Protein AF-0000000084493762 (afdb_homodimer)

Radius of gyration: 44.64 Å; Cα contacts (8 Å, |Δi|>4): 1057; chains: 2; bounding box: 46×132×92 Å

Secondary structure (DSSP, 8-state):
--EE-HHHHHT-TTEEEEE-S-HHHHHH---TT-EE--SS-HHHHHHHHHHHHHH-HHHHHHHHHHHHGGGHHHHHHHHHHHHHTT-EEEEE-SSS-HHHHHHHHHHHHTT----EETTHHHHHHHHHHHHHHHHS-SEEEEEEE-TTS-HHHHHHHHHHTT--B--HHHHHT--SSTTTTSS------HHHHHHHHHHHHHTTTT-SEEEEE---SEETTEE--HHHHHHHHHSEEEEEE--HHHHHHHHIIIIITTTTT-HHHHHHHHHHHHHHHTT---HHHHHHHHHHHHTT-HHHHHHHHIIIIIHHHHHHHHTT--SPEEEEE-SSHHHHHHHHHHHHHHHHHHH-/--EE-HHHHHT-TTEEEEE-S-HHHHHH---TT-EE--SS-HHHHHHHHHHHHHH-HHHHHHHHHHHHGGGHHHHHHHHHHHHHTT-EEEEE-SSS-HHHHHHHHHHHHTT----EETTHHHHHHHHHHHHHHHHS-SEEEEEEE-TTS-HHHHHHHHHHTT--B--HHHHHT--SSTTTTSS------HHHHHHHHHHHHHTTTT-SEEEEE---SEETTEE--HHHHHHHHHSEEEEEE--HHHHHHHHIIIIITTTTT-HHHHHHHHHHHHHHHTT---HHHHHHHHHHHHTT-HHHHHHHHIIIIIHHHHHHHHTT--S-EEEEE-SSHHHHHHHHHHHHHHHHHHH-

Structure (mmCIF, N/CA/C/O backbone):
data_AF-0000000084493762-model_v1
#
loop_
_entity.id
_entity.type
_entity.pdbx_description
1 polymer 'tRNA 2-selenouridine synthase'
#
loop_
_atom_site.group_PDB
_atom_site.id
_atom_site.type_symbol
_atom_site.label_atom_id
_atom_site.label_alt_id
_atom_site.label_comp_id
_atom_site.label_asym_id
_atom_site.label_entity_id
_atom_site.label_seq_id
_atom_site.pdbx_PDB_ins_code
_atom_site.Cartn_x
_atom_site.Cartn_y
_atom_site.Cartn_z
_atom_site.occupancy
_atom_site.B_iso_or_equiv
_atom_site.auth_seq_id
_atom_site.auth_comp_id
_atom_site.auth_asym_id
_atom_site.auth_atom_id
_atom_site.pdbx_PDB_model_num
ATOM 1 N N . MET A 1 1 ? 3.859 0.671 -9.141 1 78.31 1 MET A N 1
ATOM 2 C CA . MET A 1 1 ? 3.83 -0.788 -9.086 1 78.31 1 MET A CA 1
ATOM 3 C C . MET A 1 1 ? 4.051 -1.392 -10.469 1 78.31 1 MET A C 1
ATOM 5 O O . MET A 1 1 ? 3.51 -0.898 -11.453 1 78.31 1 MET A O 1
ATOM 9 N N . ARG A 1 2 ? 4.914 -2.373 -10.633 1 88.44 2 ARG A N 1
ATOM 10 C CA . ARG A 1 2 ? 5.266 -3.045 -11.883 1 88.44 2 ARG A CA 1
ATOM 11 C C . ARG A 1 2 ? 4.32 -4.207 -12.164 1 88.44 2 ARG A C 1
ATOM 13 O O . ARG A 1 2 ? 4.059 -5.031 -11.281 1 88.44 2 ARG A O 1
ATOM 20 N N . GLU A 1 3 ? 3.707 -4.172 -13.32 1 96.75 3 GLU A N 1
ATOM 21 C CA . GLU A 1 3 ? 2.797 -5.23 -13.75 1 96.75 3 GLU A CA 1
ATOM 22 C C . GLU A 1 3 ? 3.225 -5.82 -15.094 1 96.75 3 GLU A C 1
ATOM 24 O O . GLU A 1 3 ? 3.715 -5.098 -15.961 1 96.75 3 GLU A O 1
ATOM 29 N N . ILE A 1 4 ? 3.006 -7.109 -15.281 1 97.5 4 ILE A N 1
ATOM 30 C CA . ILE A 1 4 ? 3.379 -7.742 -16.547 1 97.5 4 ILE A CA 1
ATOM 31 C C . ILE A 1 4 ? 2.275 -8.703 -16.984 1 97.5 4 ILE A C 1
ATOM 33 O O . ILE A 1 4 ? 1.554 -9.25 -16.156 1 97.5 4 ILE A O 1
ATOM 37 N N . THR A 1 5 ? 2.141 -8.914 -18.234 1 97.75 5 THR A N 1
ATOM 38 C CA . THR A 1 5 ? 1.197 -9.867 -18.812 1 97.75 5 THR A CA 1
ATOM 39 C C . THR A 1 5 ? 1.77 -11.281 -18.781 1 97.75 5 THR A C 1
ATOM 41 O O . THR A 1 5 ? 2.949 -11.469 -18.469 1 97.75 5 THR A O 1
ATOM 44 N N . VAL A 1 6 ? 0.893 -12.242 -19.031 1 97.75 6 VAL A N 1
ATOM 45 C CA . VAL A 1 6 ? 1.345 -13.633 -19.062 1 97.75 6 VAL A CA 1
ATOM 46 C C . VAL A 1 6 ? 2.393 -13.805 -20.156 1 97.75 6 VAL A C 1
ATOM 48 O O . VAL A 1 6 ? 3.396 -14.5 -19.953 1 97.75 6 VAL A O 1
ATOM 51 N N . ASP A 1 7 ? 2.258 -13.141 -21.328 1 96.75 7 ASP A N 1
ATOM 52 C CA . ASP A 1 7 ? 3.205 -13.195 -22.438 1 96.75 7 ASP A CA 1
ATOM 53 C C . ASP A 1 7 ? 4.586 -12.711 -22.016 1 96.75 7 ASP A C 1
ATOM 55 O O . ASP A 1 7 ? 5.602 -13.336 -22.344 1 96.75 7 ASP A O 1
ATOM 59 N N . GLN A 1 8 ? 4.582 -11.664 -21.297 1 97 8 GLN A N 1
ATOM 60 C CA . GLN A 1 8 ? 5.836 -11.109 -20.781 1 97 8 GLN A CA 1
ATOM 61 C C . GLN A 1 8 ? 6.461 -12.023 -19.734 1 97 8 GLN A C 1
ATOM 63 O O . GLN A 1 8 ? 7.68 -12.211 -19.719 1 97 8 GLN A O 1
ATOM 68 N N . PHE A 1 9 ? 5.637 -12.586 -18.953 1 97.12 9 PHE A N 1
ATOM 69 C CA . PHE A 1 9 ? 6.074 -13.469 -17.875 1 97.12 9 PHE A CA 1
ATOM 70 C C . PHE A 1 9 ? 6.793 -14.688 -18.438 1 97.12 9 PHE A C 1
ATOM 72 O O . PHE A 1 9 ? 7.871 -15.055 -17.953 1 97.12 9 PHE A O 1
ATOM 79 N N . ILE A 1 10 ? 6.215 -15.289 -19.469 1 94.44 10 ILE A N 1
ATOM 80 C CA . ILE A 1 10 ? 6.734 -16.531 -20.047 1 94.44 10 ILE A CA 1
ATOM 81 C C . ILE A 1 10 ? 8.078 -16.266 -20.719 1 94.44 10 ILE A C 1
ATOM 83 O O . ILE A 1 10 ? 8.898 -17.172 -20.859 1 94.44 10 ILE A O 1
ATOM 87 N N . GLN A 1 11 ? 8.375 -15.023 -21.062 1 93.5 11 GLN A N 1
ATOM 88 C CA . GLN A 1 11 ? 9.594 -14.656 -21.781 1 93.5 11 GLN A CA 1
ATOM 89 C C . GLN A 1 11 ? 10.727 -14.336 -20.797 1 93.5 11 GLN A C 1
ATOM 91 O O . GLN A 1 11 ? 11.875 -14.188 -21.203 1 93.5 11 GLN A O 1
ATOM 96 N N . LEU A 1 12 ? 10.383 -14.344 -19.547 1 93.25 12 LEU A N 1
ATOM 97 C CA . LEU A 1 12 ? 11.398 -14.047 -18.547 1 93.25 12 LEU A CA 1
ATOM 98 C C . LEU A 1 12 ? 12.297 -15.266 -18.312 1 93.25 12 LEU A C 1
ATOM 100 O O . LEU A 1 12 ? 11.805 -16.375 -18.141 1 93.25 12 LEU A O 1
ATOM 104 N N . ASN A 1 13 ? 13.594 -15.203 -18.375 1 86.25 13 ASN A N 1
ATOM 105 C CA . ASN A 1 13 ? 14.539 -16.312 -18.312 1 86.25 13 ASN A CA 1
ATOM 106 C C . ASN A 1 13 ? 14.695 -16.812 -16.875 1 86.25 13 ASN A C 1
ATOM 108 O O . ASN A 1 13 ? 14.891 -18.016 -16.656 1 86.25 13 ASN A O 1
ATOM 112 N N . ASN A 1 14 ? 14.695 -15.992 -15.836 1 91.31 14 ASN A N 1
ATOM 113 C CA . ASN A 1 14 ? 14.945 -16.406 -14.461 1 91.31 14 ASN A CA 1
ATOM 114 C C . ASN A 1 14 ? 13.781 -16.031 -13.547 1 91.31 14 ASN A C 1
ATOM 116 O O . ASN A 1 14 ? 13.992 -15.609 -12.406 1 91.31 14 ASN A O 1
ATOM 120 N N . ALA A 1 15 ? 12.633 -16.312 -14.086 1 94.88 15 ALA A N 1
ATOM 121 C CA . ALA A 1 15 ? 11.453 -15.945 -13.305 1 94.88 15 ALA A CA 1
ATOM 122 C C . ALA A 1 15 ? 11.07 -17.047 -12.328 1 94.88 15 ALA A C 1
ATOM 124 O O . ALA A 1 15 ? 11.148 -18.234 -12.664 1 94.88 15 ALA A O 1
ATOM 125 N N . VAL A 1 16 ? 10.75 -16.703 -11.141 1 96.31 16 VAL A N 1
ATOM 126 C CA . VAL A 1 16 ? 10.133 -17.578 -10.141 1 96.31 16 VAL A CA 1
ATOM 127 C C . VAL A 1 16 ? 8.789 -17 -9.711 1 96.31 16 VAL A C 1
ATOM 129 O O . VAL A 1 16 ? 8.727 -15.891 -9.164 1 96.31 16 VAL A O 1
ATOM 132 N N . SER A 1 17 ? 7.734 -17.672 -10.047 1 97.69 17 SER A N 1
ATOM 133 C CA . SER A 1 17 ? 6.418 -17.172 -9.664 1 97.69 17 SER A CA 1
ATOM 134 C C . SER A 1 17 ? 6.176 -17.359 -8.164 1 97.69 17 SER A C 1
ATOM 136 O O . SER A 1 17 ? 6.48 -18.406 -7.602 1 97.69 17 SER A O 1
ATOM 138 N N . VAL A 1 18 ? 5.727 -16.344 -7.539 1 98.5 18 VAL A N 1
ATOM 139 C CA . VAL A 1 18 ? 5.414 -16.328 -6.113 1 98.5 18 VAL A CA 1
ATOM 140 C C . VAL A 1 18 ? 3.9 -16.266 -5.918 1 98.5 18 VAL A C 1
ATOM 142 O O . VAL A 1 18 ? 3.273 -15.242 -6.191 1 98.5 18 VAL A O 1
ATOM 145 N N . ASP A 1 19 ? 3.346 -17.359 -5.465 1 98.75 19 ASP A N 1
ATOM 146 C CA . ASP A 1 19 ? 1.916 -17.469 -5.188 1 98.75 19 ASP A CA 1
ATOM 147 C C . ASP A 1 19 ? 1.596 -17 -3.77 1 98.75 19 ASP A C 1
ATOM 149 O O . ASP A 1 19 ? 2.002 -17.641 -2.793 1 98.75 19 ASP A O 1
ATOM 153 N N . VAL A 1 20 ? 0.786 -15.961 -3.672 1 98.75 20 VAL A N 1
ATOM 154 C CA . VAL A 1 20 ? 0.561 -15.375 -2.354 1 98.75 20 VAL A CA 1
ATOM 155 C C . VAL A 1 20 ? -0.765 -15.875 -1.786 1 98.75 20 VAL A C 1
ATOM 157 O O . VAL A 1 20 ? -1.243 -15.367 -0.769 1 98.75 20 VAL A O 1
ATOM 160 N N . ARG A 1 21 ? -1.476 -16.812 -2.463 1 98 21 ARG A N 1
ATOM 161 C CA . ARG A 1 21 ? -2.688 -17.453 -1.949 1 98 21 ARG A CA 1
ATOM 162 C C . ARG A 1 21 ? -2.373 -18.344 -0.755 1 98 21 ARG A C 1
ATOM 164 O O . ARG A 1 21 ? -1.207 -18.516 -0.396 1 98 21 ARG A O 1
ATOM 171 N N . SER A 1 22 ? -3.379 -18.875 -0.084 1 98.25 22 SER A N 1
ATOM 172 C CA . SER A 1 22 ? -3.193 -19.734 1.071 1 98.25 22 SER A CA 1
ATOM 173 C C . SER A 1 22 ? -2.561 -21.062 0.667 1 98.25 22 SER A C 1
ATOM 175 O O . SER A 1 22 ? -2.619 -21.453 -0.501 1 98.25 22 SER A O 1
ATOM 177 N N . PRO A 1 23 ? -1.937 -21.781 1.671 1 98.31 23 PRO A N 1
ATOM 178 C CA . PRO A 1 23 ? -1.327 -23.078 1.367 1 98.31 23 PRO A CA 1
ATOM 179 C C . PRO A 1 23 ? -2.318 -24.062 0.756 1 98.31 23 PRO A C 1
ATOM 181 O O . PRO A 1 23 ? -1.961 -24.828 -0.15 1 98.31 23 PRO A O 1
ATOM 184 N N . GLY A 1 24 ? -3.486 -24.062 1.199 1 97.56 24 GLY A N 1
ATOM 185 C CA . GLY A 1 24 ? -4.508 -24.938 0.64 1 97.56 24 GLY A CA 1
ATOM 186 C C . GLY A 1 24 ? -4.816 -24.641 -0.815 1 97.56 24 GLY A C 1
ATOM 187 O O . GLY A 1 24 ? -4.941 -25.562 -1.629 1 97.56 24 GLY A O 1
ATOM 188 N N . GLU A 1 25 ? -4.953 -23.375 -1.113 1 97.19 25 GLU A N 1
ATOM 189 C CA . GLU A 1 25 ? -5.184 -22.953 -2.496 1 97.19 25 GLU A CA 1
ATOM 190 C C . GLU A 1 25 ? -4.004 -23.344 -3.387 1 97.19 25 GLU A C 1
ATOM 192 O O . GLU A 1 25 ? -4.191 -23.781 -4.523 1 97.19 25 GLU A O 1
ATOM 197 N N . PHE A 1 26 ? -2.824 -23.172 -2.873 1 97.81 26 PHE A N 1
ATOM 198 C CA . PHE A 1 26 ? -1.596 -23.484 -3.586 1 97.81 26 PHE A CA 1
ATOM 199 C C . PHE A 1 26 ? -1.52 -24.984 -3.881 1 97.81 26 PHE A C 1
ATOM 201 O O . PHE A 1 26 ? -1.095 -25.391 -4.965 1 97.81 26 PHE A O 1
ATOM 208 N N . LYS A 1 27 ? -1.883 -25.75 -2.934 1 95.19 27 LYS A N 1
ATOM 209 C CA . LYS A 1 27 ? -1.866 -27.203 -3.061 1 95.19 27 LYS A CA 1
ATOM 210 C C . LYS A 1 27 ? -2.855 -27.672 -4.121 1 95.19 27 LYS A C 1
ATOM 212 O O . LYS A 1 27 ? -2.594 -28.641 -4.836 1 95.19 27 LYS A O 1
ATOM 217 N N . GLU A 1 28 ? -3.936 -27.047 -4.211 1 94.88 28 GLU A N 1
ATOM 218 C CA . GLU A 1 28 ? -4.938 -27.422 -5.207 1 94.88 28 GLU A CA 1
ATOM 219 C C . GLU A 1 28 ? -4.398 -27.25 -6.625 1 94.88 28 GLU A C 1
ATOM 221 O O . GLU A 1 28 ? -4.586 -28.109 -7.473 1 94.88 28 GLU A O 1
ATOM 226 N N . PHE A 1 29 ? -3.838 -26.156 -6.891 1 96 29 PHE A N 1
ATOM 227 C CA . PHE A 1 29 ? -3.164 -25.906 -8.156 1 96 29 PHE A CA 1
ATOM 228 C C . PHE A 1 29 ? -2.248 -24.688 -8.055 1 96 29 PHE A C 1
ATOM 230 O O . PHE A 1 29 ? -2.455 -23.828 -7.207 1 96 29 PHE A O 1
ATOM 237 N N . HIS A 1 30 ? -1.289 -24.625 -8.875 1 97.62 30 HIS A N 1
ATOM 238 C CA . HIS A 1 30 ? -0.357 -23.5 -8.969 1 97.62 30 HIS A CA 1
ATOM 239 C C . HIS A 1 30 ? 0.451 -23.562 -10.266 1 97.62 30 HIS A C 1
ATOM 241 O O . HIS A 1 30 ? 0.379 -24.562 -10.992 1 97.62 30 HIS A O 1
ATOM 247 N N . ILE A 1 31 ? 1.078 -22.484 -10.586 1 97.56 31 ILE A N 1
ATOM 248 C CA . ILE A 1 31 ? 2.006 -22.484 -11.711 1 97.56 31 ILE A CA 1
ATOM 249 C C . ILE A 1 31 ? 3.188 -23.406 -11.406 1 97.56 31 ILE A C 1
ATOM 251 O O . ILE A 1 31 ? 3.773 -23.328 -10.32 1 97.56 31 ILE A O 1
ATOM 255 N N . PRO A 1 32 ? 3.529 -24.344 -12.312 1 95.25 32 PRO A N 1
ATOM 256 C CA . PRO A 1 32 ? 4.641 -25.25 -12.039 1 95.25 32 PRO A CA 1
ATOM 257 C C . PRO A 1 32 ? 5.922 -24.516 -11.641 1 95.25 32 PRO A C 1
ATOM 259 O O . PRO A 1 32 ? 6.32 -23.562 -12.305 1 95.25 32 PRO A O 1
ATOM 262 N N . GLY A 1 33 ? 6.512 -24.969 -10.523 1 94.19 33 GLY A N 1
ATOM 263 C CA . GLY A 1 33 ? 7.75 -24.359 -10.055 1 94.19 33 GLY A CA 1
ATOM 264 C C . GLY A 1 33 ? 7.523 -23.156 -9.156 1 94.19 33 GLY A C 1
ATOM 265 O O . GLY A 1 33 ? 8.477 -22.609 -8.609 1 94.19 33 GLY A O 1
ATOM 266 N N . ALA A 1 34 ? 6.301 -22.75 -8.969 1 97.38 34 ALA A N 1
ATOM 267 C CA . ALA A 1 34 ? 5.984 -21.594 -8.141 1 97.38 34 ALA A CA 1
ATOM 268 C C . ALA A 1 34 ? 6.324 -21.859 -6.676 1 97.38 34 ALA A C 1
ATOM 270 O O . ALA A 1 34 ? 6.316 -23 -6.23 1 97.38 34 ALA A O 1
ATOM 271 N N . VAL A 1 35 ? 6.645 -20.781 -5.965 1 97.75 35 VAL A N 1
ATOM 272 C CA . VAL A 1 35 ? 6.859 -20.828 -4.52 1 97.75 35 VAL A CA 1
ATOM 273 C C . VAL A 1 35 ? 5.672 -20.188 -3.805 1 97.75 35 VAL A C 1
ATOM 275 O O . VAL A 1 35 ? 5.145 -19.156 -4.25 1 97.75 35 VAL A O 1
ATOM 278 N N . ASN A 1 36 ? 5.285 -20.812 -2.746 1 98.5 36 ASN A N 1
ATOM 279 C CA . ASN A 1 36 ? 4.156 -20.281 -1.986 1 98.5 36 ASN A CA 1
ATOM 280 C C . ASN A 1 36 ? 4.625 -19.406 -0.827 1 98.5 36 ASN A C 1
ATOM 282 O O . ASN A 1 36 ? 5.348 -19.875 0.057 1 98.5 36 ASN A O 1
ATOM 286 N N . ILE A 1 37 ? 4.301 -18.125 -0.863 1 98.44 37 ILE A N 1
ATOM 287 C CA . ILE A 1 37 ? 4.457 -17.188 0.242 1 98.44 37 ILE A CA 1
ATOM 288 C C . ILE A 1 37 ? 3.102 -16.578 0.596 1 98.44 37 ILE A C 1
ATOM 290 O O . ILE A 1 37 ? 2.74 -15.508 0.089 1 98.44 37 ILE A O 1
ATOM 294 N N . PRO A 1 38 ? 2.4 -17.25 1.444 1 98.56 38 PRO A N 1
ATOM 295 C CA . PRO A 1 38 ? 0.977 -16.969 1.64 1 98.56 38 PRO A CA 1
ATOM 296 C C . PRO A 1 38 ? 0.738 -15.68 2.428 1 98.56 38 PRO A C 1
ATOM 298 O O . PRO A 1 38 ? 1.471 -15.391 3.377 1 98.56 38 PRO A O 1
ATOM 301 N N . LEU A 1 39 ? -0.248 -14.906 1.958 1 97.62 39 LEU A N 1
ATOM 302 C CA . LEU A 1 39 ? -0.733 -13.75 2.705 1 97.62 39 LEU A CA 1
ATOM 303 C C . LEU A 1 39 ? -1.537 -14.195 3.924 1 97.62 39 LEU A C 1
ATOM 305 O O . LEU A 1 39 ? -1.457 -13.57 4.984 1 97.62 39 LEU A O 1
ATOM 309 N N . PHE A 1 40 ? -2.336 -15.234 3.738 1 97.94 40 PHE A N 1
ATOM 310 C CA . PHE A 1 40 ? -3.184 -15.812 4.777 1 97.94 40 PHE A CA 1
ATOM 311 C C . PHE A 1 40 ? -2.873 -17.297 4.969 1 97.94 40 PHE A C 1
ATOM 313 O O . PHE A 1 40 ? -2.59 -18 4.004 1 97.94 40 PHE A O 1
ATOM 320 N N . THR A 1 41 ? -2.953 -17.75 6.25 1 98 41 THR A N 1
ATOM 321 C CA . THR A 1 41 ? -3.043 -19.188 6.484 1 98 41 THR A CA 1
ATOM 322 C C . THR A 1 41 ? -4.383 -19.734 5.996 1 98 41 THR A C 1
ATOM 324 O O . THR A 1 41 ? -5.285 -18.969 5.664 1 98 41 THR A O 1
ATOM 327 N N . ASP A 1 42 ? -4.48 -21.016 5.93 1 98.31 42 ASP A N 1
ATOM 328 C CA . ASP A 1 42 ? -5.754 -21.609 5.531 1 98.31 42 ASP A CA 1
ATOM 329 C C . ASP A 1 42 ? -6.875 -21.203 6.48 1 98.31 42 ASP A C 1
ATOM 331 O O . ASP A 1 42 ? -7.984 -20.891 6.039 1 98.31 42 ASP A O 1
ATOM 335 N N . GLU A 1 43 ? -6.613 -21.188 7.758 1 98.19 43 GLU A N 1
ATOM 336 C CA . GLU A 1 43 ? -7.59 -20.781 8.766 1 98.19 43 GLU A CA 1
ATOM 337 C C . GLU A 1 43 ? -7.988 -19.328 8.594 1 98.19 43 GLU A C 1
ATOM 339 O O . GLU A 1 43 ? -9.172 -18.984 8.656 1 98.19 43 GLU A O 1
ATOM 344 N N . GLU A 1 44 ? -6.992 -18.484 8.398 1 98.12 44 GLU A N 1
ATOM 345 C CA . GLU A 1 44 ? -7.246 -17.047 8.211 1 98.12 44 GLU A CA 1
ATOM 346 C C . GLU A 1 44 ? -8.07 -16.797 6.949 1 98.12 44 GLU A C 1
ATOM 348 O O . GLU A 1 44 ? -8.938 -15.93 6.934 1 98.12 44 GLU A O 1
ATOM 353 N N . ARG A 1 45 ? -7.73 -17.531 5.949 1 97.31 45 ARG A N 1
ATOM 354 C CA . ARG A 1 45 ? -8.461 -17.406 4.691 1 97.31 45 ARG A CA 1
ATOM 355 C C . ARG A 1 45 ? -9.945 -17.703 4.887 1 97.31 45 ARG A C 1
ATOM 357 O O . ARG A 1 45 ? -10.797 -17.016 4.32 1 97.31 45 ARG A O 1
ATOM 364 N N . VAL A 1 46 ? -10.234 -18.703 5.621 1 97.12 46 VAL A N 1
ATOM 365 C CA . VAL A 1 46 ? -11.617 -19.078 5.922 1 97.12 46 VAL A CA 1
ATOM 366 C C . VAL A 1 46 ? -12.297 -17.938 6.691 1 97.12 46 VAL A C 1
ATOM 368 O O . VAL A 1 46 ? -13.43 -17.578 6.391 1 97.12 46 VAL A O 1
ATOM 371 N N . ILE A 1 47 ? -11.648 -17.422 7.656 1 97.81 47 ILE A N 1
ATOM 372 C CA . ILE A 1 47 ? -12.18 -16.328 8.469 1 97.81 47 ILE A CA 1
ATOM 373 C C . ILE A 1 47 ? -12.508 -15.133 7.586 1 97.81 47 ILE A C 1
ATOM 375 O O . ILE A 1 47 ? -13.617 -14.594 7.641 1 97.81 47 ILE A O 1
ATOM 379 N N . ILE A 1 48 ? -11.562 -14.711 6.777 1 97.25 48 ILE A N 1
ATOM 380 C CA . ILE A 1 48 ? -11.734 -13.547 5.918 1 97.25 48 ILE A CA 1
ATOM 381 C C . ILE A 1 48 ? -12.852 -13.805 4.914 1 97.25 48 ILE A C 1
ATOM 383 O O . ILE A 1 48 ? -13.68 -12.93 4.656 1 97.25 48 ILE A O 1
ATOM 387 N N . GLY A 1 49 ? -12.805 -15.016 4.363 1 95.94 49 GLY A N 1
ATOM 388 C CA . GLY A 1 49 ? -13.867 -15.375 3.432 1 95.94 49 GLY A CA 1
ATOM 389 C C . GLY A 1 49 ? -15.25 -15.336 4.059 1 95.94 49 GLY A C 1
ATOM 390 O O . GLY A 1 49 ? -16.203 -14.883 3.428 1 95.94 49 GLY A O 1
ATOM 391 N N . THR A 1 50 ? -15.32 -15.797 5.262 1 97.56 50 THR A N 1
ATOM 392 C CA . THR A 1 50 ? -16.578 -15.812 5.988 1 97.56 50 THR A CA 1
ATOM 393 C C . THR A 1 50 ? -17.062 -14.391 6.273 1 97.56 50 THR A C 1
ATOM 395 O O . THR A 1 50 ? -18.234 -14.07 6.066 1 97.56 50 THR A O 1
ATOM 398 N N . ILE A 1 51 ? -16.203 -13.547 6.684 1 97.69 51 ILE A N 1
ATOM 399 C CA . ILE A 1 51 ? -16.547 -12.164 6.988 1 97.69 51 ILE A CA 1
ATOM 400 C C . ILE A 1 51 ? -16.969 -11.445 5.707 1 97.69 51 ILE A C 1
ATOM 402 O O . ILE A 1 51 ? -17.922 -10.664 5.715 1 97.69 51 ILE A O 1
ATOM 406 N N . TYR A 1 52 ? -16.266 -11.727 4.652 1 96.44 52 TYR A N 1
ATOM 407 C CA . TYR A 1 52 ? -16.609 -11.125 3.365 1 96.44 52 TYR A CA 1
ATOM 408 C C . TYR A 1 52 ? -18.047 -11.438 2.969 1 96.44 52 TYR A C 1
ATOM 410 O O . TYR A 1 52 ? -18.781 -10.547 2.553 1 96.44 52 TYR A O 1
ATOM 418 N N . LYS A 1 53 ? -18.422 -12.711 3.131 1 96.25 53 LYS A N 1
ATOM 419 C CA . LYS A 1 53 ? -19.75 -13.172 2.742 1 96.25 53 LYS A CA 1
ATOM 420 C C . LYS A 1 53 ? -20.812 -12.656 3.703 1 96.25 53 LYS A C 1
ATOM 422 O O . LYS A 1 53 ? -21.891 -12.234 3.277 1 96.25 53 LYS A O 1
ATOM 427 N N . GLN A 1 54 ? -20.531 -12.562 4.93 1 97.12 54 GLN A N 1
ATOM 428 C CA . GLN A 1 54 ? -21.531 -12.273 5.953 1 97.12 54 GLN A CA 1
ATOM 429 C C . GLN A 1 54 ? -21.625 -10.781 6.227 1 97.12 54 GLN A C 1
ATOM 431 O 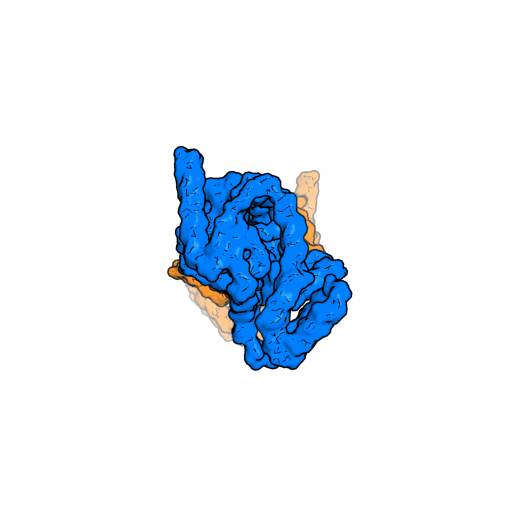O . GLN A 1 54 ? -22.703 -10.258 6.52 1 97.12 54 GLN A O 1
ATOM 436 N N . GLU A 1 55 ? -20.469 -10.102 6.18 1 96.81 55 GLU A N 1
ATOM 437 C CA . GLU A 1 55 ? -20.453 -8.719 6.656 1 96.81 55 GLU A CA 1
ATOM 438 C C . GLU A 1 55 ? -20.062 -7.754 5.539 1 96.81 55 GLU A C 1
ATOM 440 O O . GLU A 1 55 ? -20.172 -6.535 5.699 1 96.81 55 GLU A O 1
ATOM 445 N N . GLY A 1 56 ? -19.562 -8.297 4.5 1 95.81 56 GLY A N 1
ATOM 446 C CA . GLY A 1 56 ? -19.266 -7.449 3.354 1 95.81 56 GLY A CA 1
ATOM 447 C C . GLY A 1 56 ? -17.781 -7.254 3.117 1 95.81 56 GLY A C 1
ATOM 448 O O . GLY A 1 56 ? -16.953 -7.609 3.963 1 95.81 56 GLY A O 1
ATOM 449 N N . ALA A 1 57 ? -17.406 -6.617 2.035 1 95.38 57 ALA A N 1
ATOM 450 C CA . ALA A 1 57 ? -16.047 -6.504 1.538 1 95.38 57 ALA A CA 1
ATOM 451 C C . ALA A 1 57 ? -15.203 -5.613 2.447 1 95.38 57 ALA A C 1
ATOM 453 O O . ALA A 1 57 ? -14.07 -5.961 2.795 1 95.38 57 ALA A O 1
ATOM 454 N N . ASP A 1 58 ? -15.75 -4.445 2.82 1 94.19 58 ASP A N 1
ATOM 455 C CA . ASP A 1 58 ? -14.969 -3.471 3.574 1 94.19 58 ASP A CA 1
ATOM 456 C C . ASP A 1 58 ? -14.602 -4.012 4.953 1 94.19 58 ASP A C 1
ATOM 458 O O . ASP A 1 58 ? -13.469 -3.842 5.414 1 94.19 58 ASP A O 1
ATOM 462 N N . VAL A 1 59 ? -15.539 -4.641 5.605 1 96.06 59 VAL A N 1
ATOM 463 C CA . VAL A 1 59 ? -15.273 -5.234 6.91 1 96.06 59 VAL A CA 1
ATOM 464 C C . VAL A 1 59 ? -14.219 -6.328 6.777 1 96.06 59 VAL A C 1
ATOM 466 O O . VAL A 1 59 ? -13.328 -6.445 7.625 1 96.06 59 VAL A O 1
ATOM 469 N N . ALA A 1 60 ? -14.289 -7.129 5.738 1 97.5 60 ALA A N 1
ATOM 470 C CA . ALA A 1 60 ? -13.32 -8.188 5.484 1 97.5 60 ALA A CA 1
ATOM 471 C C . ALA A 1 60 ? -11.93 -7.609 5.238 1 97.5 60 ALA A C 1
ATOM 473 O O . ALA A 1 60 ? -10.93 -8.141 5.734 1 97.5 60 ALA A O 1
ATOM 474 N N . LYS A 1 61 ? -11.875 -6.539 4.465 1 97.25 61 LYS A N 1
ATOM 475 C CA . LYS A 1 61 ? -10.602 -5.887 4.164 1 97.25 61 LYS A CA 1
ATOM 476 C C . LYS A 1 61 ? -9.945 -5.363 5.434 1 97.25 61 LYS A C 1
ATOM 478 O O . LYS A 1 61 ? -8.727 -5.461 5.594 1 97.25 61 LYS A O 1
ATOM 483 N N . TRP A 1 62 ? -10.766 -4.746 6.297 1 97.12 62 TRP A N 1
ATOM 484 C CA . TRP A 1 62 ? -10.234 -4.242 7.562 1 97.12 62 TRP A CA 1
ATOM 485 C C . TRP A 1 62 ? -9.609 -5.371 8.383 1 97.12 62 TRP A C 1
ATOM 487 O O . TRP A 1 62 ? -8.477 -5.254 8.844 1 97.12 62 TRP A O 1
ATOM 497 N N . LYS A 1 63 ? -10.375 -6.438 8.531 1 97.5 63 LYS A N 1
ATOM 498 C CA . LYS A 1 63 ? -9.875 -7.594 9.266 1 97.5 63 LYS A CA 1
ATOM 499 C C . LYS A 1 63 ? -8.625 -8.164 8.609 1 97.5 63 LYS A C 1
ATOM 501 O O . LYS A 1 63 ? -7.688 -8.578 9.297 1 97.5 63 LYS A O 1
ATOM 506 N N . ALA A 1 64 ? -8.57 -8.219 7.309 1 97.62 64 ALA A N 1
ATOM 507 C CA . ALA A 1 64 ? -7.41 -8.695 6.559 1 97.62 64 ALA A CA 1
ATOM 508 C C . ALA A 1 64 ? -6.168 -7.867 6.879 1 97.62 64 ALA A C 1
ATOM 510 O O . ALA A 1 64 ? -5.098 -8.422 7.133 1 97.62 64 ALA A O 1
ATOM 511 N N . MET A 1 65 ? -6.352 -6.543 6.855 1 96.81 65 MET A N 1
ATOM 512 C CA . MET A 1 65 ? -5.219 -5.66 7.137 1 96.81 65 MET A CA 1
ATOM 513 C C . MET A 1 65 ? -4.707 -5.871 8.555 1 96.81 65 MET A C 1
ATOM 515 O O . MET A 1 65 ? -3.498 -5.848 8.797 1 96.81 65 MET A O 1
ATOM 519 N N . GLU A 1 66 ? -5.594 -6.062 9.453 1 96.88 66 GLU A N 1
ATOM 520 C CA . GLU A 1 66 ? -5.211 -6.328 10.836 1 96.88 66 GLU A CA 1
ATOM 521 C C . GLU A 1 66 ? -4.371 -7.598 10.945 1 96.88 66 GLU A C 1
ATOM 523 O O . GLU A 1 66 ? -3.387 -7.637 11.688 1 96.88 66 GLU A O 1
ATOM 528 N N . LEU A 1 67 ? -4.754 -8.602 10.227 1 96.88 67 LEU A N 1
ATOM 529 C CA . LEU A 1 67 ? -4.105 -9.906 10.297 1 96.88 67 LEU A CA 1
ATOM 530 C C . LEU A 1 67 ? -2.773 -9.898 9.555 1 96.88 67 LEU A C 1
ATOM 532 O O . LEU A 1 67 ? -1.814 -10.547 9.977 1 96.88 67 LEU A O 1
ATOM 536 N N . VAL A 1 68 ? -2.66 -9.172 8.453 1 97.62 68 VAL A N 1
ATOM 537 C CA . VAL A 1 68 ? -1.541 -9.258 7.52 1 97.62 68 VAL A CA 1
ATOM 538 C C . VAL A 1 68 ? -0.425 -8.312 7.969 1 97.62 68 VAL A C 1
ATOM 540 O O . VAL A 1 68 ? 0.758 -8.617 7.797 1 97.62 68 VAL A O 1
ATOM 543 N N . SER A 1 69 ? -0.758 -7.141 8.594 1 97.31 69 SER A N 1
ATOM 544 C CA . SER A 1 69 ? 0.181 -6.051 8.844 1 97.31 69 SER A CA 1
ATOM 545 C C . SER A 1 69 ? 1.396 -6.539 9.625 1 97.31 69 SER A C 1
ATOM 547 O O . SER A 1 69 ? 2.537 -6.309 9.219 1 97.31 69 SER A O 1
ATOM 549 N N . PRO A 1 70 ? 1.184 -7.305 10.68 1 96 70 PRO A N 1
ATOM 550 C CA . PRO A 1 70 ? 2.348 -7.734 11.453 1 96 70 PRO A CA 1
ATOM 551 C C . PRO A 1 70 ? 3.234 -8.719 10.695 1 96 70 PRO A C 1
ATOM 553 O O . PRO A 1 70 ? 4.402 -8.906 11.047 1 96 70 PRO A O 1
ATOM 556 N N . LYS A 1 71 ? 2.738 -9.344 9.656 1 97 71 LYS A N 1
ATOM 557 C CA . LYS A 1 71 ? 3.461 -10.391 8.938 1 97 71 LYS A CA 1
ATOM 558 C C . LYS A 1 71 ? 4.176 -9.82 7.719 1 97 71 LYS A C 1
ATOM 560 O O . LYS A 1 71 ? 4.961 -10.516 7.07 1 97 71 LYS A O 1
ATOM 565 N N . ILE A 1 72 ? 3.914 -8.555 7.402 1 97.62 72 ILE A N 1
ATOM 566 C CA . ILE A 1 72 ? 4.391 -7.949 6.16 1 97.62 72 ILE A CA 1
ATOM 567 C C . ILE A 1 72 ? 5.906 -8.094 6.066 1 97.62 72 ILE A C 1
ATOM 569 O O . ILE A 1 72 ? 6.43 -8.555 5.051 1 97.62 72 ILE A O 1
ATOM 573 N N . PRO A 1 73 ? 6.652 -7.812 7.16 1 96.31 73 PRO A N 1
ATOM 574 C CA . PRO A 1 73 ? 8.102 -7.918 7.023 1 96.31 73 PRO A CA 1
ATOM 575 C C . PRO A 1 73 ? 8.562 -9.328 6.668 1 96.31 73 PRO A C 1
ATOM 577 O O . PRO A 1 73 ? 9.453 -9.5 5.828 1 96.31 73 PRO A O 1
ATOM 580 N N . SER A 1 74 ? 7.953 -10.32 7.227 1 97.62 74 SER A N 1
ATOM 581 C CA . SER A 1 74 ? 8.32 -11.711 6.949 1 97.62 74 SER A CA 1
ATOM 582 C C . SER A 1 74 ? 7.961 -12.102 5.52 1 97.62 74 SER A C 1
ATOM 584 O O . SER A 1 74 ? 8.742 -12.773 4.844 1 97.62 74 SER A O 1
ATOM 586 N N . ILE A 1 75 ? 6.836 -11.719 5.062 1 97.88 75 ILE A N 1
ATOM 587 C CA . ILE A 1 75 ? 6.383 -12 3.703 1 97.88 75 ILE A CA 1
ATOM 588 C C . ILE A 1 75 ? 7.352 -11.383 2.699 1 97.88 75 ILE A C 1
ATOM 590 O O . ILE A 1 75 ? 7.801 -12.047 1.765 1 97.88 75 ILE A O 1
ATOM 594 N N . LEU A 1 76 ? 7.684 -10.125 2.971 1 97.75 76 LEU A N 1
ATOM 595 C CA . LEU A 1 76 ? 8.562 -9.406 2.059 1 97.75 76 LEU A CA 1
ATOM 596 C C . LEU A 1 76 ? 9.969 -10.008 2.064 1 97.75 76 LEU A C 1
ATOM 598 O O . LEU A 1 76 ? 10.625 -10.055 1.024 1 97.75 76 LEU A O 1
ATOM 602 N N . SER A 1 77 ? 10.398 -10.453 3.227 1 97.75 77 SER A N 1
ATOM 603 C CA . SER A 1 77 ? 11.711 -11.086 3.326 1 97.75 77 SER A CA 1
ATOM 604 C C . SER A 1 77 ? 11.773 -12.352 2.477 1 97.75 77 SER A C 1
ATOM 606 O O . SER A 1 77 ? 12.797 -12.625 1.84 1 97.75 77 SER A O 1
ATOM 608 N N . GLY A 1 78 ? 10.75 -13.156 2.477 1 97.44 78 GLY A N 1
ATOM 609 C CA . GLY A 1 78 ? 10.688 -14.352 1.642 1 97.44 78 GLY A CA 1
ATOM 610 C C . GLY A 1 78 ? 10.836 -14.047 0.162 1 97.44 78 GLY A C 1
ATOM 611 O O . GLY A 1 78 ? 11.531 -14.766 -0.559 1 97.44 78 GLY A O 1
ATOM 612 N N . ILE A 1 79 ? 10.219 -13 -0.259 1 97.31 79 ILE A N 1
ATOM 613 C CA . ILE A 1 79 ? 10.273 -12.602 -1.662 1 97.31 79 ILE A CA 1
ATOM 614 C C . ILE A 1 79 ? 11.656 -12.055 -1.993 1 97.31 79 ILE A C 1
ATOM 616 O O . ILE A 1 79 ? 12.234 -12.383 -3.035 1 97.31 79 ILE A O 1
ATOM 620 N N . LYS A 1 80 ? 12.141 -11.234 -1.091 1 96.19 80 LYS A N 1
ATOM 621 C CA . LYS A 1 80 ? 13.469 -10.648 -1.272 1 96.19 80 LYS A CA 1
ATOM 622 C C . LYS A 1 80 ? 14.539 -11.734 -1.392 1 96.19 80 LYS A C 1
ATOM 624 O O . LYS A 1 80 ? 15.492 -11.586 -2.158 1 96.19 80 LYS A O 1
ATOM 629 N N . ASP A 1 81 ? 14.414 -12.781 -0.621 1 96.5 81 ASP A N 1
ATOM 630 C CA . ASP A 1 81 ? 15.367 -13.883 -0.656 1 96.5 81 ASP A CA 1
ATOM 631 C C . ASP A 1 81 ? 15.43 -14.516 -2.045 1 96.5 81 ASP A C 1
ATOM 633 O O . ASP A 1 81 ? 16.516 -14.891 -2.514 1 96.5 81 ASP A O 1
ATOM 637 N N . ILE A 1 82 ? 14.32 -14.633 -2.691 1 95 82 ILE A N 1
ATOM 638 C CA . ILE A 1 82 ? 14.273 -15.164 -4.051 1 95 82 ILE A CA 1
ATOM 639 C C . ILE A 1 82 ? 15.008 -14.219 -5 1 95 82 ILE A C 1
ATOM 641 O O . ILE A 1 82 ? 15.781 -14.656 -5.852 1 95 82 ILE A O 1
ATOM 645 N N . HIS A 1 83 ? 14.797 -12.969 -4.809 1 90.75 83 HIS A N 1
ATOM 646 C CA . HIS A 1 83 ? 15.43 -11.93 -5.613 1 90.75 83 HIS A CA 1
ATOM 647 C C . HIS A 1 83 ? 16.938 -11.914 -5.418 1 90.75 83 HIS A C 1
ATOM 649 O O . HIS A 1 83 ? 17.688 -11.781 -6.387 1 90.75 83 HIS A O 1
ATOM 655 N N . LYS A 1 84 ? 17.375 -12.094 -4.258 1 90 84 LYS A N 1
ATOM 656 C CA . LYS A 1 84 ? 18.797 -12.07 -3.916 1 90 84 LYS A CA 1
ATOM 657 C C . LYS A 1 84 ? 19.516 -13.281 -4.5 1 90 84 LYS A C 1
ATOM 659 O O . LYS A 1 84 ? 20.719 -13.219 -4.77 1 90 84 LYS A O 1
ATOM 664 N N . LYS A 1 85 ? 18.812 -14.344 -4.695 1 92.19 85 LYS A N 1
ATOM 665 C CA . LYS A 1 85 ? 19.406 -15.57 -5.227 1 92.19 85 LYS A CA 1
ATOM 666 C C . LYS A 1 85 ? 19.547 -15.5 -6.746 1 92.19 85 LYS A C 1
ATOM 668 O O . LYS A 1 85 ? 19.969 -16.469 -7.379 1 92.19 85 LYS A O 1
ATOM 673 N N . GLY A 1 86 ? 19.156 -14.383 -7.332 1 90.38 86 GLY A N 1
ATOM 674 C CA . GLY A 1 86 ? 19.391 -14.172 -8.75 1 90.38 86 GLY A CA 1
ATOM 675 C C . GLY A 1 86 ? 18.156 -14.422 -9.602 1 90.38 86 GLY A C 1
ATOM 676 O O . GLY A 1 86 ? 18.188 -14.258 -10.82 1 90.38 86 GLY A O 1
ATOM 677 N N . SER A 1 87 ? 17.094 -14.805 -8.969 1 93 87 SER A N 1
ATOM 678 C CA . SER A 1 87 ? 15.852 -15.023 -9.695 1 93 87 SER A CA 1
ATOM 679 C C . SER A 1 87 ? 15 -13.758 -9.719 1 93 87 SER A C 1
ATOM 681 O O . SER A 1 87 ? 15.227 -12.828 -8.938 1 93 87 SER A O 1
ATOM 683 N N . GLU A 1 88 ? 14.102 -13.734 -10.633 1 94.75 88 GLU A N 1
ATOM 684 C CA . GLU A 1 88 ? 13.133 -12.648 -10.719 1 94.75 88 GLU A CA 1
ATOM 685 C C . GLU A 1 88 ? 11.758 -13.102 -10.219 1 94.75 88 GLU A C 1
ATOM 687 O O . GLU A 1 88 ? 11 -13.727 -10.961 1 94.75 88 GLU A O 1
ATOM 692 N N . PRO A 1 89 ? 11.477 -12.719 -8.984 1 97.38 89 PRO A N 1
ATOM 693 C CA . PRO A 1 89 ? 10.148 -13.094 -8.492 1 97.38 89 PRO A CA 1
ATOM 694 C C . PRO A 1 89 ? 9.023 -12.367 -9.219 1 97.38 89 PRO A C 1
ATOM 696 O O . PRO A 1 89 ? 9.156 -11.188 -9.547 1 97.38 89 PRO A O 1
ATOM 699 N N . VAL A 1 90 ? 7.98 -13.039 -9.531 1 98.44 90 VAL A N 1
ATOM 700 C CA . VAL A 1 90 ? 6.75 -12.492 -10.094 1 98.44 90 VAL A CA 1
ATOM 701 C C . VAL A 1 90 ? 5.562 -12.883 -9.211 1 98.44 90 VAL A C 1
ATOM 703 O O . VAL A 1 90 ? 5.246 -14.062 -9.07 1 98.44 90 VAL A O 1
ATOM 706 N N . ILE A 1 91 ? 4.898 -11.914 -8.672 1 98.62 91 ILE A N 1
ATOM 707 C CA . ILE A 1 91 ? 3.859 -12.141 -7.672 1 98.62 91 ILE A CA 1
ATOM 708 C C . ILE A 1 91 ? 2.518 -12.367 -8.359 1 98.62 91 ILE A C 1
ATOM 710 O O . ILE A 1 91 ? 2.182 -11.68 -9.32 1 98.62 91 ILE A O 1
ATOM 714 N N . TYR A 1 92 ? 1.76 -13.406 -7.883 1 98.62 92 TYR A N 1
ATOM 715 C CA . TYR A 1 92 ? 0.417 -13.586 -8.422 1 98.62 92 TYR A CA 1
ATOM 716 C C . TYR A 1 92 ? -0.513 -14.188 -7.375 1 98.62 92 TYR A C 1
ATOM 718 O O . TYR A 1 92 ? -0.059 -14.656 -6.328 1 98.62 92 TYR A O 1
ATOM 726 N N . CYS A 1 93 ? -1.807 -14.062 -7.586 1 97.5 93 CYS A N 1
ATOM 727 C CA . CYS A 1 93 ? -2.855 -14.789 -6.875 1 97.5 93 CYS A CA 1
ATOM 728 C C . CYS A 1 93 ? -3.84 -15.422 -7.852 1 97.5 93 CYS A C 1
ATOM 730 O O . CYS A 1 93 ? -3.451 -15.859 -8.938 1 97.5 93 CYS A O 1
ATOM 732 N N . TRP A 1 94 ? -5.027 -15.562 -7.5 1 95.31 94 TRP A N 1
ATOM 733 C CA . TRP A 1 94 ? -5.977 -16.281 -8.344 1 95.31 94 TRP A CA 1
ATOM 734 C C . TRP A 1 94 ? -6.367 -15.445 -9.555 1 95.31 94 TRP A C 1
ATOM 736 O O . TRP A 1 94 ? -6.082 -15.82 -10.695 1 95.31 94 TRP A O 1
ATOM 746 N N . ARG A 1 95 ? -6.84 -14.242 -9.32 1 95 95 ARG A N 1
ATOM 747 C CA . ARG A 1 95 ? -7.371 -13.422 -10.406 1 95 95 ARG A CA 1
ATOM 748 C C . ARG A 1 95 ? -6.602 -12.117 -10.539 1 95 95 ARG A C 1
ATOM 750 O O . ARG A 1 95 ? -7.078 -11.164 -11.156 1 95 95 ARG A O 1
ATOM 757 N N . GLY A 1 96 ? -5.43 -12.086 -9.914 1 90.88 96 GLY A N 1
ATOM 758 C CA . GLY A 1 96 ? -4.707 -10.828 -9.945 1 90.88 96 GLY A CA 1
ATOM 759 C C . GLY A 1 96 ? -5.426 -9.711 -9.211 1 90.88 96 GLY A C 1
ATOM 760 O O . GLY A 1 96 ? -5.422 -8.562 -9.664 1 90.88 96 GLY A O 1
ATOM 761 N N . GLY A 1 97 ? -6 -10.055 -8.211 1 93.31 97 GLY A N 1
ATOM 762 C CA . GLY A 1 97 ? -6.805 -9.102 -7.473 1 93.31 97 GLY A CA 1
ATOM 763 C C . GLY A 1 97 ? -6.039 -8.406 -6.367 1 93.31 97 GLY A C 1
ATOM 764 O O . GLY A 1 97 ? -4.887 -8.008 -6.555 1 93.31 97 GLY A O 1
ATOM 765 N N . MET A 1 98 ? -6.723 -8.266 -5.184 1 93.5 98 MET A N 1
ATOM 766 C CA . MET A 1 98 ? -6.242 -7.391 -4.121 1 93.5 98 MET A CA 1
ATOM 767 C C . MET A 1 98 ? -5.062 -8.016 -3.389 1 93.5 98 MET A C 1
ATOM 769 O O . MET A 1 98 ? -4.156 -7.312 -2.941 1 93.5 98 MET A O 1
ATOM 773 N N . ARG A 1 99 ? -5.074 -9.32 -3.236 1 96.19 99 ARG A N 1
ATOM 774 C CA . ARG A 1 99 ? -4.035 -9.977 -2.447 1 96.19 99 ARG A CA 1
ATOM 775 C C . ARG A 1 99 ? -2.662 -9.781 -3.084 1 96.19 99 ARG A C 1
ATOM 777 O O . ARG A 1 99 ? -1.723 -9.336 -2.42 1 96.19 99 ARG A O 1
ATOM 784 N N . SER A 1 100 ? -2.52 -10.172 -4.402 1 97.88 100 SER A N 1
ATOM 785 C CA . SER A 1 100 ? -1.238 -9.977 -5.07 1 97.88 100 SER A CA 1
ATOM 786 C C . SER A 1 100 ? -0.9 -8.5 -5.199 1 97.88 100 SER A C 1
ATOM 788 O O . SER A 1 100 ? 0.269 -8.109 -5.121 1 97.88 100 SER A O 1
ATOM 790 N N . LYS A 1 101 ? -1.924 -7.617 -5.438 1 97 101 LYS A N 1
ATOM 791 C CA . LYS A 1 101 ? -1.703 -6.176 -5.516 1 97 101 LYS A CA 1
ATOM 792 C C . LYS A 1 101 ? -1.139 -5.633 -4.203 1 97 101 LYS A C 1
ATOM 794 O O . LYS A 1 101 ? -0.214 -4.816 -4.211 1 97 101 LYS A O 1
ATOM 799 N N . ALA A 1 102 ? -1.718 -5.996 -3.104 1 96.94 102 ALA A N 1
ATOM 800 C CA . ALA A 1 102 ? -1.257 -5.559 -1.788 1 96.94 102 ALA A CA 1
ATOM 801 C C . ALA A 1 102 ? 0.21 -5.918 -1.573 1 96.94 102 ALA A C 1
ATOM 803 O O . ALA A 1 102 ? 1.02 -5.062 -1.207 1 96.94 102 ALA A O 1
ATOM 804 N N . VAL A 1 103 ? 0.574 -7.18 -1.833 1 97.62 103 VAL A N 1
ATOM 805 C CA . VAL A 1 103 ? 1.938 -7.645 -1.604 1 97.62 103 VAL A CA 1
ATOM 806 C C . VAL A 1 103 ? 2.904 -6.883 -2.506 1 97.62 103 VAL A C 1
ATOM 808 O O . VAL A 1 103 ? 3.961 -6.434 -2.057 1 97.62 103 VAL A O 1
ATOM 811 N N . ALA A 1 104 ? 2.539 -6.758 -3.791 1 97.44 104 ALA A N 1
ATOM 812 C CA . ALA A 1 104 ? 3.377 -6.012 -4.727 1 97.44 104 ALA A CA 1
ATOM 813 C C . ALA A 1 104 ? 3.566 -4.57 -4.266 1 97.44 104 ALA A C 1
ATOM 815 O O . ALA A 1 104 ? 4.648 -3.998 -4.418 1 97.44 104 ALA A O 1
ATOM 816 N N . THR A 1 105 ? 2.508 -4.016 -3.693 1 96.38 105 THR A N 1
ATOM 817 C CA . THR A 1 105 ? 2.562 -2.641 -3.203 1 96.38 105 THR A CA 1
ATOM 818 C C . THR A 1 105 ? 3.447 -2.543 -1.965 1 96.38 105 THR A C 1
ATOM 820 O O . THR A 1 105 ? 4.297 -1.653 -1.87 1 96.38 105 THR A O 1
ATOM 823 N N . PHE A 1 106 ? 3.297 -3.416 -1 1 96.88 106 PHE A N 1
ATOM 824 C CA . PHE A 1 106 ? 4.094 -3.418 0.221 1 96.88 106 PHE A CA 1
ATOM 825 C C . PHE A 1 106 ? 5.582 -3.502 -0.102 1 96.88 106 PHE A C 1
ATOM 827 O O . PHE A 1 106 ? 6.387 -2.758 0.46 1 96.88 106 PHE A O 1
ATOM 834 N N . ILE A 1 107 ? 5.906 -4.418 -0.983 1 96.62 107 ILE A N 1
ATOM 835 C CA . ILE A 1 107 ? 7.324 -4.625 -1.258 1 96.62 107 ILE A CA 1
ATOM 836 C C . ILE A 1 107 ? 7.879 -3.428 -2.027 1 96.62 107 ILE A C 1
ATOM 838 O O . ILE A 1 107 ? 9.055 -3.076 -1.879 1 96.62 107 ILE A O 1
ATOM 842 N N . ALA A 1 108 ? 7.07 -2.791 -2.869 1 95.81 108 ALA A N 1
ATOM 843 C CA . ALA A 1 108 ? 7.477 -1.552 -3.523 1 95.81 108 ALA A CA 1
ATOM 844 C C . ALA A 1 108 ? 7.77 -0.461 -2.498 1 95.81 108 ALA A C 1
ATOM 846 O O . ALA A 1 108 ? 8.758 0.271 -2.625 1 95.81 108 ALA A O 1
ATOM 847 N N . PHE A 1 109 ? 6.883 -0.308 -1.446 1 95.38 109 PHE A N 1
ATOM 848 C CA . PHE A 1 109 ? 7.102 0.657 -0.375 1 95.38 109 PHE A CA 1
ATOM 849 C C . PHE A 1 109 ? 8.367 0.331 0.4 1 95.38 109 PHE A C 1
ATOM 851 O O . PHE A 1 109 ? 8.969 1.21 1.025 1 95.38 109 PHE A O 1
ATOM 858 N N . ALA A 1 110 ? 8.789 -0.906 0.337 1 95.81 110 ALA A N 1
ATOM 859 C CA . ALA A 1 110 ? 10.016 -1.334 1.006 1 95.81 110 ALA A CA 1
ATOM 860 C C . ALA A 1 110 ? 11.227 -1.12 0.11 1 95.81 110 ALA A C 1
ATOM 862 O O . ALA A 1 110 ? 12.344 -1.512 0.462 1 95.81 110 ALA A O 1
ATOM 863 N N . GLY A 1 111 ? 11.023 -0.597 -1.087 1 94.5 111 GLY A N 1
ATOM 864 C CA . GLY A 1 111 ? 12.141 -0.168 -1.917 1 94.5 111 GLY A CA 1
ATOM 865 C C . GLY A 1 111 ? 12.516 -1.182 -2.98 1 94.5 111 GLY A C 1
ATOM 866 O O . GLY A 1 111 ? 13.539 -1.036 -3.646 1 94.5 111 GLY A O 1
ATOM 867 N N . ILE A 1 112 ? 11.766 -2.25 -3.135 1 94.62 112 ILE A N 1
ATOM 868 C CA . ILE A 1 112 ? 12.047 -3.275 -4.133 1 94.62 112 ILE A CA 1
ATOM 869 C C . ILE A 1 112 ? 10.883 -3.375 -5.113 1 94.62 112 ILE A C 1
ATOM 871 O O . ILE A 1 112 ? 9.734 -3.547 -4.699 1 94.62 112 ILE A O 1
ATOM 875 N N . SER A 1 113 ? 11.117 -3.26 -6.324 1 93.69 113 SER A N 1
ATOM 876 C CA . SER A 1 113 ? 10.086 -3.361 -7.348 1 93.69 113 SER A CA 1
ATOM 877 C C . SER A 1 113 ? 10.008 -4.773 -7.914 1 93.69 113 SER A C 1
ATOM 879 O O . SER A 1 113 ? 10.922 -5.223 -8.609 1 93.69 113 SER A O 1
ATOM 881 N N . ILE A 1 114 ? 9.016 -5.492 -7.609 1 95.88 114 ILE A N 1
ATOM 882 C CA . ILE A 1 114 ? 8.758 -6.844 -8.094 1 95.88 114 ILE A CA 1
ATOM 883 C C . ILE A 1 114 ? 7.5 -6.848 -8.961 1 95.88 114 ILE A C 1
ATOM 885 O O . ILE A 1 114 ? 6.469 -6.297 -8.57 1 95.88 114 ILE A O 1
ATOM 889 N N . PRO A 1 115 ? 7.547 -7.434 -10.109 1 96.94 115 PRO A N 1
ATOM 890 C CA . PRO A 1 115 ? 6.371 -7.414 -10.984 1 96.94 115 PRO A CA 1
ATOM 891 C C . PRO A 1 115 ? 5.238 -8.297 -10.469 1 96.94 115 PRO A C 1
ATOM 893 O O . PRO A 1 115 ? 5.496 -9.344 -9.867 1 96.94 115 PRO A O 1
ATOM 896 N N . ARG A 1 116 ? 4.059 -7.867 -10.727 1 97.94 116 ARG A N 1
ATOM 897 C CA . ARG A 1 116 ? 2.826 -8.609 -10.477 1 97.94 116 ARG A CA 1
ATOM 898 C C . ARG A 1 116 ? 2.219 -9.117 -11.773 1 97.94 116 ARG A C 1
ATOM 900 O O . ARG A 1 116 ? 2.197 -8.406 -12.781 1 97.94 116 ARG A O 1
ATOM 907 N N . LEU A 1 117 ? 1.757 -10.352 -11.773 1 98.44 117 LEU A N 1
ATOM 908 C CA . LEU A 1 117 ? 1.146 -10.961 -12.953 1 98.44 117 LEU A CA 1
ATOM 909 C C . LEU A 1 117 ? -0.29 -10.484 -13.133 1 98.44 117 LEU A C 1
ATOM 911 O O . LEU A 1 117 ? -1.162 -10.805 -12.32 1 98.44 117 LEU A O 1
ATOM 915 N N . ILE A 1 118 ? -0.508 -9.797 -14.234 1 97.88 118 ILE A N 1
ATOM 916 C CA . ILE A 1 118 ? -1.843 -9.289 -14.516 1 97.88 118 ILE A CA 1
ATOM 917 C C . ILE A 1 118 ? -2.812 -10.445 -14.711 1 97.88 118 ILE A C 1
ATOM 919 O O . ILE A 1 118 ? -2.531 -11.383 -15.477 1 97.88 118 ILE A O 1
ATOM 923 N N . GLY A 1 119 ? -3.869 -10.508 -14.008 1 97.94 119 GLY A N 1
ATOM 924 C CA . GLY A 1 119 ? -4.895 -11.523 -14.156 1 97.94 119 GLY A CA 1
ATOM 925 C C . GLY A 1 119 ? -4.609 -12.781 -13.359 1 97.94 119 GLY A C 1
ATOM 926 O O . GLY A 1 119 ? -5.449 -13.68 -13.281 1 97.94 119 GLY A O 1
ATOM 927 N N . GLY A 1 120 ? -3.416 -12.93 -12.766 1 98.31 120 GLY A N 1
ATOM 928 C CA . GLY A 1 120 ? -3.078 -14.023 -11.867 1 98.31 120 GLY A CA 1
ATOM 929 C C . GLY A 1 120 ? -3.055 -15.375 -12.555 1 98.31 120 GLY A C 1
ATOM 930 O O . GLY A 1 120 ? -2.654 -15.477 -13.719 1 98.31 120 GLY A O 1
ATOM 931 N N . TYR A 1 121 ? -3.387 -16.391 -11.766 1 98.44 121 TYR A N 1
ATOM 932 C CA . TYR A 1 121 ? -3.414 -17.75 -12.289 1 98.44 121 TYR A CA 1
ATOM 933 C C . TYR A 1 121 ? -4.477 -17.906 -13.375 1 98.44 121 TYR A C 1
ATOM 935 O O . TYR A 1 121 ? -4.281 -18.641 -14.352 1 98.44 121 TYR A O 1
ATOM 943 N N . ARG A 1 122 ? -5.57 -17.25 -13.18 1 98.19 122 ARG A N 1
ATOM 944 C CA . ARG A 1 122 ? -6.656 -17.344 -14.156 1 98.19 122 ARG A CA 1
ATOM 945 C C . ARG A 1 122 ? -6.18 -16.953 -15.547 1 98.19 122 ARG A C 1
ATOM 947 O O . ARG A 1 122 ? -6.48 -17.625 -16.531 1 98.19 122 ARG A O 1
ATOM 954 N N . ALA A 1 123 ? -5.5 -15.859 -15.609 1 98.44 123 ALA A N 1
ATOM 955 C CA . ALA A 1 123 ? -4.961 -15.422 -16.891 1 98.44 123 ALA A CA 1
ATOM 956 C C . ALA A 1 123 ? -3.928 -16.406 -17.422 1 98.44 123 ALA A C 1
ATOM 958 O O . ALA A 1 123 ? -3.881 -16.688 -18.625 1 98.44 123 ALA A O 1
ATOM 959 N N . TYR A 1 124 ? -3.119 -16.891 -16.547 1 98.38 124 TYR A N 1
ATOM 960 C CA . TYR A 1 124 ? -2.139 -17.906 -16.922 1 98.38 124 TYR A CA 1
ATOM 961 C C . TYR A 1 124 ? -2.822 -19.141 -17.516 1 98.38 124 TYR A C 1
ATOM 963 O O . TYR A 1 124 ? -2.414 -19.641 -18.562 1 98.38 124 TYR A O 1
ATOM 971 N N . ARG A 1 125 ? -3.863 -19.625 -16.844 1 98.06 125 ARG A N 1
ATOM 972 C CA . ARG A 1 125 ? -4.598 -20.797 -17.281 1 98.06 125 ARG A CA 1
ATOM 973 C C . ARG A 1 125 ? -5.211 -20.578 -18.672 1 98.06 125 ARG A C 1
ATOM 975 O O . ARG A 1 125 ? -5.137 -21.438 -19.531 1 98.06 125 ARG A O 1
ATOM 982 N N . GLN A 1 126 ? -5.82 -19.391 -18.828 1 97.94 126 GLN A N 1
ATOM 983 C CA . GLN A 1 126 ? -6.395 -19.078 -20.125 1 97.94 126 GLN A CA 1
ATOM 984 C C . GLN A 1 126 ? -5.328 -19.094 -21.219 1 97.94 126 GLN A C 1
ATOM 986 O O . GLN A 1 126 ? -5.562 -19.625 -22.312 1 97.94 126 GLN A O 1
ATOM 991 N N . TYR A 1 127 ? -4.262 -18.547 -20.906 1 98 127 TYR A N 1
ATOM 992 C CA . TYR A 1 127 ? -3.148 -18.5 -21.844 1 98 127 TYR A CA 1
ATOM 993 C C . TYR A 1 127 ? -2.713 -19.891 -22.25 1 98 127 TYR A C 1
ATOM 995 O O . TYR A 1 127 ? -2.582 -20.188 -23.453 1 98 127 TYR A O 1
ATOM 1003 N N . ILE A 1 128 ? -2.533 -20.781 -21.328 1 97.62 128 ILE A N 1
ATOM 1004 C CA . ILE A 1 128 ? -1.969 -22.094 -21.641 1 97.62 128 ILE A CA 1
ATOM 1005 C C . ILE A 1 128 ? -3 -22.922 -22.391 1 97.62 128 ILE A C 1
ATOM 1007 O O . ILE A 1 128 ? -2.648 -23.719 -23.281 1 97.62 128 ILE A O 1
ATOM 1011 N N . LEU A 1 129 ? -4.266 -22.812 -22.031 1 97.44 129 LEU A N 1
ATOM 1012 C CA . LEU A 1 129 ? -5.312 -23.547 -22.719 1 97.44 129 LEU A CA 1
ATOM 1013 C C . LEU A 1 129 ? -5.391 -23.141 -24.188 1 97.44 129 LEU A C 1
ATOM 1015 O O . LEU A 1 129 ? -5.656 -23.984 -25.062 1 97.44 129 LEU A O 1
ATOM 1019 N N . GLU A 1 130 ? -5.113 -21.906 -24.422 1 97.12 130 GLU A N 1
ATOM 1020 C CA . GLU A 1 130 ? -5.133 -21.391 -25.797 1 97.12 130 GLU A CA 1
ATOM 1021 C C . GLU A 1 130 ? -3.898 -21.859 -26.578 1 97.12 130 GLU A C 1
ATOM 1023 O O . GLU A 1 130 ? -3.975 -22.109 -27.781 1 97.12 130 GLU A O 1
ATOM 1028 N N . LYS A 1 131 ? -2.842 -21.984 -25.938 1 96.94 131 LYS A N 1
ATOM 1029 C CA . LYS A 1 131 ? -1.568 -22.219 -26.609 1 96.94 131 LYS A CA 1
ATOM 1030 C C . LYS A 1 131 ? -1.341 -23.719 -26.844 1 96.94 131 LYS A C 1
ATOM 1032 O O . LYS A 1 131 ? -0.706 -24.109 -27.812 1 96.94 131 LYS A O 1
ATOM 1037 N N . ILE A 1 132 ? -1.847 -24.594 -25.969 1 96.88 132 ILE A N 1
ATOM 1038 C CA . ILE A 1 132 ? -1.531 -26.016 -25.922 1 96.88 132 ILE A CA 1
ATOM 1039 C C . ILE A 1 132 ? -1.845 -26.656 -27.281 1 96.88 132 ILE A C 1
ATOM 1041 O O . ILE A 1 132 ? -0.998 -27.328 -27.859 1 96.88 132 ILE A O 1
ATOM 1045 N N . PRO A 1 133 ? -3.012 -26.375 -27.922 1 96 133 PRO A N 1
ATOM 1046 C CA . PRO A 1 133 ? -3.301 -27.016 -29.203 1 96 133 PRO A CA 1
ATOM 1047 C C . PRO A 1 133 ? -2.277 -26.672 -30.281 1 96 133 PRO A C 1
ATOM 1049 O O . PRO A 1 133 ? -1.865 -27.547 -31.047 1 96 133 PRO A O 1
ATOM 1052 N N . ALA A 1 134 ? -1.834 -25.5 -30.281 1 94.94 134 ALA A N 1
ATOM 1053 C CA . ALA A 1 134 ? -0.9 -25.031 -31.297 1 94.94 134 ALA A CA 1
ATOM 1054 C C . ALA A 1 134 ? 0.519 -25.516 -31 1 94.94 134 ALA A C 1
ATOM 1056 O O . ALA A 1 134 ? 1.362 -25.562 -31.906 1 94.94 134 ALA A O 1
ATOM 1057 N N . MET A 1 135 ? 0.795 -25.859 -29.75 1 96.19 135 MET A N 1
ATOM 1058 C CA . MET A 1 135 ? 2.141 -26.25 -29.328 1 96.19 135 MET A CA 1
ATOM 1059 C C . MET A 1 135 ? 2.379 -27.734 -29.594 1 96.19 135 MET A C 1
ATOM 1061 O O . MET A 1 135 ? 3.523 -28.188 -29.594 1 96.19 135 MET A O 1
ATOM 1065 N N . LEU A 1 136 ? 1.356 -28.484 -29.781 1 96.06 136 LEU A N 1
ATOM 1066 C CA . LEU A 1 136 ? 1.487 -29.922 -30.016 1 96.06 136 LEU A CA 1
ATOM 1067 C C . LEU A 1 136 ? 2.193 -30.188 -31.344 1 96.06 136 LEU A C 1
ATOM 1069 O O . LEU A 1 136 ? 1.82 -29.625 -32.375 1 96.06 136 LEU A O 1
ATOM 1073 N N . PRO A 1 137 ? 3.199 -31.047 -31.328 1 95.19 137 PRO A N 1
ATOM 1074 C CA . PRO A 1 137 ? 3.824 -31.438 -32.594 1 95.19 137 PRO A CA 1
ATOM 1075 C C . PRO A 1 137 ? 2.848 -32.125 -33.562 1 95.19 137 PRO A C 1
ATOM 1077 O O . PRO A 1 137 ? 1.783 -32.562 -33.125 1 95.19 137 PRO A O 1
ATOM 1080 N N . ASP A 1 138 ? 3.219 -32.156 -34.75 1 92.38 138 ASP A N 1
ATOM 1081 C CA . ASP A 1 138 ? 2.312 -32.562 -35.812 1 92.38 138 ASP A CA 1
ATOM 1082 C C . ASP A 1 138 ? 2.002 -34.062 -35.75 1 92.38 138 ASP A C 1
ATOM 1084 O O . ASP A 1 138 ? 0.872 -34.469 -36 1 92.38 138 ASP A O 1
ATOM 1088 N N . LYS A 1 139 ? 2.992 -34.875 -35.375 1 93.88 139 LYS A N 1
ATOM 1089 C CA . LYS A 1 139 ? 2.824 -36.312 -35.438 1 93.88 139 LYS A CA 1
ATOM 1090 C C . LYS A 1 139 ? 2.877 -36.938 -34.062 1 93.88 139 LYS A C 1
ATOM 1092 O O . LYS A 1 139 ? 3.824 -36.719 -33.312 1 93.88 139 LYS A O 1
ATOM 1097 N N . ALA A 1 140 ? 1.891 -37.781 -33.812 1 95.31 140 ALA A N 1
ATOM 1098 C CA . ALA A 1 140 ? 1.871 -38.5 -32.562 1 95.31 140 ALA A CA 1
ATOM 1099 C C . ALA A 1 140 ? 2.338 -39.938 -32.75 1 95.31 140 ALA A C 1
ATOM 1101 O O . ALA A 1 140 ? 2.023 -40.562 -33.781 1 95.31 140 ALA A O 1
ATOM 1102 N N . ILE A 1 141 ? 3.145 -40.375 -31.891 1 95.75 141 ILE A N 1
ATOM 1103 C CA . ILE A 1 141 ? 3.48 -41.781 -31.766 1 95.75 141 ILE A CA 1
ATOM 1104 C C . ILE A 1 141 ? 2.893 -42.344 -30.469 1 95.75 141 ILE A C 1
ATOM 1106 O O . ILE A 1 141 ? 3.258 -41.906 -29.375 1 95.75 141 ILE A O 1
ATOM 1110 N N . THR A 1 142 ? 2.006 -43.281 -30.594 1 95.38 142 THR A N 1
ATOM 1111 C CA . THR A 1 142 ?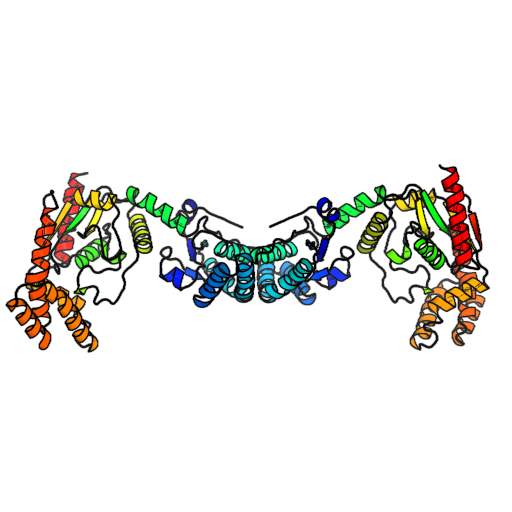 1.241 -43.75 -29.453 1 95.38 142 THR A CA 1
ATOM 1112 C C . THR A 1 142 ? 1.66 -45.188 -29.078 1 95.38 142 THR A C 1
ATOM 1114 O O . THR A 1 142 ? 1.663 -46.062 -29.938 1 95.38 142 THR A O 1
ATOM 1117 N N . LEU A 1 143 ? 2.004 -45.344 -27.844 1 95.06 143 LEU A N 1
ATOM 1118 C CA . LEU A 1 143 ? 2.365 -46.656 -27.344 1 95.06 143 LEU A CA 1
ATOM 1119 C C . LEU A 1 143 ? 1.146 -47.375 -26.781 1 95.06 143 LEU A C 1
ATOM 1121 O O . LEU A 1 143 ? 0.514 -46.875 -25.828 1 95.06 143 LEU A O 1
ATOM 1125 N N . HIS A 1 144 ? 0.875 -48.469 -27.391 1 92.62 144 HIS A N 1
ATOM 1126 C CA . HIS A 1 144 ? -0.204 -49.344 -26.953 1 92.62 144 HIS A CA 1
ATOM 1127 C C . HIS A 1 144 ? 0.344 -50.594 -26.266 1 92.62 144 HIS A C 1
ATOM 1129 O O . HIS A 1 144 ? 1.517 -50.938 -26.438 1 92.62 144 HIS A O 1
ATOM 1135 N N . GLY A 1 145 ? -0.518 -51.188 -25.516 1 91.25 145 GLY A N 1
ATOM 1136 C CA . GLY A 1 145 ? -0.151 -52.438 -24.875 1 91.25 145 GLY A CA 1
ATOM 1137 C C . GLY A 1 145 ? -1.047 -52.781 -23.703 1 91.25 145 GLY A C 1
ATOM 1138 O O . GLY A 1 145 ? -1.592 -51.906 -23.031 1 91.25 145 GLY A O 1
ATOM 1139 N N . MET A 1 146 ? -1.075 -54.062 -23.516 1 89.5 146 MET A N 1
ATOM 1140 C CA . MET A 1 146 ? -1.885 -54.531 -22.406 1 89.5 146 MET A CA 1
ATOM 1141 C C . MET A 1 146 ? -1.25 -54.156 -21.062 1 89.5 146 MET A C 1
ATOM 1143 O O . MET A 1 146 ? -0.082 -53.781 -21.016 1 89.5 146 MET A O 1
ATOM 1147 N N . THR A 1 147 ? -2.072 -54.281 -20.078 1 88.06 147 THR A N 1
ATOM 1148 C CA . THR A 1 147 ? -1.584 -54 -18.734 1 88.06 147 THR A CA 1
ATOM 1149 C C . THR A 1 147 ? -0.374 -54.844 -18.391 1 88.06 147 THR A C 1
ATOM 1151 O O . THR A 1 147 ? -0.369 -56.062 -18.672 1 88.06 147 THR A O 1
ATOM 1154 N N . GLY A 1 148 ? 0.729 -54.125 -17.938 1 89.88 148 GLY A N 1
ATOM 1155 C CA . GLY A 1 148 ? 1.892 -54.844 -17.453 1 89.88 148 GLY A CA 1
ATOM 1156 C C . GLY A 1 148 ? 2.959 -55.031 -18.516 1 89.88 148 GLY A C 1
ATOM 1157 O O . GLY A 1 148 ? 4.031 -55.562 -18.234 1 89.88 148 GLY A O 1
ATOM 1158 N N . VAL A 1 149 ? 2.713 -54.594 -19.703 1 92.56 149 VAL A N 1
ATOM 1159 C CA . VAL A 1 149 ? 3.654 -54.812 -20.797 1 92.56 149 VAL A CA 1
ATOM 1160 C C . VAL A 1 149 ? 4.895 -53.969 -20.609 1 92.56 149 VAL A C 1
ATOM 1162 O O . VAL A 1 149 ? 5.922 -54.188 -21.25 1 92.56 149 VAL A O 1
ATOM 1165 N N . GLY A 1 150 ? 4.809 -52.906 -19.734 1 91.25 150 GLY A N 1
ATOM 1166 C CA . GLY A 1 150 ? 5.957 -52.062 -19.438 1 91.25 150 GLY A CA 1
ATOM 1167 C C . GLY A 1 150 ? 5.938 -50.719 -20.188 1 91.25 150 GLY A C 1
ATOM 1168 O O . GLY A 1 150 ? 6.992 -50.188 -20.531 1 91.25 150 GLY A O 1
ATOM 1169 N N . LYS A 1 151 ? 4.762 -50.25 -20.547 1 91.31 151 LYS A N 1
ATOM 1170 C CA . LYS A 1 151 ? 4.625 -49 -21.281 1 91.31 151 LYS A CA 1
ATOM 1171 C C . LYS A 1 151 ? 5.352 -47.875 -20.578 1 91.31 151 LYS A C 1
ATOM 1173 O O . LYS A 1 151 ? 6.094 -47.094 -21.203 1 91.31 151 LYS A O 1
ATOM 1178 N N . THR A 1 152 ? 5.133 -47.781 -19.266 1 89 152 THR A N 1
ATOM 1179 C CA . THR A 1 152 ? 5.719 -46.688 -18.484 1 89 152 THR A CA 1
ATOM 1180 C C . THR A 1 152 ? 7.242 -46.75 -18.531 1 89 152 THR A C 1
ATOM 1182 O O . THR A 1 152 ? 7.898 -45.719 -18.703 1 89 152 THR A O 1
ATOM 1185 N N . ASP A 1 153 ? 7.75 -47.844 -18.391 1 92 153 ASP A N 1
ATOM 1186 C CA . ASP A 1 153 ? 9.195 -48.031 -18.422 1 92 153 ASP A CA 1
ATOM 1187 C C . ASP A 1 153 ? 9.766 -47.688 -19.812 1 92 153 ASP A C 1
ATOM 1189 O O . ASP A 1 153 ? 10.844 -47.094 -19.906 1 92 153 ASP A O 1
ATOM 1193 N N . VAL A 1 154 ? 9.07 -48.125 -20.797 1 95.56 154 VAL A N 1
ATOM 1194 C CA . VAL A 1 154 ? 9.5 -47.844 -22.156 1 95.56 154 VAL A CA 1
ATOM 1195 C C . VAL A 1 154 ? 9.477 -46.312 -22.375 1 95.56 154 VAL A C 1
ATOM 1197 O O . VAL A 1 154 ? 10.414 -45.75 -22.938 1 95.56 154 VAL A O 1
ATOM 1200 N N . LEU A 1 155 ? 8.398 -45.688 -21.938 1 95 155 LEU A N 1
ATOM 1201 C CA . LEU A 1 155 ? 8.297 -44.25 -22.062 1 95 155 LEU A CA 1
ATOM 1202 C C . LEU A 1 155 ? 9.469 -43.562 -21.359 1 95 155 LEU A C 1
ATOM 1204 O O . LEU A 1 155 ? 10.078 -42.625 -21.922 1 95 155 LEU A O 1
ATOM 1208 N N . LYS A 1 156 ? 9.781 -44 -20.172 1 93.94 156 LYS A N 1
ATOM 1209 C CA . LYS A 1 156 ? 10.898 -43.438 -19.422 1 93.94 156 LYS A CA 1
ATOM 1210 C C . LYS A 1 156 ? 12.219 -43.656 -20.156 1 93.94 156 LYS A C 1
ATOM 1212 O O . LYS A 1 156 ? 13.07 -42.75 -20.188 1 93.94 156 LYS A O 1
ATOM 1217 N N . GLY A 1 157 ? 12.352 -44.781 -20.656 1 95.69 157 GLY A N 1
ATOM 1218 C CA . GLY A 1 157 ? 13.547 -45.094 -21.438 1 95.69 157 GLY A CA 1
ATOM 1219 C C . GLY A 1 157 ? 13.695 -44.156 -22.641 1 95.69 157 GLY A C 1
ATOM 1220 O O . GLY A 1 157 ? 14.797 -43.688 -22.922 1 95.69 157 GLY A O 1
ATOM 1221 N N . LEU A 1 158 ? 12.633 -43.969 -23.359 1 96.38 158 LEU A N 1
ATOM 1222 C CA . LEU A 1 158 ? 12.641 -43.094 -24.531 1 96.38 158 LEU A CA 1
ATOM 1223 C C . LEU A 1 158 ? 12.969 -41.656 -24.125 1 96.38 158 LEU A C 1
ATOM 1225 O O . LEU A 1 158 ? 13.711 -40.969 -24.828 1 96.38 158 LEU A O 1
ATOM 1229 N N . TYR A 1 159 ? 12.414 -41.281 -23.031 1 94.69 159 TYR A N 1
ATOM 1230 C CA . TYR A 1 159 ? 12.703 -39.938 -22.516 1 94.69 159 TYR A CA 1
ATOM 1231 C C . TYR A 1 159 ? 14.188 -39.781 -22.203 1 94.69 159 TYR A C 1
ATOM 1233 O O . TYR A 1 159 ? 14.789 -38.75 -22.531 1 94.69 159 TYR A O 1
ATOM 1241 N N . LYS A 1 160 ? 14.742 -40.781 -21.578 1 95.12 160 LYS A N 1
ATOM 1242 C CA . LYS A 1 160 ? 16.156 -40.75 -21.219 1 95.12 160 LYS A CA 1
ATOM 1243 C C . LYS A 1 160 ? 17.031 -40.688 -22.469 1 95.12 160 LYS A C 1
ATOM 1245 O O . LYS A 1 160 ? 18.156 -40.156 -22.422 1 95.12 160 LYS A O 1
ATOM 1250 N N . LYS A 1 161 ? 16.5 -41.188 -23.484 1 94.88 161 LYS A N 1
ATOM 1251 C CA . LYS A 1 161 ? 17.234 -41.125 -24.75 1 94.88 161 LYS A CA 1
ATOM 1252 C C . LYS A 1 161 ? 17.047 -39.781 -25.438 1 94.88 161 LYS A C 1
ATOM 1254 O O . LYS A 1 161 ? 17.531 -39.562 -26.547 1 94.88 161 LYS A O 1
ATOM 1259 N N . GLY A 1 162 ? 16.266 -38.875 -24.859 1 92.56 162 GLY A N 1
ATOM 1260 C CA . GLY A 1 162 ? 16.125 -37.5 -25.359 1 92.56 162 GLY A CA 1
ATOM 1261 C C . GLY A 1 162 ? 14.945 -37.312 -26.297 1 92.56 162 GLY A C 1
ATOM 1262 O O . GLY A 1 162 ? 14.836 -36.312 -26.969 1 92.56 162 GLY A O 1
ATOM 1263 N N . LEU A 1 163 ? 14.109 -38.312 -26.438 1 94.56 163 LEU A N 1
ATOM 1264 C CA . LEU A 1 163 ? 12.953 -38.188 -27.312 1 94.56 163 LEU A CA 1
ATOM 1265 C C . LEU A 1 163 ? 11.844 -37.375 -26.656 1 94.56 163 LEU A C 1
ATOM 1267 O O . LEU A 1 163 ? 11.797 -37.281 -25.438 1 94.56 163 LEU A O 1
ATOM 1271 N N . PRO A 1 164 ? 11 -36.75 -27.438 1 96.31 164 PRO A N 1
ATOM 1272 C CA . PRO A 1 164 ? 9.906 -35.938 -26.922 1 96.31 164 PRO A CA 1
ATOM 1273 C C . PRO A 1 164 ? 8.742 -36.781 -26.391 1 96.31 164 PRO A C 1
ATOM 1275 O O . PRO A 1 164 ? 7.777 -37.031 -27.109 1 96.31 164 PRO A O 1
ATOM 1278 N N . VAL A 1 165 ? 8.789 -37.094 -25.141 1 96.44 165 VAL A N 1
ATOM 1279 C CA . VAL A 1 165 ? 7.805 -37.969 -24.5 1 96.44 165 VAL A CA 1
ATOM 1280 C C . VAL A 1 165 ? 6.898 -37.156 -23.594 1 96.44 165 VAL A C 1
ATOM 1282 O O . VAL A 1 165 ? 7.367 -36.25 -22.875 1 96.44 165 VAL A O 1
ATOM 1285 N N . ILE A 1 166 ? 5.625 -37.406 -23.672 1 96 166 ILE A N 1
ATOM 1286 C CA . ILE A 1 166 ? 4.668 -36.875 -22.703 1 96 166 ILE A CA 1
ATOM 1287 C C . ILE A 1 166 ? 4.059 -38.031 -21.891 1 96 166 ILE A C 1
ATOM 1289 O O . ILE A 1 166 ? 3.354 -38.875 -22.453 1 96 166 ILE A O 1
ATOM 1293 N N . ASP A 1 167 ? 4.387 -38.062 -20.609 1 93.25 167 ASP A N 1
ATOM 1294 C CA . ASP A 1 167 ? 3.828 -39.062 -19.688 1 93.25 167 ASP A CA 1
ATOM 1295 C C . ASP A 1 167 ? 2.459 -38.625 -19.172 1 93.25 167 ASP A C 1
ATOM 1297 O O . ASP A 1 167 ? 2.354 -38.031 -18.094 1 93.25 167 ASP A O 1
ATOM 1301 N N . LEU A 1 168 ? 1.421 -38.938 -19.922 1 93.94 168 LEU A N 1
ATOM 1302 C CA . LEU A 1 168 ? 0.08 -38.438 -19.625 1 93.94 168 LEU A CA 1
ATOM 1303 C C . LEU A 1 168 ? -0.389 -38.938 -18.25 1 93.94 168 LEU A C 1
ATOM 1305 O O . LEU A 1 168 ? -0.974 -38.156 -17.484 1 93.94 168 LEU A O 1
ATOM 1309 N N . GLU A 1 169 ? -0.115 -40.125 -17.922 1 89.81 169 GLU A N 1
ATOM 1310 C CA . GLU A 1 169 ? -0.503 -40.656 -16.609 1 89.81 169 GLU A CA 1
ATOM 1311 C C . GLU A 1 169 ? 0.266 -39.969 -15.484 1 89.81 169 GLU A C 1
ATOM 1313 O O . GLU A 1 169 ? -0.299 -39.688 -14.43 1 89.81 169 GLU A O 1
ATOM 1318 N N . GLY A 1 170 ? 1.558 -39.781 -15.734 1 89.12 170 GLY A N 1
ATOM 1319 C CA . GLY A 1 170 ? 2.359 -39.062 -14.773 1 89.12 170 GLY A CA 1
ATOM 1320 C C . GLY A 1 170 ? 1.86 -37.656 -14.531 1 89.12 170 GLY A C 1
ATOM 1321 O O . GLY A 1 170 ? 1.801 -37.188 -13.391 1 89.12 170 GLY A O 1
ATOM 1322 N N . LEU A 1 171 ? 1.456 -37 -15.594 1 92.69 171 LEU A N 1
ATOM 1323 C CA . LEU A 1 171 ? 0.934 -35.625 -15.492 1 92.69 171 LEU A CA 1
ATOM 1324 C C . LEU A 1 171 ? -0.395 -35.625 -14.742 1 92.69 171 LEU A C 1
ATOM 1326 O O . LEU A 1 171 ? -0.679 -34.688 -13.992 1 92.69 171 LEU A O 1
ATOM 1330 N N . ALA A 1 172 ? -1.166 -36.656 -14.977 1 91.25 172 ALA A N 1
ATOM 1331 C CA . ALA A 1 172 ? -2.475 -36.781 -14.336 1 91.25 172 ALA A CA 1
ATOM 1332 C C . ALA A 1 172 ? -2.344 -37.25 -12.891 1 91.25 172 ALA A C 1
ATOM 1334 O O . ALA A 1 172 ? -3.297 -37.156 -12.117 1 91.25 172 ALA A O 1
ATOM 1335 N N . GLY A 1 173 ? -1.096 -37.719 -12.602 1 85.12 173 GLY A N 1
ATOM 1336 C CA . GLY A 1 173 ? -0.929 -38.312 -11.281 1 85.12 173 GLY A CA 1
ATOM 1337 C C . GLY A 1 173 ? -1.777 -39.531 -11.078 1 85.12 173 GLY A C 1
ATOM 1338 O O . GLY A 1 173 ? -2.338 -39.75 -10 1 85.12 173 GLY A O 1
ATOM 1339 N N . HIS A 1 174 ? -2.104 -40.062 -12.094 1 76.25 174 HIS A N 1
ATOM 1340 C CA . HIS A 1 174 ? -2.99 -41.25 -12.078 1 76.25 174 HIS A CA 1
ATOM 1341 C C . HIS A 1 174 ? -2.34 -42.438 -12.758 1 76.25 174 HIS A C 1
ATOM 1343 O O . HIS A 1 174 ? -1.707 -42.281 -13.805 1 76.25 174 HIS A O 1
ATOM 1349 N N . ARG A 1 175 ? -2.271 -43.375 -11.914 1 62.25 175 ARG A N 1
ATOM 1350 C CA . ARG A 1 175 ? -1.847 -44.594 -12.578 1 62.25 175 ARG A CA 1
ATOM 1351 C C . ARG A 1 175 ? -3.049 -45.438 -12.961 1 62.25 175 ARG A C 1
ATOM 1353 O O . ARG A 1 175 ? -3.959 -45.656 -12.156 1 62.25 175 ARG A O 1
ATOM 1360 N N . GLY A 1 176 ? -3.436 -45.5 -14.258 1 54.34 176 GLY A N 1
ATOM 1361 C CA . GLY A 1 176 ? -4.598 -46.156 -14.836 1 54.34 176 GLY A CA 1
ATOM 1362 C C . GLY A 1 176 ? -4.883 -47.5 -14.203 1 54.34 176 GLY A C 1
ATOM 1363 O O . GLY A 1 176 ? -6.023 -47.969 -14.219 1 54.34 176 GLY A O 1
ATOM 1364 N N . SER A 1 177 ? -3.842 -48.188 -13.695 1 54.94 177 SER A N 1
ATOM 1365 C CA . SER A 1 177 ? -4.129 -49.562 -13.258 1 54.94 177 SER A CA 1
ATOM 1366 C C . SER A 1 177 ? -4.512 -49.594 -11.781 1 54.94 177 SER A C 1
ATOM 1368 O O . SER A 1 177 ? -4.215 -48.656 -11.039 1 54.94 177 SER A O 1
ATOM 1370 N N . ILE A 1 178 ? -5.559 -50.344 -11.477 1 51.88 178 ILE A N 1
ATOM 1371 C CA . ILE A 1 178 ? -5.984 -50.562 -10.102 1 51.88 178 ILE A CA 1
ATOM 1372 C C . ILE A 1 178 ? -4.762 -50.719 -9.195 1 51.88 178 ILE A C 1
ATOM 1374 O O . ILE A 1 178 ? -4.812 -50.344 -8.016 1 51.88 178 ILE A O 1
ATOM 1378 N N . PHE A 1 179 ? -3.752 -51.156 -9.773 1 56.19 179 PHE A N 1
ATOM 1379 C CA . PHE A 1 179 ? -2.539 -51.312 -8.977 1 56.19 179 PHE A CA 1
ATOM 1380 C C . PHE A 1 179 ? -1.857 -49.969 -8.758 1 56.19 179 PHE A C 1
ATOM 1382 O O . PHE A 1 179 ? -1.078 -49.812 -7.816 1 56.19 179 PHE A O 1
ATOM 1389 N N . GLY A 1 180 ? -2.016 -49.188 -9.617 1 53.31 180 GLY A N 1
ATOM 1390 C CA . GLY A 1 180 ? -1.321 -47.906 -9.602 1 53.31 180 GLY A CA 1
ATOM 1391 C C . GLY A 1 180 ? -1.744 -47.031 -8.453 1 53.31 180 GLY A C 1
ATOM 1392 O O . GLY A 1 180 ? -0.963 -46.188 -7.984 1 53.31 180 GLY A O 1
ATOM 1393 N N . THR A 1 181 ? -3.123 -47.062 -8.234 1 53.62 181 THR A N 1
ATOM 1394 C CA . THR A 1 181 ? -3.594 -46.094 -7.23 1 53.62 181 THR A CA 1
ATOM 1395 C C . THR A 1 181 ? -3.822 -46.781 -5.891 1 53.62 181 THR A C 1
ATOM 1397 O O . THR A 1 181 ? -4.961 -47.094 -5.523 1 53.62 181 THR A O 1
ATOM 1400 N N . PHE A 1 182 ? -3.098 -47.781 -5.582 1 50 182 PHE A N 1
ATOM 1401 C CA . PHE A 1 182 ? -3.529 -48.188 -4.25 1 50 182 PHE A CA 1
ATOM 1402 C C . PHE A 1 182 ? -4.027 -47 -3.455 1 50 182 PHE A C 1
ATOM 1404 O O . PHE A 1 182 ? -4.051 -47.031 -2.223 1 50 182 PHE A O 1
ATOM 1411 N N . GLY A 1 183 ? -4.574 -46.062 -4.297 1 49.66 183 GLY A N 1
ATOM 1412 C CA . GLY A 1 183 ? -5.367 -44.969 -3.76 1 49.66 183 GLY A CA 1
ATOM 1413 C C . GLY A 1 183 ? -4.531 -43.906 -3.064 1 49.66 183 GLY A C 1
ATOM 1414 O O . GLY A 1 183 ? -5.039 -43.156 -2.23 1 49.66 183 GLY A O 1
ATOM 1415 N N . LEU A 1 184 ? -3.293 -43.969 -3.174 1 52.44 184 LEU A N 1
ATOM 1416 C CA . LEU A 1 184 ? -2.494 -43.188 -2.254 1 52.44 184 LEU A CA 1
ATOM 1417 C C . LEU A 1 184 ? -2.436 -41.719 -2.711 1 52.44 184 LEU A C 1
ATOM 1419 O O . LEU A 1 184 ? -2.15 -40.812 -1.914 1 52.44 184 LEU A O 1
ATOM 1423 N N . PHE A 1 185 ? -2.754 -41.562 -4.02 1 60.78 185 PHE A N 1
ATOM 1424 C CA . PHE A 1 185 ? -2.664 -40.156 -4.332 1 60.78 185 PHE A CA 1
ATOM 1425 C C . PHE A 1 185 ? -3.869 -39.688 -5.148 1 60.78 185 PHE A C 1
ATOM 1427 O O . PHE A 1 185 ? -4.27 -40.375 -6.102 1 60.78 185 PHE A O 1
ATOM 1434 N N . PRO A 1 186 ? -4.793 -38.875 -4.699 1 68.38 186 PRO A N 1
ATOM 1435 C CA . PRO A 1 186 ? -6.031 -38.438 -5.355 1 68.38 186 PRO A CA 1
ATOM 1436 C C . PRO A 1 186 ? -5.801 -37.969 -6.789 1 68.38 186 PRO A C 1
ATOM 1438 O O . PRO A 1 186 ? -6.75 -37.875 -7.574 1 68.38 186 PRO A O 1
ATOM 1441 N N . GLY A 1 187 ? -4.699 -38 -7.348 1 81.88 187 GLY A N 1
ATOM 1442 C CA . GLY A 1 187 ? -4.406 -37.531 -8.688 1 81.88 187 GLY A CA 1
ATOM 1443 C C . GLY A 1 187 ? -4.453 -36.031 -8.812 1 81.88 187 GLY A C 1
ATOM 1444 O O . GLY A 1 187 ? -4.969 -35.344 -7.93 1 81.88 187 GLY A O 1
ATOM 1445 N N . ASN A 1 188 ? -3.971 -35.531 -9.93 1 90.31 188 ASN A N 1
ATOM 1446 C CA . ASN A 1 188 ? -3.992 -34.094 -10.219 1 90.31 188 ASN A CA 1
ATOM 1447 C C . ASN A 1 188 ? -5.336 -33.656 -10.797 1 90.31 188 ASN A C 1
ATOM 1449 O O . ASN A 1 188 ? -6.02 -34.438 -11.453 1 90.31 188 ASN A O 1
ATOM 1453 N N . ASN A 1 189 ? -5.785 -32.469 -10.469 1 93.81 189 ASN A N 1
ATOM 1454 C CA . ASN A 1 189 ? -6.977 -31.922 -11.102 1 93.81 189 ASN A CA 1
ATOM 1455 C C . ASN A 1 189 ? -6.668 -31.375 -12.492 1 93.81 189 ASN A C 1
ATOM 1457 O O . ASN A 1 189 ? -5.512 -31.375 -12.922 1 93.81 189 ASN A O 1
ATOM 1461 N N . GLN A 1 190 ? -7.688 -30.969 -13.211 1 96.44 190 GLN A N 1
ATOM 1462 C CA . GLN A 1 190 ? -7.57 -30.516 -14.602 1 96.44 190 GLN A CA 1
ATOM 1463 C C . GLN A 1 190 ? -6.602 -29.344 -14.719 1 96.44 190 GLN A C 1
ATOM 1465 O O . GLN A 1 190 ? -5.797 -29.297 -15.648 1 96.44 190 GLN A O 1
ATOM 1470 N N . LYS A 1 191 ? -6.652 -28.406 -13.758 1 96.81 191 LYS A N 1
ATOM 1471 C CA . LYS A 1 191 ? -5.805 -27.219 -13.812 1 96.81 191 LYS A CA 1
ATOM 1472 C C . LYS A 1 191 ? -4.328 -27.594 -13.711 1 96.81 191 LYS A C 1
ATOM 1474 O O . LYS A 1 191 ? -3.504 -27.094 -14.484 1 96.81 191 LYS A O 1
ATOM 1479 N N . THR A 1 192 ? -4.043 -28.422 -12.789 1 95.88 192 THR A N 1
ATOM 1480 C CA . THR A 1 192 ? -2.674 -28.891 -12.594 1 95.88 192 THR A CA 1
ATOM 1481 C C . THR A 1 192 ? -2.189 -29.656 -13.82 1 95.88 192 THR A C 1
ATOM 1483 O O . THR A 1 192 ? -1.074 -29.438 -14.297 1 95.88 192 THR A O 1
ATOM 1486 N N . PHE A 1 193 ? -3.012 -30.531 -14.352 1 96.38 193 PHE A N 1
ATOM 1487 C CA . PHE A 1 193 ? -2.662 -31.312 -15.531 1 96.38 193 PHE A CA 1
ATOM 1488 C C . PHE A 1 193 ? -2.332 -30.391 -16.703 1 96.38 193 PHE A C 1
ATOM 1490 O O . PHE A 1 193 ? -1.298 -30.562 -17.359 1 96.38 193 PHE A O 1
ATOM 1497 N N . ASP A 1 194 ? -3.25 -29.438 -16.953 1 97.31 194 ASP A N 1
ATOM 1498 C CA . ASP A 1 194 ? -3.061 -28.516 -18.078 1 97.31 194 ASP A CA 1
ATOM 1499 C C . ASP A 1 194 ? -1.737 -27.766 -17.953 1 97.31 194 ASP A C 1
ATOM 1501 O O . ASP A 1 194 ? -1.024 -27.594 -18.953 1 97.31 194 ASP A O 1
ATOM 1505 N N . SER A 1 195 ? -1.46 -27.344 -16.781 1 97.06 195 SER A N 1
ATOM 1506 C CA . SER A 1 195 ? -0.236 -26.594 -16.531 1 97.06 195 SER A CA 1
ATOM 1507 C C . SER A 1 195 ? 1.001 -27.453 -16.75 1 97.06 195 SER A C 1
ATOM 1509 O O . SER A 1 195 ? 1.985 -27.016 -17.344 1 97.06 195 SER A O 1
ATOM 1511 N N . LEU A 1 196 ? 0.954 -28.641 -16.281 1 96.19 196 LEU A N 1
ATOM 1512 C CA . LEU A 1 196 ? 2.074 -29.562 -16.438 1 96.19 196 LEU A CA 1
ATOM 1513 C C . LEU A 1 196 ? 2.242 -29.953 -17.906 1 96.19 196 LEU A C 1
ATOM 1515 O O . LEU A 1 196 ? 3.367 -30.109 -18.375 1 96.19 196 LEU A O 1
ATOM 1519 N N . LEU A 1 197 ? 1.125 -30.156 -18.594 1 96.88 197 LEU A N 1
ATOM 1520 C CA . LEU A 1 197 ? 1.172 -30.469 -20.016 1 96.88 197 LEU A CA 1
ATOM 1521 C C . LEU A 1 197 ? 1.834 -29.328 -20.797 1 96.88 197 LEU A C 1
ATOM 1523 O O . LEU A 1 197 ? 2.709 -29.562 -21.625 1 96.88 197 LEU A O 1
ATOM 1527 N N . TYR A 1 198 ? 1.405 -28.125 -20.484 1 96.88 198 TYR A N 1
ATOM 1528 C CA . TYR A 1 198 ? 2.008 -26.953 -21.125 1 96.88 198 TYR A CA 1
ATOM 1529 C C . TYR A 1 198 ? 3.514 -26.922 -20.891 1 96.88 198 TYR A C 1
ATOM 1531 O O . TYR A 1 198 ? 4.289 -26.703 -21.828 1 96.88 198 TYR A O 1
ATOM 1539 N N . LYS A 1 199 ? 3.908 -27.141 -19.672 1 94.81 199 LYS A N 1
ATOM 1540 C CA . LYS A 1 199 ? 5.332 -27.156 -19.344 1 94.81 199 LYS A CA 1
ATOM 1541 C C . LYS A 1 199 ? 6.074 -28.203 -20.156 1 94.81 199 LYS A C 1
ATOM 1543 O O . LYS A 1 199 ? 7.145 -27.938 -20.719 1 94.81 199 LYS A O 1
ATOM 1548 N N . SER A 1 200 ? 5.508 -29.391 -20.25 1 94.62 200 SER A N 1
ATOM 1549 C CA . SER A 1 200 ? 6.109 -30.484 -21.031 1 94.62 200 SER A CA 1
ATOM 1550 C C . SER A 1 200 ? 6.273 -30.094 -22.484 1 94.62 200 SER A C 1
ATOM 1552 O O . SER A 1 200 ? 7.301 -30.375 -23.109 1 94.62 200 SER A O 1
ATOM 1554 N N . LEU A 1 201 ? 5.32 -29.422 -23.031 1 95.94 201 LEU A N 1
ATOM 1555 C CA . LEU A 1 201 ? 5.32 -29.047 -24.438 1 95.94 201 LEU A CA 1
ATOM 1556 C C . LEU A 1 201 ? 6.367 -27.969 -24.703 1 95.94 201 LEU A C 1
ATOM 1558 O O . LEU A 1 201 ? 6.941 -27.922 -25.797 1 95.94 201 LEU A O 1
ATOM 1562 N N . THR A 1 202 ? 6.566 -27.109 -23.734 1 93 202 THR A N 1
ATOM 1563 C CA . THR A 1 202 ? 7.574 -26.062 -23.891 1 93 202 THR A CA 1
ATOM 1564 C C . THR A 1 202 ? 8.961 -26.672 -24.078 1 93 202 THR A C 1
ATOM 1566 O O . THR A 1 202 ? 9.836 -26.078 -24.703 1 93 202 THR A O 1
ATOM 1569 N N . GLU A 1 203 ? 9.156 -27.875 -23.594 1 89.19 203 GLU A N 1
ATOM 1570 C CA . GLU A 1 203 ? 10.445 -28.562 -23.672 1 89.19 203 GLU A CA 1
ATOM 1571 C C . GLU A 1 203 ? 10.617 -29.25 -25.016 1 89.19 203 GLU A C 1
ATOM 1573 O O . GLU A 1 203 ? 11.711 -29.734 -25.328 1 89.19 203 GLU A O 1
ATOM 1578 N N . MET A 1 204 ? 9.555 -29.281 -25.844 1 91.69 204 MET A N 1
ATOM 1579 C CA . MET A 1 204 ? 9.656 -30.016 -27.094 1 91.69 204 MET A CA 1
ATOM 1580 C C . MET A 1 204 ? 9.109 -29.188 -28.266 1 91.69 204 MET A C 1
ATOM 1582 O O . MET A 1 204 ? 8.586 -29.75 -29.234 1 91.69 204 MET A O 1
ATOM 1586 N N . ILE A 1 205 ? 9.188 -27.922 -28.203 1 85.25 205 ILE A N 1
ATOM 1587 C CA . ILE A 1 205 ? 8.594 -26.984 -29.141 1 85.25 205 ILE A CA 1
ATOM 1588 C C . ILE A 1 205 ? 9.148 -27.25 -30.547 1 85.25 205 ILE A C 1
ATOM 1590 O O . ILE A 1 205 ? 8.414 -27.156 -31.531 1 85.25 205 ILE A O 1
ATOM 1594 N N . ASP A 1 206 ? 10.258 -27.688 -30.75 1 88.25 206 ASP A N 1
ATOM 1595 C CA . ASP A 1 206 ? 10.883 -27.844 -32.062 1 88.25 206 ASP A CA 1
ATOM 1596 C C . ASP A 1 206 ? 10.797 -29.281 -32.562 1 88.25 206 ASP A C 1
ATOM 1598 O O . ASP A 1 206 ? 11.297 -29.609 -33.625 1 88.25 206 ASP A O 1
ATOM 1602 N N . SER A 1 207 ? 10.148 -30.078 -31.891 1 92.88 207 SER A N 1
ATOM 1603 C CA . SER A 1 207 ? 10.078 -31.484 -32.281 1 92.88 207 SER A CA 1
ATOM 1604 C C . SER A 1 207 ? 8.969 -31.719 -33.281 1 92.88 207 SER A C 1
ATOM 1606 O O . SER A 1 207 ? 7.887 -31.156 -33.188 1 92.88 207 SER A O 1
ATOM 1608 N N . PRO A 1 208 ? 9.234 -32.5 -34.25 1 93.12 208 PRO A N 1
ATOM 1609 C CA . PRO A 1 208 ? 8.211 -32.812 -35.281 1 93.12 208 PRO A CA 1
ATOM 1610 C C . PRO A 1 208 ? 7.188 -33.812 -34.781 1 93.12 208 PRO A C 1
ATOM 1612 O O . PRO A 1 208 ? 6.141 -34 -35.406 1 93.12 208 PRO A O 1
ATOM 1615 N N . PHE A 1 209 ? 7.496 -34.531 -33.719 1 94.88 209 PHE A N 1
ATOM 1616 C CA . PHE A 1 209 ? 6.598 -35.562 -33.188 1 94.88 209 PHE A CA 1
ATOM 1617 C C . PHE A 1 209 ? 6.641 -35.594 -31.672 1 94.88 209 PHE A C 1
ATOM 1619 O O . PHE A 1 209 ? 7.469 -34.906 -31.047 1 94.88 209 PHE A O 1
ATOM 1626 N N . PHE A 1 210 ? 5.707 -36.25 -31.094 1 96.5 210 PHE A N 1
ATOM 1627 C CA . PHE A 1 210 ? 5.691 -36.531 -29.656 1 96.5 210 PHE A CA 1
ATOM 1628 C C . PHE A 1 210 ? 5.195 -37.938 -29.375 1 96.5 210 PHE A C 1
ATOM 1630 O O . PHE A 1 210 ? 4.465 -38.5 -30.188 1 96.5 210 PHE A O 1
ATOM 1637 N N . ILE A 1 211 ? 5.688 -38.5 -28.297 1 97.12 211 ILE A N 1
ATOM 1638 C CA . ILE A 1 211 ? 5.367 -39.875 -27.938 1 97.12 211 ILE A CA 1
ATOM 1639 C C . ILE A 1 211 ? 4.484 -39.906 -26.703 1 97.12 211 ILE A C 1
ATOM 1641 O O . ILE A 1 211 ? 4.789 -39.219 -25.703 1 97.12 211 ILE A O 1
ATOM 1645 N N . ILE A 1 212 ? 3.389 -40.625 -26.75 1 96.19 212 ILE A N 1
ATOM 1646 C CA . ILE A 1 212 ? 2.459 -40.719 -25.625 1 96.19 212 ILE A CA 1
ATOM 1647 C C . ILE A 1 212 ? 2 -42.156 -25.453 1 96.19 212 ILE A C 1
ATOM 1649 O O . ILE A 1 212 ? 2.223 -43 -26.344 1 96.19 212 ILE A O 1
ATOM 1653 N N . GLU A 1 213 ? 1.466 -42.5 -24.328 1 92.88 213 GLU A N 1
ATOM 1654 C CA . GLU A 1 213 ? 0.8 -43.781 -24.156 1 92.88 213 GLU A CA 1
ATOM 1655 C C . GLU A 1 213 ? -0.665 -43.719 -24.578 1 92.88 213 GLU A C 1
ATOM 1657 O O . GLU A 1 213 ? -1.257 -42.625 -24.594 1 92.88 213 GLU A O 1
ATOM 1662 N N . ALA A 1 214 ? -1.149 -44.844 -24.906 1 90.31 214 ALA A N 1
ATOM 1663 C CA . ALA A 1 214 ? -2.531 -44.938 -25.359 1 90.31 214 ALA A CA 1
ATOM 1664 C C . ALA A 1 214 ? -3.51 -44.844 -24.203 1 90.31 214 ALA A C 1
ATOM 1666 O O . ALA A 1 214 ? -3.846 -45.844 -23.562 1 90.31 214 ALA A O 1
ATOM 1667 N N . GLU A 1 215 ? -3.871 -43.656 -23.906 1 85.12 215 GLU A N 1
ATOM 1668 C CA . GLU A 1 215 ? -4.871 -43.406 -22.875 1 85.12 215 GLU A CA 1
ATOM 1669 C C . GLU A 1 215 ? -6.188 -42.938 -23.484 1 85.12 215 GLU A C 1
ATOM 1671 O O . GLU A 1 215 ? -6.211 -42.406 -24.594 1 85.12 215 GLU A O 1
ATOM 1676 N N . SER A 1 216 ? -7.246 -43.219 -22.719 1 87.25 216 SER A N 1
ATOM 1677 C CA . SER A 1 216 ? -8.555 -42.75 -23.125 1 87.25 216 SER A CA 1
ATOM 1678 C C . SER A 1 216 ? -8.656 -41.219 -22.953 1 87.25 216 SER A C 1
ATOM 1680 O O . SER A 1 216 ? -7.738 -40.594 -22.422 1 87.25 216 SER A O 1
ATOM 1682 N N . LYS A 1 217 ? -9.68 -40.688 -23.453 1 91.44 217 LYS A N 1
ATOM 1683 C CA . LYS A 1 217 ? -9.93 -39.25 -23.344 1 91.44 217 LYS A CA 1
ATOM 1684 C C . LYS A 1 217 ? -9.883 -38.812 -21.891 1 91.44 217 LYS A C 1
ATOM 1686 O O . LYS A 1 217 ? -9.383 -37.719 -21.578 1 91.44 217 LYS A O 1
ATOM 1691 N N . ARG A 1 218 ? -10.312 -39.625 -21.016 1 91.75 218 ARG A N 1
ATOM 1692 C CA . ARG A 1 218 ? -10.352 -39.312 -19.578 1 91.75 218 ARG A CA 1
ATOM 1693 C C . ARG A 1 218 ? -9.336 -40.156 -18.812 1 91.75 218 ARG A C 1
ATOM 1695 O O . ARG A 1 218 ? -9.234 -41.375 -19.016 1 91.75 218 ARG A O 1
ATOM 1702 N N . ILE A 1 219 ? -8.531 -39.531 -18.047 1 89.06 219 ILE A N 1
ATOM 1703 C CA . ILE A 1 219 ? -7.609 -40.156 -17.109 1 89.06 219 ILE A CA 1
ATOM 1704 C C . ILE A 1 219 ? -7.93 -39.688 -15.688 1 89.06 219 ILE A C 1
ATOM 1706 O O . ILE A 1 219 ? -7.523 -38.594 -15.273 1 89.06 219 ILE A O 1
ATOM 1710 N N . GLY A 1 220 ? -8.578 -40.562 -14.938 1 83.88 220 GLY A N 1
ATOM 1711 C CA . GLY A 1 220 ? -9.023 -40.094 -13.633 1 83.88 220 GLY A CA 1
ATOM 1712 C C . GLY A 1 220 ? -9.938 -38.906 -13.703 1 83.88 220 GLY A C 1
ATOM 1713 O O . GLY A 1 220 ? -10.984 -38.938 -14.352 1 83.88 220 GLY A O 1
ATOM 1714 N N . LYS A 1 221 ? -9.43 -37.781 -13.156 1 87.62 221 LYS A N 1
ATOM 1715 C CA . LYS A 1 221 ? -10.234 -36.562 -13.094 1 87.62 221 LYS A CA 1
ATOM 1716 C C . LYS A 1 221 ? -9.914 -35.625 -14.266 1 87.62 221 LYS A C 1
ATOM 1718 O O . LYS A 1 221 ? -10.523 -34.562 -14.414 1 87.62 221 LYS A O 1
ATOM 1723 N N . VAL A 1 222 ? -8.984 -36.031 -15.117 1 94.25 222 VAL A N 1
ATOM 1724 C CA . VAL A 1 222 ? -8.484 -35.125 -16.141 1 94.25 222 VAL A CA 1
ATOM 1725 C C . VAL A 1 222 ? -8.984 -35.562 -17.516 1 94.25 222 VAL A C 1
ATOM 1727 O O . VAL A 1 222 ? -9.164 -36.75 -17.766 1 94.25 222 VAL A O 1
ATOM 1730 N N . VAL A 1 223 ? -9.258 -34.594 -18.344 1 95.75 223 VAL A N 1
ATOM 1731 C CA . VAL A 1 223 ? -9.672 -34.812 -19.719 1 95.75 223 VAL A CA 1
ATOM 1732 C C . VAL A 1 223 ? -8.586 -34.312 -20.672 1 95.75 223 VAL A C 1
ATOM 1734 O O . VAL A 1 223 ? -8.094 -33.188 -20.531 1 95.75 223 VAL A O 1
ATOM 1737 N N . LEU A 1 224 ? -8.203 -35.125 -21.594 1 96.62 224 LEU A N 1
ATOM 1738 C CA . LEU A 1 224 ? -7.18 -34.781 -22.562 1 96.62 224 LEU A CA 1
ATOM 1739 C C . LEU A 1 224 ? -7.727 -33.75 -23.578 1 96.62 224 LEU A C 1
ATOM 1741 O O . LEU A 1 224 ? -8.906 -33.812 -23.938 1 96.62 224 LEU A O 1
ATOM 1745 N N . PRO A 1 225 ? -6.902 -32.844 -24.094 1 96.44 225 PRO A N 1
ATOM 1746 C CA . PRO A 1 225 ? -7.344 -31.891 -25.109 1 96.44 225 PRO A CA 1
ATOM 1747 C C . PRO A 1 225 ? -7.75 -32.562 -26.422 1 96.44 225 PRO A C 1
ATOM 1749 O O . PRO A 1 225 ? -7.125 -33.562 -26.828 1 96.44 225 PRO A O 1
ATOM 1752 N N . ASP A 1 226 ? -8.719 -31.953 -27.109 1 96.12 226 ASP A N 1
ATOM 1753 C CA . ASP A 1 226 ? -9.25 -32.531 -28.344 1 96.12 226 ASP A CA 1
ATOM 1754 C C . ASP A 1 226 ? -8.156 -32.625 -29.406 1 96.12 226 ASP A C 1
ATOM 1756 O O . ASP A 1 226 ? -8.086 -33.625 -30.141 1 96.12 226 ASP A O 1
ATOM 1760 N N . GLU A 1 227 ? -7.355 -31.625 -29.484 1 96.81 227 GLU A N 1
ATOM 1761 C CA . GLU A 1 227 ? -6.297 -31.625 -30.484 1 96.81 227 GLU A CA 1
ATOM 1762 C C . GLU A 1 227 ? -5.312 -32.781 -30.25 1 96.81 227 GLU A C 1
ATOM 1764 O O . GLU A 1 227 ? -4.812 -33.375 -31.203 1 96.81 227 GLU A O 1
ATOM 1769 N N . LEU A 1 228 ? -5.008 -33.062 -29 1 96.56 228 LEU A N 1
ATOM 1770 C CA . LEU A 1 228 ? -4.133 -34.188 -28.656 1 96.56 228 LEU A CA 1
ATOM 1771 C C . LEU A 1 228 ? -4.746 -35.5 -29.078 1 96.56 228 LEU A C 1
ATOM 1773 O O . LEU A 1 228 ? -4.062 -36.375 -29.656 1 96.56 228 LEU A O 1
ATOM 1777 N N . LEU A 1 229 ? -6.008 -35.688 -28.875 1 94.81 229 LEU A N 1
ATOM 1778 C CA . LEU A 1 229 ? -6.73 -36.906 -29.234 1 94.81 229 LEU A CA 1
ATOM 1779 C C . LEU A 1 229 ? -6.762 -37.062 -30.75 1 94.81 229 LEU A C 1
ATOM 1781 O O . LEU A 1 229 ? -6.605 -38.188 -31.25 1 94.81 229 LEU A O 1
ATOM 1785 N N . LYS A 1 230 ? -7.012 -36 -31.406 1 94.19 230 LYS A N 1
ATOM 1786 C CA . LYS A 1 230 ? -7.027 -36.031 -32.875 1 94.19 230 LYS A CA 1
ATOM 1787 C C . LYS A 1 230 ? -5.684 -36.5 -33.406 1 94.19 230 LYS A C 1
ATOM 1789 O O . LYS A 1 230 ? -5.629 -37.375 -34.281 1 94.19 230 LYS A O 1
ATOM 1794 N N . LYS A 1 231 ? -4.645 -35.938 -32.906 1 93.75 231 LYS A N 1
ATOM 1795 C CA . LYS A 1 231 ? -3.307 -36.281 -33.344 1 93.75 231 LYS A CA 1
ATOM 1796 C C . LYS A 1 231 ? -2.977 -37.75 -32.969 1 93.75 231 LYS A C 1
ATOM 1798 O O . LYS A 1 231 ? -2.311 -38.438 -33.75 1 93.75 231 LYS A O 1
ATOM 1803 N N . LYS A 1 232 ? -3.363 -38.094 -31.844 1 93.69 232 LYS A N 1
ATOM 1804 C CA . LYS A 1 232 ? -3.209 -39.469 -31.406 1 93.69 232 LYS A CA 1
ATOM 1805 C C . LYS A 1 232 ? -3.873 -40.438 -32.375 1 93.69 232 LYS A C 1
ATOM 1807 O O . LYS A 1 232 ? -3.281 -41.438 -32.75 1 93.69 232 LYS A O 1
ATOM 1812 N N . GLN A 1 233 ? -5.078 -40.125 -32.781 1 90.06 233 GLN A N 1
ATOM 1813 C CA . GLN A 1 233 ? -5.855 -40.969 -33.688 1 90.06 233 GLN A CA 1
ATOM 1814 C C . GLN A 1 233 ? -5.203 -41.062 -35.062 1 90.06 233 GLN A C 1
ATOM 1816 O O . GLN A 1 233 ? -5.266 -42.125 -35.719 1 90.06 233 GLN A O 1
ATOM 1821 N N . LEU A 1 234 ? -4.562 -40.031 -35.469 1 89.88 234 LEU A N 1
ATOM 1822 C CA . LEU A 1 234 ? -3.998 -39.938 -36.812 1 89.88 234 LEU A CA 1
ATOM 1823 C C . LEU A 1 234 ? -2.525 -40.344 -36.812 1 89.88 234 LEU A C 1
ATOM 1825 O O . LEU A 1 234 ? -1.89 -40.406 -37.875 1 89.88 234 LEU A O 1
ATOM 1829 N N . GLY A 1 235 ? -2.033 -40.594 -35.656 1 91.94 235 GLY A N 1
ATOM 1830 C CA . GLY A 1 235 ? -0.603 -40.812 -35.5 1 91.94 235 GLY A CA 1
ATOM 1831 C C . GLY A 1 235 ? -0.199 -42.25 -35.75 1 91.94 235 GLY A C 1
ATOM 1832 O O . GLY A 1 235 ? -0.967 -43.031 -36.312 1 91.94 235 GLY A O 1
ATOM 1833 N N . THR A 1 236 ? 1.052 -42.562 -35.438 1 93.06 236 THR A N 1
ATOM 1834 C CA . THR A 1 236 ? 1.623 -43.875 -35.562 1 93.06 236 THR A CA 1
ATOM 1835 C C . THR A 1 236 ? 1.375 -44.688 -34.281 1 93.06 236 THR A C 1
ATOM 1837 O O . THR A 1 236 ? 1.566 -44.188 -33.188 1 93.06 236 THR A O 1
ATOM 1840 N N . ASN A 1 237 ? 0.938 -45.938 -34.5 1 94.31 237 ASN A N 1
ATOM 1841 C CA . ASN A 1 237 ? 0.634 -46.812 -33.375 1 94.31 237 ASN A CA 1
ATOM 1842 C C . ASN A 1 237 ? 1.695 -47.906 -33.188 1 94.31 237 ASN A C 1
ATOM 1844 O O . ASN A 1 237 ? 2.023 -48.625 -34.156 1 94.31 237 ASN A O 1
ATOM 1848 N N . ILE A 1 238 ? 2.217 -47.906 -32.031 1 95.06 238 ILE A N 1
ATOM 1849 C CA . ILE A 1 238 ? 3.16 -48.969 -31.656 1 95.06 238 ILE A CA 1
ATOM 1850 C C . ILE A 1 238 ? 2.547 -49.844 -30.578 1 95.06 238 ILE A C 1
ATOM 1852 O O . ILE A 1 238 ? 2.17 -49.375 -29.5 1 95.06 238 ILE A O 1
ATOM 1856 N N . HIS A 1 239 ? 2.451 -51.125 -30.844 1 95.12 239 HIS A N 1
ATOM 1857 C CA . HIS A 1 239 ? 1.878 -52.062 -29.906 1 95.12 239 HIS A CA 1
ATOM 1858 C C . HIS A 1 239 ? 2.965 -52.875 -29.219 1 95.12 239 HIS A C 1
ATOM 1860 O O . HIS A 1 239 ? 3.676 -53.656 -29.875 1 95.12 239 HIS A O 1
ATOM 1866 N N . LEU A 1 240 ? 3.059 -52.719 -27.953 1 95.94 240 LEU A N 1
ATOM 1867 C CA . LEU A 1 240 ? 4.023 -53.469 -27.156 1 95.94 240 LEU A CA 1
ATOM 1868 C C . LEU A 1 240 ? 3.43 -54.781 -26.703 1 95.94 240 LEU A C 1
ATOM 1870 O O . LEU A 1 240 ? 2.258 -54.844 -26.328 1 95.94 240 LEU A O 1
ATOM 1874 N N . GLN A 1 241 ? 4.312 -55.781 -26.734 1 95.88 241 GLN A N 1
ATOM 1875 C CA . GLN A 1 241 ? 3.885 -57.094 -26.312 1 95.88 241 GLN A CA 1
ATOM 1876 C C . GLN A 1 241 ? 4.875 -57.719 -25.328 1 95.88 241 GLN A C 1
ATOM 1878 O O . GLN A 1 241 ? 6.078 -57.469 -25.406 1 95.88 241 GLN A O 1
ATOM 1883 N N . ALA A 1 242 ? 4.297 -58.438 -24.453 1 96.62 242 ALA A N 1
ATOM 1884 C CA . ALA A 1 242 ? 5.082 -59.188 -23.484 1 96.62 242 ALA A CA 1
ATOM 1885 C C . ALA A 1 242 ? 4.324 -60.406 -23.016 1 96.62 242 ALA A C 1
ATOM 1887 O O . ALA A 1 242 ? 3.094 -60.469 -23.094 1 96.62 242 ALA A O 1
ATOM 1888 N N . SER A 1 243 ? 5.113 -61.375 -22.562 1 97 243 SER A N 1
ATOM 1889 C CA . SER A 1 243 ? 4.496 -62.625 -22.078 1 97 243 SER A CA 1
ATOM 1890 C C . SER A 1 243 ? 3.727 -62.375 -20.781 1 97 243 SER A C 1
ATOM 1892 O O . SER A 1 243 ? 3.979 -61.375 -20.078 1 97 243 SER A O 1
ATOM 1894 N N . MET A 1 244 ? 2.787 -63.281 -20.531 1 96.38 244 MET A N 1
ATOM 1895 C CA . MET A 1 244 ? 2.041 -63.188 -19.281 1 96.38 244 MET A CA 1
ATOM 1896 C C . MET A 1 244 ? 2.98 -63.25 -18.078 1 96.38 244 MET A C 1
ATOM 1898 O O . MET A 1 244 ? 2.816 -62.469 -17.125 1 96.38 244 MET A O 1
ATOM 1902 N N . THR A 1 245 ? 3.943 -64.062 -18.234 1 96.75 245 THR A N 1
ATOM 1903 C CA . THR A 1 245 ? 4.914 -64.188 -17.156 1 96.75 245 THR A CA 1
ATOM 1904 C C . THR A 1 245 ? 5.637 -62.875 -16.891 1 96.75 245 THR A C 1
ATOM 1906 O O . THR A 1 245 ? 5.758 -62.438 -15.75 1 96.75 245 THR A O 1
ATOM 1909 N N . SER A 1 246 ? 6.027 -62.25 -17.938 1 96.25 246 SER A N 1
ATOM 1910 C CA . SER A 1 246 ? 6.738 -61 -17.812 1 96.25 246 SER A CA 1
ATOM 1911 C C . SER A 1 246 ? 5.828 -59.906 -17.266 1 96.25 246 SER A C 1
ATOM 1913 O O . SER A 1 246 ? 6.25 -59.094 -16.438 1 96.25 246 SER A O 1
ATOM 1915 N N . ARG A 1 247 ? 4.594 -59.844 -17.688 1 95.19 247 ARG A N 1
ATOM 1916 C CA . ARG A 1 247 ? 3.631 -58.844 -17.25 1 95.19 247 ARG A CA 1
ATOM 1917 C C . ARG A 1 247 ? 3.34 -59 -15.758 1 95.19 247 ARG A C 1
ATOM 1919 O O . ARG A 1 247 ? 3.332 -58.031 -15.016 1 95.19 247 ARG A O 1
ATOM 1926 N N . VAL A 1 248 ? 3.205 -60.156 -15.336 1 94.56 248 VAL A N 1
ATOM 1927 C CA . VAL A 1 248 ? 2.93 -60.438 -13.93 1 94.56 248 VAL A CA 1
ATOM 1928 C C . VAL A 1 248 ? 4.121 -60.031 -13.07 1 94.56 248 VAL A C 1
ATOM 1930 O O . VAL A 1 248 ? 3.951 -59.375 -12.031 1 94.56 248 VAL A O 1
ATOM 1933 N N . GLU A 1 249 ? 5.258 -60.406 -13.547 1 94.44 249 GLU A N 1
ATOM 1934 C CA . GLU A 1 249 ? 6.469 -60.094 -12.797 1 94.44 249 GLU A CA 1
ATOM 1935 C C . GLU A 1 249 ? 6.633 -58.594 -12.648 1 94.44 249 GLU A C 1
ATOM 1937 O O . GLU A 1 249 ? 6.992 -58.094 -11.57 1 94.44 249 GLU A O 1
ATOM 1942 N N . ARG A 1 250 ? 6.387 -57.844 -13.633 1 91.69 250 ARG A N 1
ATOM 1943 C CA . ARG A 1 250 ? 6.523 -56.375 -13.625 1 91.69 250 ARG A CA 1
ATOM 1944 C C . ARG A 1 250 ? 5.551 -55.75 -12.633 1 91.69 250 ARG A C 1
ATOM 1946 O O . ARG A 1 250 ? 5.938 -54.906 -11.82 1 91.69 250 ARG A O 1
ATOM 1953 N N . ILE A 1 251 ? 4.316 -56.125 -12.703 1 89.44 251 ILE A N 1
ATOM 1954 C CA . ILE A 1 251 ? 3.289 -55.562 -11.82 1 89.44 251 ILE A CA 1
ATOM 1955 C C . ILE A 1 251 ? 3.619 -55.938 -10.367 1 89.44 251 ILE A C 1
ATOM 1957 O O . ILE A 1 251 ? 3.508 -55.062 -9.484 1 89.44 251 ILE A O 1
ATOM 1961 N N . TYR A 1 252 ? 4.047 -57.156 -10.203 1 90.38 252 TYR A N 1
ATOM 1962 C CA . TYR A 1 252 ? 4.41 -57.562 -8.859 1 90.38 252 TYR A CA 1
ATOM 1963 C C . TYR A 1 252 ? 5.551 -56.719 -8.305 1 90.38 252 TYR A C 1
ATOM 1965 O O . TYR A 1 252 ? 5.496 -56.281 -7.164 1 90.38 252 TYR A O 1
ATOM 1973 N N . ASN A 1 253 ? 6.559 -56.531 -9.148 1 88.62 253 ASN A N 1
ATOM 1974 C CA . ASN A 1 253 ? 7.738 -55.781 -8.734 1 88.62 253 ASN A CA 1
ATOM 1975 C C . ASN A 1 253 ? 7.406 -54.312 -8.453 1 88.62 253 ASN A C 1
ATOM 1977 O O . ASN A 1 253 ? 7.965 -53.719 -7.539 1 88.62 253 ASN A O 1
ATOM 1981 N N . ASP A 1 254 ? 6.492 -53.812 -9.188 1 83.94 254 ASP A N 1
ATOM 1982 C CA . ASP A 1 254 ? 6.184 -52.406 -9.094 1 83.94 254 ASP A CA 1
ATOM 1983 C C . ASP A 1 254 ? 5.211 -52.125 -7.953 1 83.94 254 ASP A C 1
ATOM 1985 O O . ASP A 1 254 ? 5.309 -51.094 -7.285 1 83.94 254 ASP A O 1
ATOM 1989 N N . TYR A 1 255 ? 4.273 -53.062 -7.707 1 82.88 255 TYR A N 1
ATOM 1990 C CA . TYR A 1 255 ? 3.146 -52.688 -6.867 1 82.88 255 TYR A CA 1
ATOM 1991 C C . TYR A 1 255 ? 3.053 -53.562 -5.633 1 82.88 255 TYR A C 1
ATOM 1993 O O . TYR A 1 255 ? 2.371 -53.219 -4.664 1 82.88 255 TYR A O 1
ATOM 2001 N N . CYS A 1 256 ? 3.719 -54.688 -5.586 1 84.88 256 CYS A N 1
ATOM 2002 C CA . CYS A 1 256 ? 3.576 -55.594 -4.461 1 84.88 256 CYS A CA 1
ATOM 2003 C C . CYS A 1 256 ? 4.883 -55.719 -3.688 1 84.88 256 CYS A C 1
ATOM 2005 O O . CYS A 1 256 ? 4.91 -55.531 -2.471 1 84.88 256 CYS A O 1
ATOM 2007 N N . LEU A 1 257 ? 5.898 -55.906 -4.445 1 86.62 257 LEU A N 1
ATOM 2008 C CA . LEU A 1 257 ? 7.184 -56.25 -3.848 1 86.62 257 LEU A CA 1
ATOM 2009 C C . LEU A 1 257 ? 7.613 -55.188 -2.838 1 86.62 257 LEU A C 1
ATOM 2011 O O . LEU A 1 257 ? 8.055 -55.531 -1.736 1 86.62 257 LEU A O 1
ATOM 2015 N N . PRO A 1 258 ? 7.516 -53.938 -3.148 1 84.81 258 PRO A N 1
ATOM 2016 C CA . PRO A 1 258 ? 7.977 -52.906 -2.209 1 84.81 258 PRO A CA 1
ATOM 2017 C C . PRO A 1 258 ? 7.172 -52.906 -0.909 1 84.81 258 PRO A C 1
ATOM 2019 O O . PRO A 1 258 ? 7.664 -52.438 0.12 1 84.81 258 PRO A O 1
ATOM 2022 N N . TYR A 1 259 ? 5.977 -53.5 -0.959 1 83.19 259 TYR A N 1
ATOM 2023 C CA . TYR A 1 259 ? 5.082 -53.375 0.186 1 83.19 259 TYR A CA 1
ATOM 2024 C C . TYR A 1 259 ? 4.66 -54.719 0.711 1 83.19 259 TYR A C 1
ATOM 2026 O O . TYR A 1 259 ? 3.863 -54.812 1.648 1 83.19 259 TYR A O 1
ATOM 2034 N N . ALA A 1 260 ? 5.094 -55.719 0.137 1 80.38 260 ALA A N 1
ATOM 2035 C CA . ALA A 1 260 ? 4.625 -57.094 0.392 1 80.38 260 ALA A CA 1
ATOM 2036 C C . ALA A 1 260 ? 4.738 -57.438 1.873 1 80.38 260 ALA A C 1
ATOM 2038 O O . ALA A 1 260 ? 3.957 -58.25 2.387 1 80.38 260 ALA A O 1
ATOM 2039 N N . HIS A 1 261 ? 5.625 -56.781 2.531 1 84 261 HIS A N 1
ATOM 2040 C CA . HIS A 1 261 ? 5.855 -57.094 3.934 1 84 261 HIS A CA 1
ATOM 2041 C C . HIS A 1 261 ? 5.086 -56.156 4.855 1 84 261 HIS A C 1
ATOM 2043 O O . HIS A 1 261 ? 5.059 -56.375 6.07 1 84 261 HIS A O 1
ATOM 2049 N N . GLU A 1 262 ? 4.492 -55.25 4.219 1 84 262 GLU A N 1
ATOM 2050 C CA . GLU A 1 262 ? 3.734 -54.281 5.02 1 84 262 GLU A CA 1
ATOM 2051 C C . GLU A 1 262 ? 2.334 -54.812 5.328 1 84 262 GLU A C 1
ATOM 2053 O O . GLU A 1 262 ? 1.64 -55.312 4.438 1 84 262 GLU A O 1
ATOM 2058 N N . ASP A 1 263 ? 1.929 -54.719 6.559 1 82.69 263 ASP A N 1
ATOM 2059 C CA . ASP A 1 263 ? 0.642 -55.219 7.016 1 82.69 263 ASP A CA 1
ATOM 2060 C C . ASP A 1 263 ? -0.514 -54.531 6.305 1 82.69 263 ASP A C 1
ATOM 2062 O O . ASP A 1 263 ? -1.514 -55.156 5.961 1 82.69 263 ASP A O 1
ATOM 2066 N N . TRP A 1 264 ? -0.294 -53.281 6.16 1 83.38 264 TRP A N 1
ATOM 2067 C CA . TRP A 1 264 ? -1.388 -52.5 5.574 1 83.38 264 TRP A CA 1
ATOM 2068 C C . TRP A 1 264 ? -1.639 -52.938 4.129 1 83.38 264 TRP A C 1
ATOM 2070 O O . TRP A 1 264 ? -2.748 -52.781 3.615 1 83.38 264 TRP A O 1
ATOM 2080 N N . PHE A 1 265 ? -0.639 -53.406 3.502 1 85.19 265 PHE A N 1
ATOM 2081 C CA . PHE A 1 265 ? -0.69 -53.688 2.07 1 85.19 265 PHE A CA 1
ATOM 2082 C C . PHE A 1 265 ? -1.699 -54.781 1.768 1 85.19 265 PHE A C 1
ATOM 2084 O O . PHE A 1 265 ? -2.562 -54.625 0.903 1 85.19 265 PHE A O 1
ATOM 2091 N N . HIS A 1 266 ? -1.65 -55.812 2.426 1 87.12 266 HIS A N 1
ATOM 2092 C CA . HIS A 1 266 ? -2.553 -56.938 2.17 1 87.12 266 HIS A CA 1
ATOM 2093 C C . HIS A 1 266 ? -4.008 -56.531 2.385 1 87.12 266 HIS A C 1
ATOM 2095 O O . HIS A 1 266 ? -4.887 -56.938 1.618 1 87.12 266 HIS A O 1
ATOM 2101 N N . LYS A 1 267 ? -4.215 -55.812 3.416 1 87.31 267 LYS A N 1
ATOM 2102 C CA . LYS A 1 267 ? -5.562 -55.344 3.697 1 87.31 267 LYS A CA 1
ATOM 2103 C C . LYS A 1 267 ? -6.102 -54.5 2.541 1 87.31 267 LYS A C 1
ATOM 2105 O O . LYS A 1 267 ? -7.266 -54.625 2.16 1 87.31 267 LYS A O 1
ATOM 2110 N N . LYS A 1 268 ? -5.285 -53.688 2.004 1 84.81 268 LYS A N 1
ATOM 2111 C CA . LYS A 1 268 ? -5.68 -52.844 0.884 1 84.81 268 LYS A CA 1
ATOM 2112 C C . LYS A 1 268 ? -5.965 -53.688 -0.363 1 84.81 268 LYS A C 1
ATOM 2114 O O . LYS A 1 268 ? -6.887 -53.375 -1.122 1 84.81 268 LYS A O 1
ATOM 2119 N N . VAL A 1 269 ? -5.203 -54.656 -0.587 1 84.94 269 VAL A N 1
ATOM 2120 C CA . VAL A 1 269 ? -5.398 -55.562 -1.732 1 84.94 269 VAL A CA 1
ATOM 2121 C C . VAL A 1 269 ? -6.766 -56.219 -1.64 1 84.94 269 VAL A C 1
ATOM 2123 O O . VAL A 1 269 ? -7.531 -56.219 -2.607 1 84.94 269 VAL A O 1
ATOM 2126 N N . ILE A 1 270 ? -7.07 -56.688 -0.49 1 86.56 270 ILE A N 1
ATOM 2127 C CA . ILE A 1 270 ? -8.336 -57.375 -0.277 1 86.56 270 ILE A CA 1
ATOM 2128 C C . ILE A 1 270 ? -9.5 -56.406 -0.498 1 86.56 270 ILE A C 1
ATOM 2130 O O . ILE A 1 270 ? -10.508 -56.75 -1.113 1 86.56 270 ILE A O 1
ATOM 2134 N N . GLU A 1 271 ? -9.336 -55.312 0.005 1 86.31 271 GLU A N 1
ATOM 2135 C CA . GLU A 1 271 ? -10.367 -54.281 -0.158 1 86.31 271 GLU A CA 1
ATOM 2136 C C . GLU A 1 271 ? -10.617 -54 -1.633 1 86.31 271 GLU A C 1
ATOM 2138 O O . GLU A 1 271 ? -11.766 -53.938 -2.076 1 86.31 271 GLU A O 1
ATOM 2143 N N . ARG A 1 272 ? -9.594 -53.781 -2.365 1 83.12 272 ARG A N 1
ATOM 2144 C CA . ARG A 1 272 ? -9.719 -53.438 -3.779 1 83.12 272 ARG A CA 1
ATOM 2145 C C . ARG A 1 272 ? -10.281 -54.625 -4.574 1 83.12 272 ARG A C 1
ATOM 2147 O O . ARG A 1 272 ? -11.055 -54.406 -5.516 1 83.12 272 ARG A O 1
ATOM 2154 N N . LEU A 1 273 ? -9.867 -55.781 -4.215 1 86.31 273 LEU A N 1
ATOM 2155 C CA . LEU A 1 273 ? -10.367 -56.969 -4.895 1 86.31 273 LEU A CA 1
ATOM 2156 C C . LEU A 1 273 ? -11.875 -57.094 -4.727 1 86.31 273 LEU A C 1
ATOM 2158 O O . LEU A 1 273 ? -12.57 -57.562 -5.629 1 86.31 273 LEU A O 1
ATOM 2162 N N . SER A 1 274 ? -12.289 -56.688 -3.594 1 87.75 274 SER A N 1
ATOM 2163 C CA . SER A 1 274 ? -13.719 -56.75 -3.34 1 87.75 274 SER A CA 1
ATOM 2164 C C . SER A 1 274 ? -14.508 -55.906 -4.336 1 87.75 274 SER A C 1
ATOM 2166 O O . SER A 1 274 ? -15.609 -56.281 -4.742 1 87.75 274 SER A O 1
ATOM 2168 N N . PHE A 1 275 ? -14.008 -54.844 -4.742 1 83.38 275 PHE A N 1
ATOM 2169 C CA . PHE A 1 275 ? -14.672 -53.969 -5.703 1 83.38 275 PHE A CA 1
ATOM 2170 C C . PHE A 1 275 ? -14.617 -54.562 -7.105 1 83.38 275 PHE A C 1
ATOM 2172 O O . PHE A 1 275 ? -15.594 -54.469 -7.855 1 83.38 275 PHE A O 1
ATOM 2179 N N . ILE A 1 276 ? -13.477 -55.156 -7.445 1 84.25 276 ILE A N 1
ATOM 2180 C CA . ILE A 1 276 ? -13.281 -55.688 -8.789 1 84.25 276 ILE A CA 1
ATOM 2181 C C . ILE A 1 276 ? -14.141 -56.938 -8.969 1 84.25 276 ILE A C 1
ATOM 2183 O O . ILE A 1 276 ? -14.688 -57.188 -10.047 1 84.25 276 ILE A O 1
ATOM 2187 N N . LYS A 1 277 ? -14.227 -57.688 -7.926 1 87.44 277 LYS A N 1
ATOM 2188 C CA . LYS A 1 277 ? -14.977 -58.938 -7.973 1 87.44 277 LYS A CA 1
ATOM 2189 C C . LYS A 1 277 ? -16.438 -58.688 -8.32 1 87.44 277 LYS A C 1
ATOM 2191 O O . LYS A 1 277 ? -17.094 -59.531 -8.945 1 87.44 277 LYS A O 1
ATOM 2196 N N . LYS A 1 278 ? -16.875 -57.562 -8 1 87.06 278 LYS A N 1
ATOM 2197 C CA . LYS A 1 278 ? -18.266 -57.188 -8.312 1 87.06 278 LYS A CA 1
ATOM 2198 C C . LYS A 1 278 ? -18.469 -57.094 -9.82 1 87.06 278 LYS A C 1
ATOM 2200 O O . LYS A 1 278 ? -19.609 -57.188 -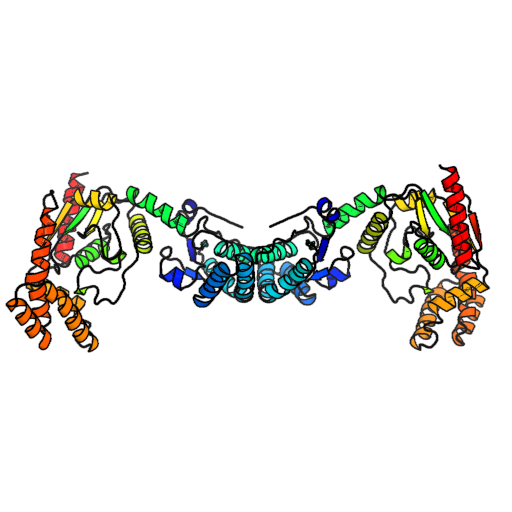10.305 1 87.06 278 LYS A O 1
ATOM 2205 N N . ARG A 1 279 ? -17.391 -56.938 -10.516 1 84 279 ARG A N 1
ATOM 2206 C CA . ARG A 1 279 ? -17.469 -56.75 -11.961 1 84 279 ARG A CA 1
ATOM 2207 C C . ARG A 1 279 ? -17.156 -58.031 -12.711 1 84 279 ARG A C 1
ATOM 2209 O O . ARG A 1 279 ? -17.203 -58.062 -13.938 1 84 279 ARG A O 1
ATOM 2216 N N . ILE A 1 280 ? -16.766 -59.031 -11.977 1 85.44 280 ILE A N 1
ATOM 2217 C CA . ILE A 1 280 ? -16.469 -60.312 -12.578 1 85.44 280 ILE A CA 1
ATOM 2218 C C . ILE A 1 280 ? -17.672 -61.25 -12.453 1 85.44 280 ILE A C 1
ATOM 2220 O O . ILE A 1 280 ? -18.188 -61.469 -11.359 1 85.44 280 ILE A O 1
ATOM 2224 N N . LYS A 1 281 ? -18.188 -61.781 -13.547 1 85.75 281 LYS A N 1
ATOM 2225 C CA . LYS A 1 281 ? -19.422 -62.594 -13.562 1 85.75 281 LYS A CA 1
ATOM 2226 C C . LYS A 1 281 ? -19.125 -64.062 -13.242 1 85.75 281 LYS A C 1
ATOM 2228 O O . LYS A 1 281 ? -19.969 -64.75 -12.656 1 85.75 281 LYS A O 1
ATOM 2233 N N . ASN A 1 282 ? -17.953 -64.5 -13.5 1 90.25 282 ASN A N 1
ATOM 2234 C CA . ASN A 1 282 ? -17.625 -65.938 -13.336 1 90.25 282 ASN A CA 1
ATOM 2235 C C . ASN A 1 282 ? -17.25 -66.25 -11.891 1 90.25 282 ASN A C 1
ATOM 2237 O O . ASN A 1 282 ? -16.219 -65.812 -11.398 1 90.25 282 ASN A O 1
ATOM 2241 N N . HIS A 1 283 ? -18 -67.125 -11.281 1 91.56 283 HIS A N 1
ATOM 2242 C CA . HIS A 1 283 ? -17.844 -67.438 -9.867 1 91.56 283 HIS A CA 1
ATOM 2243 C C . HIS A 1 283 ? -16.562 -68.25 -9.633 1 91.56 283 HIS A C 1
ATOM 2245 O O . HIS A 1 283 ? -15.961 -68.188 -8.562 1 91.56 283 HIS A O 1
ATOM 2251 N N . GLU A 1 284 ? -16.25 -69 -10.602 1 93.06 284 GLU A N 1
ATOM 2252 C CA . GLU A 1 284 ? -15.031 -69.812 -10.469 1 93.06 284 GLU A CA 1
ATOM 2253 C C . GLU A 1 284 ? -13.789 -68.938 -10.414 1 93.06 284 GLU A C 1
ATOM 2255 O O . GLU A 1 284 ? -12.852 -69.25 -9.672 1 93.06 284 GLU A O 1
ATOM 2260 N N . ILE A 1 285 ? -13.805 -68 -11.195 1 93.12 285 ILE A N 1
ATOM 2261 C CA . ILE A 1 285 ? -12.695 -67 -11.227 1 93.12 285 ILE A CA 1
ATOM 2262 C C . ILE A 1 285 ? -12.609 -66.25 -9.898 1 93.12 285 ILE A C 1
ATOM 2264 O O . ILE A 1 285 ? -11.523 -66.125 -9.344 1 93.12 285 ILE A O 1
ATOM 2268 N N . ILE A 1 286 ? -13.742 -65.875 -9.305 1 93.75 286 ILE A N 1
ATOM 2269 C CA . ILE A 1 286 ? -13.805 -65.188 -8.031 1 93.75 286 ILE A CA 1
ATOM 2270 C C . ILE A 1 286 ? -13.227 -66.062 -6.926 1 93.75 286 ILE A C 1
ATOM 2272 O O . ILE A 1 286 ? -12.445 -65.625 -6.094 1 93.75 286 ILE A O 1
ATOM 2276 N N . ALA A 1 287 ? -13.609 -67.312 -7.016 1 94.06 287 ALA A N 1
ATOM 2277 C CA . ALA A 1 287 ? -13.117 -68.25 -6.016 1 94.06 287 ALA A CA 1
ATOM 2278 C C . ALA A 1 287 ? -11.602 -68.375 -6.098 1 94.06 287 ALA A C 1
ATOM 2280 O O . ALA A 1 287 ? -10.914 -68.438 -5.074 1 94.06 287 ALA A O 1
ATOM 2281 N N . SER A 1 288 ? -11.133 -68.5 -7.266 1 94.38 288 SER A N 1
ATOM 2282 C CA . SER A 1 288 ? -9.695 -68.625 -7.477 1 94.38 288 SER A CA 1
ATOM 2283 C C . SER A 1 288 ? -8.953 -67.375 -6.984 1 94.38 288 SER A C 1
ATOM 2285 O O . SER A 1 288 ? -7.875 -67.5 -6.398 1 94.38 288 SER A O 1
ATOM 2287 N N . LEU A 1 289 ? -9.516 -66.25 -7.211 1 93.62 289 LEU A N 1
ATOM 2288 C CA . LEU A 1 289 ? -8.945 -64.938 -6.758 1 93.62 289 LEU A CA 1
ATOM 2289 C C . LEU A 1 289 ? -8.883 -64.938 -5.234 1 93.62 289 LEU A C 1
ATOM 2291 O O . LEU A 1 289 ? -7.852 -64.562 -4.664 1 93.62 289 LEU A O 1
ATOM 2295 N N . ASP A 1 290 ? -9.961 -65.312 -4.625 1 93.62 290 ASP A N 1
ATOM 2296 C CA . ASP A 1 290 ? -10.047 -65.312 -3.168 1 93.62 290 ASP A CA 1
ATOM 2297 C C . ASP A 1 290 ? -9.031 -66.25 -2.551 1 93.62 290 ASP A C 1
ATOM 2299 O O . ASP A 1 290 ? -8.391 -65.938 -1.552 1 93.62 290 ASP A O 1
ATOM 2303 N N . GLU A 1 291 ? -8.969 -67.375 -3.133 1 94.88 291 GLU A N 1
ATOM 2304 C CA . GLU A 1 291 ? -8.023 -68.375 -2.645 1 94.88 291 GLU A CA 1
ATOM 2305 C C . GLU A 1 291 ? -6.59 -67.875 -2.744 1 94.88 291 GLU A C 1
ATOM 2307 O O . GLU A 1 291 ? -5.824 -68 -1.781 1 94.88 291 GLU A O 1
ATOM 2312 N N . ALA A 1 292 ? -6.234 -67.375 -3.889 1 94.94 292 ALA A N 1
ATOM 2313 C CA . ALA A 1 292 ? -4.879 -66.875 -4.09 1 94.94 292 ALA A CA 1
ATOM 2314 C C . ALA A 1 292 ? -4.586 -65.688 -3.148 1 94.94 292 ALA A C 1
ATOM 2316 O O . ALA A 1 292 ? -3.496 -65.625 -2.578 1 94.94 292 ALA A O 1
ATOM 2317 N N . ALA A 1 293 ? -5.539 -64.812 -2.955 1 92.31 293 ALA A N 1
ATOM 2318 C CA . ALA A 1 293 ? -5.367 -63.625 -2.104 1 92.31 293 ALA A CA 1
ATOM 2319 C C . ALA A 1 293 ? -5.23 -64.062 -0.638 1 92.31 293 ALA A C 1
ATOM 2321 O O . ALA A 1 293 ? -4.473 -63.406 0.113 1 92.31 293 ALA A O 1
ATOM 2322 N N . SER A 1 294 ? -5.961 -65.062 -0.219 1 92.81 294 SER A N 1
ATOM 2323 C CA . SER A 1 294 ? -5.969 -65.5 1.175 1 92.81 294 SER A CA 1
ATOM 2324 C C . SER A 1 294 ? -4.594 -66 1.608 1 92.81 294 SER A C 1
ATOM 2326 O O . SER A 1 294 ? -4.215 -65.812 2.773 1 92.81 294 SER A O 1
ATOM 2328 N N . ILE A 1 295 ? -3.852 -66.5 0.662 1 92.69 295 ILE A N 1
ATOM 2329 C CA . ILE A 1 295 ? -2.537 -67.062 1.011 1 92.69 295 ILE A CA 1
ATOM 2330 C C . ILE A 1 295 ? -1.45 -66.125 0.497 1 92.69 295 ILE A C 1
ATOM 2332 O O . ILE A 1 295 ? -0.288 -66.5 0.369 1 92.69 295 ILE A O 1
ATOM 2336 N N . LYS A 1 296 ? -1.795 -64.938 -0.006 1 92.19 296 LYS A N 1
ATOM 2337 C CA . LYS A 1 296 ? -0.91 -63.844 -0.41 1 92.19 296 LYS A CA 1
ATOM 2338 C C . LYS A 1 296 ? -0.076 -64.25 -1.627 1 92.19 296 LYS A C 1
ATOM 2340 O O . LYS A 1 296 ? 1.106 -63.906 -1.71 1 92.19 296 LYS A O 1
ATOM 2345 N N . GLU A 1 297 ? -0.632 -65 -2.395 1 93.38 297 GLU A N 1
ATOM 2346 C CA . GLU A 1 297 ? -0.02 -65.312 -3.688 1 93.38 297 GLU A CA 1
ATOM 2347 C C . GLU A 1 297 ? -0.354 -64.25 -4.711 1 93.38 297 GLU A C 1
ATOM 2349 O O . GLU A 1 297 ? -1.168 -64.438 -5.609 1 93.38 297 GLU A O 1
ATOM 2354 N N . TYR A 1 298 ? 0.346 -63.219 -4.645 1 93 298 TYR A N 1
ATOM 2355 C CA . TYR A 1 298 ? 0.001 -62.031 -5.391 1 93 298 TYR A CA 1
ATOM 2356 C C . TYR A 1 298 ? 0.233 -62.219 -6.883 1 93 298 TYR A C 1
ATOM 2358 O O . TYR A 1 298 ? -0.492 -61.656 -7.711 1 93 298 TYR A O 1
ATOM 2366 N N . LYS A 1 299 ? 1.184 -62.969 -7.199 1 94.81 299 LYS A N 1
ATOM 2367 C CA . LYS A 1 299 ? 1.429 -63.188 -8.617 1 94.81 299 LYS A CA 1
ATOM 2368 C C . LYS A 1 299 ? 0.24 -63.906 -9.273 1 94.81 299 LYS A C 1
ATOM 2370 O O . LYS A 1 299 ? -0.154 -63.531 -10.391 1 94.81 299 LYS A O 1
ATOM 2375 N N . THR A 1 300 ? -0.269 -64.812 -8.625 1 95.94 300 THR A N 1
ATOM 2376 C CA . THR A 1 300 ? -1.448 -65.562 -9.125 1 95.94 300 THR A CA 1
ATOM 2377 C C . THR A 1 300 ? -2.643 -64.562 -9.211 1 95.94 300 THR A C 1
ATOM 2379 O O . THR A 1 300 ? -3.402 -64.625 -10.18 1 95.94 300 THR A O 1
ATOM 2382 N N . VAL A 1 301 ? -2.809 -63.812 -8.234 1 93.25 301 VAL A N 1
ATOM 2383 C CA . VAL A 1 301 ? -3.873 -62.812 -8.227 1 93.25 301 VAL A CA 1
ATOM 2384 C C . VAL A 1 301 ? -3.746 -61.906 -9.453 1 93.25 301 VAL A C 1
ATOM 2386 O O . VAL A 1 301 ? -4.723 -61.688 -10.172 1 93.25 301 VAL A O 1
ATOM 2389 N N . ILE A 1 302 ? -2.545 -61.406 -9.664 1 93.06 302 ILE A N 1
ATOM 2390 C CA . ILE A 1 302 ? -2.268 -60.5 -10.781 1 93.06 302 ILE A CA 1
ATOM 2391 C C . ILE A 1 302 ? -2.6 -61.219 -12.102 1 93.06 302 ILE A C 1
ATOM 2393 O O . ILE A 1 302 ? -3.248 -60.625 -12.977 1 93.06 302 ILE A O 1
ATOM 2397 N N . GLN A 1 303 ? -2.166 -62.406 -12.234 1 95.06 303 GLN A N 1
ATOM 2398 C CA . GLN A 1 303 ? -2.4 -63.125 -13.461 1 95.06 303 GLN A CA 1
ATOM 2399 C C . GLN A 1 303 ? -3.893 -63.281 -13.75 1 95.06 303 GLN A C 1
ATOM 2401 O O . GLN A 1 303 ? -4.34 -63.062 -14.875 1 95.06 303 GLN A O 1
ATOM 2406 N N . ILE A 1 304 ? -4.613 -63.656 -12.758 1 93.88 304 ILE A N 1
ATOM 2407 C CA . ILE A 1 304 ? -6.055 -63.812 -12.906 1 93.88 304 ILE A CA 1
ATOM 2408 C C . ILE A 1 304 ? -6.691 -62.5 -13.32 1 93.88 304 ILE A C 1
ATOM 2410 O O . ILE A 1 304 ? -7.523 -62.438 -14.227 1 93.88 304 ILE A O 1
ATOM 2414 N N . LEU A 1 305 ? -6.328 -61.469 -12.68 1 91.19 305 LEU A N 1
ATOM 2415 C CA . LEU A 1 305 ? -6.883 -60.156 -12.992 1 91.19 305 LEU A CA 1
ATOM 2416 C C . LEU A 1 305 ? -6.547 -59.75 -14.422 1 91.19 305 LEU A C 1
ATOM 2418 O O . LEU A 1 305 ? -7.395 -59.188 -15.133 1 91.19 305 LEU A O 1
ATOM 2422 N N . LEU A 1 306 ? -5.316 -59.938 -14.828 1 91.81 306 LEU A N 1
ATOM 2423 C CA . LEU A 1 306 ? -4.914 -59.594 -16.188 1 91.81 306 LEU A CA 1
ATOM 2424 C C . LEU A 1 306 ? -5.734 -60.375 -17.219 1 91.81 306 LEU A C 1
ATOM 2426 O O . LEU A 1 306 ? -6.293 -59.781 -18.141 1 91.81 306 LEU A O 1
ATOM 2430 N N . GLU A 1 307 ? -5.871 -61.594 -17.016 1 91.62 307 GLU A N 1
ATOM 2431 C CA . GLU A 1 307 ? -6.492 -62.5 -17.984 1 91.62 307 GLU A CA 1
ATOM 2432 C C . GLU A 1 307 ? -8 -62.281 -18.031 1 91.62 307 GLU A C 1
ATOM 2434 O O . GLU A 1 307 ? -8.609 -62.312 -19.109 1 91.62 307 GLU A O 1
ATOM 2439 N N . ASP A 1 308 ? -8.531 -62.125 -16.922 1 89.31 308 ASP A N 1
ATOM 2440 C CA . ASP A 1 308 ? -9.984 -62.25 -16.859 1 89.31 308 ASP A CA 1
ATOM 2441 C C . ASP A 1 308 ? -10.656 -60.906 -16.656 1 89.31 308 ASP A C 1
ATOM 2443 O O . ASP A 1 308 ? -11.867 -60.75 -16.828 1 89.31 308 ASP A O 1
ATOM 2447 N N . TYR A 1 309 ? -9.938 -60.031 -16.281 1 86.69 309 TYR A N 1
ATOM 2448 C CA . TYR A 1 309 ? -10.547 -58.719 -16.031 1 86.69 309 TYR A CA 1
ATOM 2449 C C . TYR A 1 309 ? -10 -57.688 -17 1 86.69 309 TYR A C 1
ATOM 2451 O O . TYR A 1 309 ? -10.766 -57.062 -17.734 1 86.69 309 TYR A O 1
ATOM 2459 N N . TYR A 1 310 ? -8.734 -57.469 -17.125 1 87.31 310 TYR A N 1
ATOM 2460 C CA . TYR A 1 310 ? -8.125 -56.375 -17.859 1 87.31 310 TYR A CA 1
ATOM 2461 C C . TYR A 1 310 ? -8.031 -56.688 -19.344 1 87.31 310 TYR A C 1
ATOM 2463 O O . TYR A 1 310 ? -8.398 -55.844 -20.172 1 87.31 310 TYR A O 1
ATOM 2471 N N . ASP A 1 311 ? -7.559 -57.781 -19.719 1 88.62 311 ASP A N 1
ATOM 2472 C CA . ASP A 1 311 ? -7.254 -58.094 -21.109 1 88.62 311 ASP A CA 1
ATOM 2473 C C . ASP A 1 311 ? -8.523 -58.094 -21.969 1 88.62 311 ASP A C 1
ATOM 2475 O O . ASP A 1 311 ? -8.531 -57.531 -23.062 1 88.62 311 ASP A O 1
ATOM 2479 N N . PRO A 1 312 ? -9.57 -58.688 -21.469 1 84.44 312 PRO A N 1
ATOM 2480 C CA . PRO A 1 312 ? -10.781 -58.656 -22.281 1 84.44 312 PRO A CA 1
ATOM 2481 C C . PRO A 1 312 ? -11.266 -57.219 -22.562 1 84.44 312 PRO A C 1
ATOM 2483 O O . PRO A 1 312 ? -11.836 -56.938 -23.609 1 84.44 312 PRO A O 1
ATOM 2486 N N . ARG A 1 313 ? -11.016 -56.375 -21.719 1 78.62 313 ARG A N 1
ATOM 2487 C CA . ARG A 1 313 ? -11.438 -54.969 -21.844 1 78.62 313 ARG A CA 1
ATOM 2488 C C . ARG A 1 313 ? -10.531 -54.219 -22.812 1 78.62 313 ARG A C 1
ATOM 2490 O O . ARG A 1 313 ? -10.969 -53.281 -23.484 1 78.62 313 ARG A O 1
ATOM 2497 N N . TYR A 1 314 ? -9.289 -54.562 -22.844 1 77.88 314 TYR A N 1
ATOM 2498 C CA . TYR A 1 314 ? -8.312 -53.938 -23.734 1 77.88 314 TYR A CA 1
ATOM 2499 C C . TYR A 1 314 ? -8.609 -54.281 -25.188 1 77.88 314 TYR A C 1
ATOM 2501 O O . TYR A 1 314 ? -8.531 -53.406 -26.062 1 77.88 314 TYR A O 1
ATOM 2509 N N . ALA A 1 315 ? -8.93 -55.406 -25.516 1 69.06 315 ALA A N 1
ATOM 2510 C CA . ALA A 1 315 ? -9.203 -55.844 -26.891 1 69.06 315 ALA A CA 1
ATOM 2511 C C . ALA A 1 315 ? -10.328 -55.031 -27.516 1 69.06 315 ALA A C 1
ATOM 2513 O O . ALA A 1 315 ? -10.266 -54.688 -28.703 1 69.06 315 ALA A O 1
ATOM 2514 N N . HIS A 1 316 ? -11.195 -54.688 -26.734 1 67 316 HIS A N 1
ATOM 2515 C CA . HIS A 1 316 ? -12.328 -53.938 -27.234 1 67 316 HIS A CA 1
ATOM 2516 C C . HIS A 1 316 ? -11.906 -52.5 -27.609 1 67 316 HIS A C 1
ATOM 2518 O O . HIS A 1 316 ? -12.406 -51.938 -28.594 1 67 316 HIS A O 1
ATOM 2524 N N . LYS A 1 317 ? -10.891 -51.969 -27.031 1 68.75 317 LYS A N 1
ATOM 2525 C CA . LYS A 1 317 ? -10.445 -50.562 -27.219 1 68.75 317 LYS A CA 1
ATOM 2526 C C . LYS A 1 317 ? -9.562 -50.469 -28.469 1 68.75 317 LYS A C 1
ATOM 2528 O O . LYS A 1 317 ? -9.555 -49.406 -29.125 1 68.75 317 LYS A O 1
ATOM 2533 N N . GLN A 1 318 ? -8.797 -51.438 -28.828 1 64.38 318 GLN A N 1
ATOM 2534 C CA . GLN A 1 318 ? -7.875 -51.406 -29.969 1 64.38 318 GLN A CA 1
ATOM 2535 C C . GLN A 1 318 ? -8.625 -51.25 -31.281 1 64.38 318 GLN A C 1
ATOM 2537 O O . GLN A 1 318 ? -8.086 -50.719 -32.25 1 64.38 318 GLN A O 1
ATOM 2542 N N . MET A 1 319 ? -9.828 -51.625 -31.234 1 59.03 319 MET A N 1
ATOM 2543 C CA . MET A 1 319 ? -10.633 -51.594 -32.438 1 59.03 319 MET A CA 1
ATOM 2544 C C . MET A 1 319 ? -10.953 -50.156 -32.844 1 59.03 319 MET A C 1
ATOM 2546 O O . MET A 1 319 ? -11.328 -49.906 -34 1 59.03 319 MET A O 1
ATOM 2550 N N . GLU A 1 320 ? -10.609 -49.281 -32.031 1 67 320 GLU A N 1
ATOM 2551 C CA . GLU A 1 320 ? -10.953 -47.906 -32.281 1 67 320 GLU A CA 1
ATOM 2552 C C . GLU A 1 320 ? -9.898 -47.219 -33.156 1 67 320 GLU A C 1
ATOM 2554 O O . GLU A 1 320 ? -10.133 -46.125 -33.688 1 67 320 GLU A O 1
ATOM 2559 N N . TYR A 1 321 ? -8.852 -47.938 -33.375 1 73.38 321 TYR A N 1
ATOM 2560 C CA . TYR A 1 321 ? -7.781 -47.344 -34.156 1 73.38 321 TYR A CA 1
ATOM 2561 C C . TYR A 1 321 ? -7.777 -47.875 -35.594 1 73.38 321 TYR A C 1
ATOM 2563 O O . TYR A 1 321 ? -7.898 -49.094 -35.812 1 73.38 321 TYR A O 1
ATOM 2571 N N . SER A 1 322 ? -7.777 -46.969 -36.5 1 71.88 322 SER A N 1
ATOM 2572 C CA . SER A 1 322 ? -7.914 -47.312 -37.938 1 71.88 322 SER A CA 1
ATOM 2573 C C . SER A 1 322 ? -6.559 -47.625 -38.562 1 71.88 322 SER A C 1
ATOM 2575 O O . SER A 1 322 ? -6.469 -48.344 -39.531 1 71.88 322 SER A O 1
ATOM 2577 N N . LYS A 1 323 ? -5.535 -47.094 -38.031 1 80.12 323 LYS A N 1
ATOM 2578 C CA . LYS A 1 323 ? -4.215 -47.219 -38.625 1 80.12 323 LYS A CA 1
ATOM 2579 C C . LYS A 1 323 ? -3.531 -48.5 -38.156 1 80.12 323 LYS A C 1
ATOM 2581 O O . LYS A 1 323 ? -3.822 -49 -37.062 1 80.12 323 LYS A O 1
ATOM 2586 N N . PRO A 1 324 ? -2.574 -48.938 -39 1 86.44 324 PRO A N 1
ATOM 2587 C CA . PRO A 1 324 ? -1.885 -50.188 -38.625 1 86.44 324 PRO A CA 1
ATOM 2588 C C . PRO A 1 324 ? -0.966 -50.031 -37.438 1 86.44 324 PRO A C 1
ATOM 2590 O O . PRO A 1 324 ? -0.502 -48.906 -37.125 1 86.44 324 PRO A O 1
ATOM 2593 N N . PHE A 1 325 ? -0.738 -51.125 -36.781 1 91.44 325 PHE A N 1
ATOM 2594 C CA . PHE A 1 325 ? 0.105 -51.156 -35.594 1 91.44 325 PHE A CA 1
ATOM 2595 C C . PHE A 1 325 ? 1.479 -51.75 -35.906 1 91.44 325 PHE A C 1
ATOM 2597 O O . PHE A 1 325 ? 1.592 -52.688 -36.688 1 91.44 325 PHE A O 1
ATOM 2604 N N . HIS A 1 326 ? 2.465 -51.094 -35.438 1 93.12 326 HIS A N 1
ATOM 2605 C CA . HIS A 1 326 ? 3.783 -51.719 -35.375 1 93.12 326 HIS A CA 1
ATOM 2606 C C . HIS A 1 326 ? 3.945 -52.531 -34.094 1 93.12 326 HIS A C 1
ATOM 2608 O O . HIS A 1 326 ? 3.82 -52 -33 1 93.12 326 HIS A O 1
ATOM 2614 N N . HIS A 1 327 ? 4.277 -53.812 -34.25 1 95.25 327 HIS A N 1
ATOM 2615 C CA . HIS A 1 327 ? 4.379 -54.656 -33.094 1 95.25 327 HIS A CA 1
ATOM 2616 C C . HIS A 1 327 ? 5.824 -54.781 -32.594 1 95.25 327 HIS A C 1
ATOM 2618 O O . HIS A 1 327 ? 6.719 -55.094 -33.406 1 95.25 327 HIS A O 1
ATOM 2624 N N . ILE A 1 328 ? 6.012 -54.562 -31.359 1 96.38 328 ILE A N 1
ATOM 2625 C CA . ILE A 1 328 ? 7.348 -54.594 -30.781 1 96.38 328 ILE A CA 1
ATOM 2626 C C . ILE A 1 328 ? 7.34 -55.5 -29.531 1 96.38 328 ILE A C 1
ATOM 2628 O O . ILE A 1 328 ? 6.422 -55.438 -28.719 1 96.38 328 ILE A O 1
ATOM 2632 N N . ASP A 1 329 ? 8.367 -56.312 -29.469 1 96.69 329 ASP A N 1
ATOM 2633 C CA . ASP A 1 329 ? 8.539 -57.188 -28.312 1 96.69 329 ASP A CA 1
ATOM 2634 C C . ASP A 1 329 ? 9.117 -56.406 -27.125 1 96.69 329 ASP A C 1
ATOM 2636 O O . ASP A 1 329 ? 10.25 -55.938 -27.188 1 96.69 329 ASP A O 1
ATOM 2640 N N . ALA A 1 330 ? 8.383 -56.406 -26.047 1 96.69 330 ALA A N 1
ATOM 2641 C CA . ALA A 1 330 ? 8.805 -55.625 -24.875 1 96.69 330 ALA A CA 1
ATOM 2642 C C . ALA A 1 330 ? 9.156 -56.562 -23.719 1 96.69 330 ALA A C 1
ATOM 2644 O O . ALA A 1 330 ? 9.039 -56.156 -22.547 1 96.69 330 ALA A O 1
ATOM 2645 N N . GLU A 1 331 ? 9.484 -57.781 -24.047 1 96.31 331 GLU A N 1
ATOM 2646 C CA . GLU A 1 331 ? 10 -58.656 -23 1 96.31 331 GLU A CA 1
ATOM 2647 C C . GLU A 1 331 ? 11.148 -58 -22.234 1 96.31 331 GLU A C 1
ATOM 2649 O O . GLU A 1 331 ? 11.219 -58.062 -21.016 1 96.31 331 GLU A O 1
ATOM 2654 N N . ASN A 1 332 ? 11.977 -57.406 -22.984 1 95.5 332 ASN A N 1
ATOM 2655 C CA . ASN A 1 332 ? 13.039 -56.562 -22.484 1 95.5 332 ASN A CA 1
ATOM 2656 C C . ASN A 1 332 ? 12.789 -55.094 -22.828 1 95.5 332 ASN A C 1
ATOM 2658 O O . ASN A 1 332 ? 12.766 -54.719 -24 1 95.5 332 ASN A O 1
ATOM 2662 N N . THR A 1 333 ? 12.688 -54.281 -21.828 1 94 333 THR A N 1
ATOM 2663 C CA . THR A 1 333 ? 12.312 -52.906 -22 1 94 333 THR A CA 1
ATOM 2664 C C . THR A 1 333 ? 13.383 -52.125 -22.797 1 94 333 THR A C 1
ATOM 2666 O O . THR A 1 333 ? 13.062 -51.344 -23.672 1 94 333 THR A O 1
ATOM 2669 N N . ASP A 1 334 ? 14.602 -52.406 -22.5 1 95.75 334 ASP A N 1
ATOM 2670 C CA . ASP A 1 334 ? 15.695 -51.719 -23.188 1 95.75 334 ASP A CA 1
ATOM 2671 C C . ASP A 1 334 ? 15.711 -52.062 -24.672 1 95.75 334 ASP A C 1
ATOM 2673 O O . ASP A 1 334 ? 15.938 -51.156 -25.516 1 95.75 334 ASP A O 1
ATOM 2677 N N . SER A 1 335 ? 15.484 -53.281 -24.922 1 96.56 335 SER A N 1
ATOM 2678 C CA . SER A 1 335 ? 15.438 -53.719 -26.328 1 96.56 335 SER A CA 1
ATOM 2679 C C . SER A 1 335 ? 14.273 -53.062 -27.062 1 96.56 335 SER A C 1
ATOM 2681 O O . SER A 1 335 ? 14.406 -52.656 -28.219 1 96.56 335 SER A O 1
ATOM 2683 N N . ALA A 1 336 ? 13.211 -52.969 -26.391 1 97 336 ALA A N 1
ATOM 2684 C CA . ALA A 1 336 ? 12.039 -52.312 -26.984 1 97 336 ALA A CA 1
ATOM 2685 C C . ALA A 1 336 ? 12.312 -50.844 -27.297 1 97 336 ALA A C 1
ATOM 2687 O O . ALA A 1 336 ? 11.938 -50.344 -28.359 1 97 336 ALA A O 1
ATOM 2688 N N . VAL A 1 337 ? 12.953 -50.125 -26.359 1 97.38 337 VAL A N 1
ATOM 2689 C CA . VAL A 1 337 ? 13.305 -48.719 -26.531 1 97.38 337 VAL A CA 1
ATOM 2690 C C . VAL A 1 337 ? 14.172 -48.562 -27.766 1 97.38 337 VAL A C 1
ATOM 2692 O O . VAL A 1 337 ? 13.922 -47.656 -28.594 1 97.38 337 VAL A O 1
ATOM 2695 N N . MET A 1 338 ? 15.109 -49.5 -27.938 1 96.56 338 MET A N 1
ATOM 2696 C CA . MET A 1 338 ? 16.016 -49.406 -29.078 1 96.56 338 MET A CA 1
ATOM 2697 C C . MET A 1 338 ? 15.281 -49.688 -30.375 1 96.56 338 MET A C 1
ATOM 2699 O O . MET A 1 338 ? 15.562 -49.031 -31.391 1 96.56 338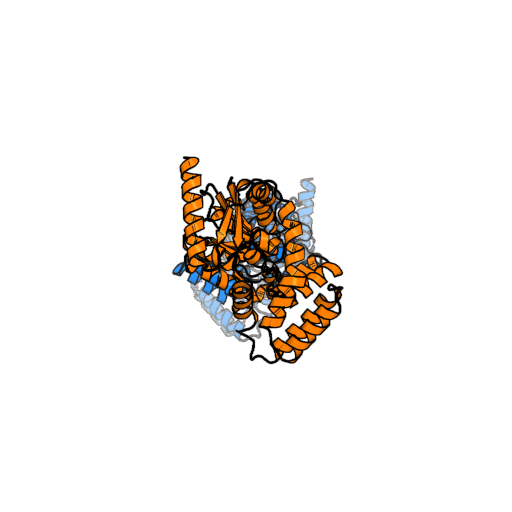 MET A O 1
ATOM 2703 N N . GLU A 1 339 ? 14.43 -50.531 -30.344 1 96.31 339 GLU A N 1
ATOM 2704 C CA . GLU A 1 339 ? 13.664 -50.875 -31.547 1 96.31 339 GLU A CA 1
ATOM 2705 C C . GLU A 1 339 ? 12.766 -49.688 -31.938 1 96.31 339 GLU A C 1
ATOM 2707 O O . GLU A 1 339 ? 12.625 -49.406 -33.125 1 96.31 339 GLU A O 1
ATOM 2712 N N . ILE A 1 340 ? 12.188 -49.062 -31 1 96 340 ILE A N 1
ATOM 2713 C CA . ILE A 1 340 ? 11.336 -47.906 -31.266 1 96 340 ILE A CA 1
ATOM 2714 C C . ILE A 1 340 ? 12.172 -46.781 -31.844 1 96 340 ILE A C 1
ATOM 2716 O O . ILE A 1 340 ? 11.758 -46.125 -32.812 1 96 340 ILE A O 1
ATOM 2720 N N . LEU A 1 341 ? 13.312 -46.562 -31.25 1 94.81 341 LEU A N 1
ATOM 2721 C CA . LEU A 1 341 ? 14.234 -45.562 -31.75 1 94.81 341 LEU A CA 1
ATOM 2722 C C . LEU A 1 341 ? 14.555 -45.781 -33.219 1 94.81 341 LEU A C 1
ATOM 2724 O O . LEU A 1 341 ? 14.562 -44.844 -34.031 1 94.81 341 LEU A O 1
ATOM 2728 N N . GLN A 1 342 ? 14.758 -47.031 -33.531 1 93.44 342 GLN A N 1
ATOM 2729 C CA . GLN A 1 342 ? 15.078 -47.406 -34.906 1 93.44 342 GLN A CA 1
ATOM 2730 C C . GLN A 1 342 ? 13.883 -47.156 -35.812 1 93.44 342 GLN A C 1
ATOM 2732 O O . GLN A 1 342 ? 14.047 -46.688 -36.938 1 93.44 342 GLN A O 1
ATOM 2737 N N . LEU A 1 343 ? 12.797 -47.5 -35.344 1 92.75 343 LEU A N 1
ATOM 2738 C CA . LEU A 1 343 ? 11.57 -47.312 -36.094 1 92.75 343 LEU A CA 1
ATOM 2739 C C . LEU A 1 343 ? 11.352 -45.812 -36.406 1 92.75 343 LEU A C 1
ATOM 2741 O O . LEU A 1 343 ? 10.977 -45.469 -37.531 1 92.75 343 LEU A O 1
ATOM 2745 N N . ILE A 1 344 ? 11.547 -44.938 -35.469 1 91.38 344 ILE A N 1
ATOM 2746 C CA . ILE A 1 344 ? 11.344 -43.5 -35.594 1 91.38 344 ILE A CA 1
ATOM 2747 C C . ILE A 1 344 ? 12.375 -42.906 -36.562 1 91.38 344 ILE A C 1
ATOM 2749 O O . ILE A 1 344 ? 12.047 -42.062 -37.375 1 91.38 344 ILE A O 1
ATOM 2753 N N . HIS A 1 345 ? 13.555 -43.375 -36.438 1 86.69 345 HIS A N 1
ATOM 2754 C CA . HIS A 1 345 ? 14.617 -42.906 -37.344 1 86.69 345 HIS A CA 1
ATOM 2755 C C . HIS A 1 345 ? 14.352 -43.312 -38.781 1 86.69 345 HIS A C 1
ATOM 2757 O O . HIS A 1 345 ? 14.617 -42.531 -39.719 1 86.69 345 HIS A O 1
ATOM 2763 N N . THR A 1 346 ? 13.914 -44.5 -38.969 1 81.81 346 THR A N 1
ATOM 2764 C CA . THR A 1 346 ? 13.641 -45 -40.312 1 81.81 346 THR A CA 1
ATOM 2765 C C . THR A 1 346 ? 12.469 -44.25 -40.938 1 81.81 346 THR A C 1
ATOM 2767 O O . THR A 1 346 ? 12.484 -43.938 -42.125 1 81.81 346 THR A O 1
ATOM 2770 N N . LYS A 1 347 ? 11.477 -43.938 -40.219 1 74.81 347 LYS A N 1
ATOM 2771 C CA . LYS A 1 347 ? 10.305 -43.219 -40.719 1 74.81 347 LYS A CA 1
ATOM 2772 C C . LYS A 1 347 ? 10.609 -41.75 -40.906 1 74.81 347 LYS A C 1
ATOM 2774 O O . LYS A 1 347 ? 10.086 -41.125 -41.844 1 74.81 347 LYS A O 1
ATOM 2779 N N . ASN A 1 348 ? 11.273 -41.156 -39.938 1 62.19 348 ASN A N 1
ATOM 2780 C CA . ASN A 1 348 ? 11.633 -39.75 -40.094 1 62.19 348 ASN A CA 1
ATOM 2781 C C . ASN A 1 348 ? 12.703 -39.562 -41.156 1 62.19 348 ASN A C 1
ATOM 2783 O O . ASN A 1 348 ? 12.828 -38.469 -41.719 1 62.19 348 ASN A O 1
ATOM 2787 N N . ALA A 1 349 ? 13.562 -40.562 -41.375 1 49.47 349 ALA A N 1
ATOM 2788 C CA . ALA A 1 349 ? 14.453 -40.562 -42.531 1 49.47 349 ALA A CA 1
ATOM 2789 C C . ALA A 1 349 ? 13.664 -40.656 -43.844 1 49.47 349 ALA A C 1
ATOM 2791 O O . ALA A 1 349 ? 14.094 -40.125 -44.875 1 49.47 349 ALA A O 1
ATOM 2792 N N . LEU A 1 350 ? 12.547 -41.219 -43.75 1 43.31 350 LEU A N 1
ATOM 2793 C CA . LEU A 1 350 ? 11.711 -41.312 -44.938 1 43.31 350 LEU A CA 1
ATOM 2794 C C . LEU A 1 350 ? 10.969 -40 -45.188 1 43.31 350 LEU A C 1
ATOM 2796 O O . LEU A 1 350 ? 10.391 -39.812 -46.25 1 43.31 350 LEU A O 1
ATOM 2800 N N . VAL A 1 351 ? 10.672 -39.25 -44.188 1 43.59 351 VAL A N 1
ATOM 2801 C CA . VAL A 1 351 ? 10 -37.969 -44.375 1 43.59 351 VAL A CA 1
ATOM 2802 C C . VAL A 1 351 ? 11.039 -36.875 -44.688 1 43.59 351 VAL A C 1
ATOM 2804 O O . VAL A 1 351 ? 10.68 -35.75 -45 1 43.59 351 VAL A O 1
ATOM 2807 N N . ASN A 1 352 ? 12.312 -37 -44.344 1 34.91 352 ASN A N 1
ATOM 2808 C CA . ASN A 1 352 ? 13.273 -36.094 -44.938 1 34.91 352 ASN A CA 1
ATOM 2809 C C . ASN A 1 352 ? 13.602 -36.531 -46.375 1 34.91 352 ASN A C 1
ATOM 2811 O O . ASN A 1 352 ? 13.828 -37.719 -46.656 1 34.91 352 ASN A O 1
ATOM 2815 N N . MET B 1 1 ? -6.305 4.879 -5.188 1 78.38 1 MET B N 1
ATOM 2816 C CA . MET B 1 1 ? -6.039 5.852 -4.133 1 78.38 1 MET B CA 1
ATOM 2817 C C . MET B 1 1 ? -6.613 7.219 -4.496 1 78.38 1 MET B C 1
ATOM 2819 O O . MET B 1 1 ? -6.504 7.656 -5.641 1 78.38 1 MET B O 1
ATOM 2823 N N . ARG B 1 2 ? -7.328 7.895 -3.625 1 88.75 2 ARG B N 1
ATOM 2824 C CA . ARG B 1 2 ? -7.973 9.195 -3.811 1 88.75 2 ARG B CA 1
ATOM 2825 C C . ARG B 1 2 ? -7.02 10.328 -3.471 1 88.75 2 ARG B C 1
ATOM 2827 O O . ARG B 1 2 ? -6.359 10.305 -2.43 1 88.75 2 ARG B O 1
ATOM 2834 N N . GLU B 1 3 ? -6.844 11.227 -4.426 1 96.81 3 GLU B N 1
ATOM 2835 C CA . GLU B 1 3 ? -5.984 12.391 -4.234 1 96.81 3 GLU B CA 1
ATOM 2836 C C . GLU B 1 3 ? -6.742 13.688 -4.504 1 96.81 3 GLU B C 1
ATOM 2838 O O . GLU B 1 3 ? -7.602 13.734 -5.391 1 96.81 3 GLU B O 1
ATOM 2843 N N . ILE B 1 4 ? -6.414 14.742 -3.768 1 97.56 4 ILE B N 1
ATOM 2844 C CA . ILE B 1 4 ? -7.09 16.016 -3.975 1 97.56 4 ILE B CA 1
ATOM 2845 C C . ILE B 1 4 ? -6.07 17.156 -3.939 1 97.56 4 ILE B C 1
ATOM 2847 O O . ILE B 1 4 ? -5.039 17.047 -3.27 1 97.56 4 ILE B O 1
ATOM 2851 N N . THR B 1 5 ? -6.332 18.203 -4.613 1 97.75 5 THR B N 1
ATOM 2852 C CA . THR B 1 5 ? -5.508 19.406 -4.605 1 97.75 5 THR B CA 1
ATOM 2853 C C . THR B 1 5 ? -5.82 20.281 -3.391 1 97.75 5 THR B C 1
ATOM 2855 O O . THR B 1 5 ? -6.785 20.016 -2.672 1 97.75 5 THR B O 1
ATOM 2858 N N . VAL B 1 6 ? -4.953 21.25 -3.152 1 97.75 6 VAL B N 1
ATOM 2859 C CA . VAL B 1 6 ? -5.18 22.156 -2.035 1 97.75 6 VAL B CA 1
ATOM 2860 C C . VAL B 1 6 ? -6.492 22.906 -2.238 1 97.75 6 VAL B C 1
ATOM 2862 O O . VAL B 1 6 ? -7.262 23.094 -1.291 1 97.75 6 VAL B O 1
ATOM 2865 N N . ASP B 1 7 ? -6.855 23.297 -3.498 1 96.75 7 ASP B N 1
ATOM 2866 C CA . ASP B 1 7 ? -8.094 23.984 -3.826 1 96.75 7 ASP B CA 1
ATOM 2867 C C . ASP B 1 7 ? -9.312 23.156 -3.441 1 96.75 7 ASP B C 1
ATOM 2869 O O . ASP B 1 7 ? -10.273 23.672 -2.867 1 96.75 7 ASP B O 1
ATOM 2873 N N . GLN B 1 8 ? -9.219 21.922 -3.758 1 97 8 GLN B N 1
ATOM 2874 C CA . GLN B 1 8 ? -10.305 21 -3.422 1 97 8 GLN B CA 1
ATOM 2875 C C . GLN B 1 8 ? -10.406 20.797 -1.913 1 97 8 GLN B C 1
ATOM 2877 O O . GLN B 1 8 ? -11.508 20.734 -1.364 1 97 8 GLN B O 1
ATOM 2882 N N . PHE B 1 9 ? -9.289 20.734 -1.287 1 97.12 9 PHE B N 1
ATOM 2883 C CA . PHE B 1 9 ? -9.219 20.516 0.153 1 97.12 9 PHE B CA 1
ATOM 2884 C C . PHE B 1 9 ? -9.891 21.656 0.909 1 97.12 9 PHE B C 1
ATOM 2886 O O . PHE B 1 9 ? -10.68 21.422 1.823 1 97.12 9 PHE B O 1
ATOM 2893 N N . ILE B 1 10 ? -9.602 22.891 0.503 1 94.44 10 ILE B N 1
ATOM 2894 C CA . ILE B 1 10 ? -10.094 24.078 1.19 1 94.44 10 ILE B CA 1
ATOM 2895 C C . ILE B 1 10 ? -11.609 24.188 1.026 1 94.44 10 ILE B C 1
ATOM 2897 O O . ILE B 1 10 ? -12.289 24.797 1.854 1 94.44 10 ILE B O 1
ATOM 2901 N N . GLN B 1 11 ? -12.18 23.531 0.024 1 93.5 11 GLN B N 1
ATOM 2902 C CA . GLN B 1 11 ? -13.609 23.609 -0.272 1 93.5 11 GLN B CA 1
ATOM 2903 C C . GLN B 1 11 ? -14.383 22.531 0.48 1 93.5 11 GLN B C 1
ATOM 2905 O O . GLN B 1 11 ? -15.609 22.547 0.513 1 93.5 11 GLN B O 1
ATOM 2910 N N . LEU B 1 12 ? -13.641 21.688 1.152 1 93.19 12 LEU B N 1
ATOM 2911 C CA . LEU B 1 12 ? -14.305 20.625 1.903 1 93.19 12 LEU B CA 1
ATOM 2912 C C . LEU B 1 12 ? -14.891 21.172 3.205 1 93.19 12 LEU B C 1
ATOM 2914 O O . LEU B 1 12 ? -14.211 21.891 3.943 1 93.19 12 LEU B O 1
ATOM 2918 N N . ASN B 1 13 ? -16.125 20.984 3.551 1 86.06 13 ASN B N 1
ATOM 2919 C CA . ASN B 1 13 ? -16.828 21.562 4.699 1 86.06 13 ASN B CA 1
ATOM 2920 C C . ASN B 1 13 ? -16.422 20.859 5.996 1 86.06 13 ASN B C 1
ATOM 2922 O O . ASN B 1 13 ? -16.359 21.5 7.051 1 86.06 13 ASN B O 1
ATOM 2926 N N . ASN B 1 14 ? -16.203 19.562 6.066 1 91.31 14 ASN B N 1
ATOM 2927 C CA . ASN B 1 14 ? -15.914 18.828 7.293 1 91.31 14 ASN B CA 1
ATOM 2928 C C . ASN B 1 14 ? -14.578 18.094 7.211 1 91.31 14 ASN B C 1
ATOM 2930 O O . ASN B 1 14 ? -14.461 16.953 7.68 1 91.31 14 ASN B O 1
ATOM 2934 N N . ALA B 1 15 ? -13.656 18.844 6.691 1 94.94 15 ALA B N 1
ATOM 2935 C CA . ALA B 1 15 ? -12.352 18.203 6.52 1 94.94 15 ALA B CA 1
ATOM 2936 C C . ALA B 1 15 ? -11.508 18.312 7.785 1 94.94 15 ALA B C 1
ATOM 2938 O O . ALA B 1 15 ? -11.523 19.359 8.453 1 94.94 15 ALA B O 1
ATOM 2939 N N . VAL B 1 16 ? -10.859 17.281 8.18 1 96.38 16 VAL B N 1
ATOM 2940 C CA . VAL B 1 16 ? -9.828 17.266 9.211 1 96.38 16 VAL B CA 1
ATOM 2941 C C . VAL B 1 16 ? -8.516 16.75 8.617 1 96.38 16 VAL B C 1
ATOM 2943 O O . VAL B 1 16 ? -8.445 15.609 8.148 1 96.38 16 VAL B O 1
ATOM 2946 N N . SER B 1 17 ? -7.555 17.609 8.539 1 97.75 17 SER B N 1
ATOM 2947 C CA . SER B 1 17 ? -6.27 17.188 7.996 1 97.75 17 SER B CA 1
ATOM 2948 C C . SER B 1 17 ? -5.527 16.281 8.969 1 97.75 17 SER B C 1
ATOM 2950 O O . SER B 1 17 ? -5.473 16.562 10.164 1 97.75 17 SER B O 1
ATOM 2952 N N . VAL B 1 18 ? -5.039 15.195 8.492 1 98.5 18 VAL B N 1
ATOM 2953 C CA . VAL B 1 18 ? -4.273 14.219 9.266 1 98.5 18 VAL B CA 1
ATOM 2954 C C . VAL B 1 18 ? -2.809 14.258 8.844 1 98.5 18 VAL B C 1
ATOM 2956 O O . VAL B 1 18 ? -2.463 13.828 7.738 1 98.5 18 VAL B O 1
ATOM 2959 N N . ASP B 1 19 ? -1.988 14.773 9.711 1 98.75 19 ASP B N 1
ATOM 2960 C CA . ASP B 1 19 ? -0.549 14.859 9.484 1 98.75 19 ASP B CA 1
ATOM 2961 C C . ASP B 1 19 ? 0.151 13.57 9.93 1 98.75 19 ASP B C 1
ATOM 2963 O O . ASP B 1 19 ? 0.194 13.266 11.117 1 98.75 19 ASP B O 1
ATOM 2967 N N . VAL B 1 20 ? 0.786 12.898 8.984 1 98.75 20 VAL B N 1
ATOM 2968 C CA . VAL B 1 20 ? 1.346 11.594 9.312 1 98.75 20 VAL B CA 1
ATOM 2969 C C . VAL B 1 20 ? 2.844 11.727 9.586 1 98.75 20 VAL B C 1
ATOM 2971 O O . VAL B 1 20 ? 3.551 10.727 9.695 1 98.75 20 VAL B O 1
ATOM 2974 N N . ARG B 1 21 ? 3.418 12.961 9.586 1 98.06 21 ARG B N 1
ATOM 2975 C CA . ARG B 1 21 ? 4.809 13.203 9.953 1 98.06 21 ARG B CA 1
ATOM 2976 C C . ARG B 1 21 ? 5.043 12.93 11.438 1 98.06 21 ARG B C 1
ATOM 2978 O O . ARG B 1 21 ? 4.098 12.633 12.172 1 98.06 21 ARG B O 1
ATOM 2985 N N . SER B 1 22 ? 6.281 12.969 11.891 1 98.25 22 SER B N 1
ATOM 2986 C CA . SER B 1 22 ? 6.617 12.719 13.289 1 98.25 22 SER B CA 1
ATOM 2987 C C . SER B 1 22 ? 6.086 13.828 14.188 1 98.25 22 SER B C 1
ATOM 2989 O O . SER B 1 22 ? 5.812 14.938 13.719 1 98.25 22 SER B O 1
ATOM 2991 N N . PRO B 1 23 ? 5.941 13.516 15.523 1 98.31 23 PRO B N 1
ATOM 2992 C CA . PRO B 1 23 ? 5.461 14.539 16.453 1 98.31 23 PRO B CA 1
ATOM 2993 C C . PRO B 1 23 ? 6.328 15.797 16.453 1 98.31 23 PRO B C 1
ATOM 2995 O O . PRO B 1 23 ? 5.805 16.906 16.547 1 98.31 23 PRO B O 1
ATOM 2998 N N . GLY B 1 24 ? 7.566 15.656 16.344 1 97.56 24 GLY B N 1
ATOM 2999 C CA . GLY B 1 24 ? 8.461 16.797 16.281 1 97.56 24 GLY B CA 1
ATOM 3000 C C . GLY B 1 24 ? 8.219 17.672 15.062 1 97.56 24 GLY B C 1
ATOM 3001 O O . GLY B 1 24 ? 8.203 18.906 15.164 1 97.56 24 GLY B O 1
ATOM 3002 N N . GLU B 1 25 ? 8.055 17.016 13.93 1 97.19 25 GLU B N 1
ATOM 3003 C CA . GLU B 1 25 ? 7.754 17.75 12.703 1 97.19 25 GLU B CA 1
ATOM 3004 C C . GLU B 1 25 ? 6.414 18.469 12.805 1 97.19 25 GLU B C 1
ATOM 3006 O O . GLU B 1 25 ? 6.277 19.609 12.352 1 97.19 25 GLU B O 1
ATOM 3011 N N . PHE B 1 26 ? 5.465 17.828 13.398 1 97.88 26 PHE B N 1
ATOM 3012 C CA . PHE B 1 26 ? 4.129 18.375 13.594 1 97.88 26 PHE B CA 1
ATOM 3013 C C . PHE B 1 26 ? 4.18 19.594 14.5 1 97.88 26 PHE B C 1
ATOM 3015 O O . PHE B 1 26 ? 3.482 20.594 14.258 1 97.88 26 PHE B O 1
ATOM 3022 N N . LYS B 1 27 ? 4.934 19.516 15.508 1 95.25 27 LYS B N 1
ATOM 3023 C CA . LYS B 1 27 ? 5.09 20.594 16.469 1 95.25 27 LYS B CA 1
ATOM 3024 C C . LYS B 1 27 ? 5.73 21.812 15.812 1 95.25 27 LYS B C 1
ATOM 3026 O O . LYS B 1 27 ? 5.391 22.953 16.141 1 95.25 27 LYS B O 1
ATOM 3031 N N . GLU B 1 28 ? 6.629 21.609 14.953 1 95 28 GLU B N 1
ATOM 3032 C CA . GLU B 1 28 ? 7.289 22.703 14.266 1 95 28 GLU B CA 1
ATOM 3033 C C . GLU B 1 28 ? 6.289 23.516 13.438 1 95 28 GLU B C 1
ATOM 3035 O O . GLU B 1 28 ? 6.309 24.75 13.469 1 95 28 GLU B O 1
ATOM 3040 N N . PHE B 1 29 ? 5.52 22.875 12.688 1 96.12 29 PHE B N 1
ATOM 3041 C CA . PHE B 1 29 ? 4.434 23.516 11.945 1 96.12 29 PHE B CA 1
ATOM 3042 C C . PHE B 1 29 ? 3.438 22.469 11.453 1 96.12 29 PHE B C 1
ATOM 3044 O O . PHE B 1 29 ? 3.789 21.297 11.281 1 96.12 29 PHE B O 1
ATOM 3051 N N . HIS B 1 30 ? 2.26 22.859 11.219 1 97.69 30 HIS B N 1
ATOM 3052 C CA . HIS B 1 30 ? 1.195 22.031 10.68 1 97.69 30 HIS B CA 1
ATOM 3053 C C . HIS B 1 30 ? 0.024 22.875 10.195 1 97.69 30 HIS B C 1
ATOM 3055 O O . HIS B 1 30 ? -0.006 24.078 10.414 1 97.69 30 HIS B O 1
ATOM 3061 N N . ILE B 1 31 ? -0.825 22.266 9.438 1 97.56 31 ILE B N 1
ATOM 3062 C CA . ILE B 1 31 ? -2.062 22.938 9.047 1 97.56 31 ILE B CA 1
ATOM 3063 C C . ILE B 1 31 ? -2.93 23.172 10.273 1 97.56 31 ILE B C 1
ATOM 3065 O O . ILE B 1 31 ? -3.129 22.266 11.094 1 97.56 31 ILE B O 1
ATOM 3069 N N . PRO B 1 32 ? -3.416 24.422 10.484 1 95.38 32 PRO B N 1
ATOM 3070 C CA . PRO B 1 32 ? -4.23 24.688 11.664 1 95.38 32 PRO B CA 1
ATOM 3071 C C . PRO B 1 32 ? -5.398 23.719 11.82 1 95.38 32 PRO B C 1
ATOM 3073 O O . PRO B 1 32 ? -6.133 23.484 10.852 1 95.38 32 PRO B O 1
ATOM 3076 N N . GLY B 1 33 ? -5.516 23.141 13.031 1 94.25 33 GLY B N 1
ATOM 3077 C CA . GLY B 1 33 ? -6.602 22.219 13.305 1 94.25 33 GLY B CA 1
ATOM 3078 C C . GLY B 1 33 ? -6.27 20.781 12.93 1 94.25 33 GLY B C 1
ATOM 3079 O O . GLY B 1 33 ? -7.059 19.875 13.195 1 94.25 33 GLY B O 1
ATOM 3080 N N . ALA B 1 34 ? -5.129 20.547 12.344 1 97.44 34 ALA B N 1
ATOM 3081 C CA . ALA B 1 34 ? -4.73 19.203 11.93 1 97.44 34 ALA B CA 1
ATOM 3082 C C . ALA B 1 34 ? -4.523 18.297 13.141 1 97.44 34 ALA B C 1
ATOM 3084 O O . ALA B 1 34 ? -4.207 18.766 14.234 1 97.44 34 ALA B O 1
ATOM 3085 N N . VAL B 1 35 ? -4.734 17 12.938 1 97.81 35 VAL B N 1
ATOM 3086 C CA . VAL B 1 35 ? -4.453 15.969 13.922 1 97.81 35 VAL B CA 1
ATOM 3087 C C . VAL B 1 35 ? -3.199 15.195 13.523 1 97.81 35 VAL B C 1
ATOM 3089 O O . VAL B 1 35 ? -3.008 14.883 12.344 1 97.81 35 VAL B O 1
ATOM 3092 N N . ASN B 1 36 ? -2.402 14.93 14.492 1 98.56 36 ASN B N 1
ATOM 3093 C CA . ASN B 1 36 ? -1.179 14.188 14.219 1 98.56 36 ASN B CA 1
ATOM 3094 C C . ASN B 1 36 ? -1.359 12.695 14.469 1 98.56 36 ASN B C 1
ATOM 3096 O O . ASN B 1 36 ? -1.672 12.281 15.586 1 98.56 36 ASN B O 1
ATOM 3100 N N . ILE B 1 37 ? -1.252 11.891 13.43 1 98.44 37 ILE B N 1
ATOM 3101 C CA . ILE B 1 37 ? -1.165 10.43 13.5 1 98.44 37 ILE B CA 1
ATOM 3102 C C . ILE B 1 37 ? 0.129 9.961 12.844 1 98.44 37 ILE B C 1
ATOM 3104 O O . ILE B 1 37 ? 0.148 9.648 11.648 1 98.44 37 ILE B O 1
ATOM 3108 N N . PRO B 1 38 ? 1.155 9.922 13.625 1 98.56 38 PRO B N 1
ATOM 3109 C CA . PRO B 1 38 ? 2.506 9.797 13.07 1 98.56 38 PRO B CA 1
ATOM 3110 C C . PRO B 1 38 ? 2.803 8.383 12.562 1 98.56 38 PRO B C 1
ATOM 3112 O O . PRO B 1 38 ? 2.398 7.402 13.188 1 98.56 38 PRO B O 1
ATOM 3115 N N . LEU B 1 39 ? 3.447 8.328 11.391 1 97.75 39 LEU B N 1
ATOM 3116 C CA . LEU B 1 39 ? 3.979 7.074 10.867 1 97.75 39 LEU B CA 1
ATOM 3117 C C . LEU B 1 39 ? 5.199 6.629 11.664 1 97.75 39 LEU B C 1
ATOM 3119 O O . LEU B 1 39 ? 5.387 5.43 11.898 1 97.75 39 LEU B O 1
ATOM 3123 N N . PHE B 1 40 ? 6.039 7.602 12.023 1 98 40 PHE B N 1
ATOM 3124 C CA . PHE B 1 40 ? 7.258 7.383 12.797 1 98 40 PHE B CA 1
ATOM 3125 C C . PHE B 1 40 ? 7.25 8.219 14.07 1 98 40 PHE B C 1
ATOM 3127 O O . PHE B 1 40 ? 6.77 9.352 14.07 1 98 40 PHE B O 1
ATOM 3134 N N . THR B 1 41 ? 7.809 7.637 15.172 1 98.06 41 THR B N 1
ATOM 3135 C CA . THR B 1 41 ? 8.18 8.469 16.312 1 98.06 41 THR B CA 1
ATOM 3136 C C . THR B 1 41 ? 9.344 9.391 15.945 1 98.06 41 THR B C 1
ATOM 3138 O O . THR B 1 41 ? 9.969 9.227 14.898 1 98.06 41 THR B O 1
ATOM 3141 N N . ASP B 1 42 ? 9.602 10.32 16.797 1 98.31 42 ASP B N 1
ATOM 3142 C CA . ASP B 1 42 ? 10.742 11.203 16.547 1 98.31 42 ASP B CA 1
ATOM 3143 C C . ASP B 1 42 ? 12.047 10.398 16.469 1 98.31 42 ASP B C 1
ATOM 3145 O O . ASP B 1 42 ? 12.891 10.656 15.609 1 98.31 42 ASP B O 1
ATOM 3149 N N . GLU B 1 43 ? 12.219 9.445 17.344 1 98.19 43 GLU B N 1
ATOM 3150 C CA . GLU B 1 43 ? 13.406 8.594 17.359 1 98.19 43 GLU B CA 1
ATOM 3151 C C . GLU B 1 43 ? 13.508 7.77 16.078 1 98.19 43 GLU B C 1
ATOM 3153 O O . GLU B 1 43 ? 14.586 7.668 15.492 1 98.19 43 GLU B O 1
ATOM 3158 N N . GLU B 1 44 ? 12.391 7.188 15.695 1 98.19 44 GLU B N 1
ATOM 3159 C CA . GLU B 1 44 ? 12.367 6.379 14.477 1 98.19 44 GLU B CA 1
ATOM 3160 C C . GLU B 1 44 ? 12.68 7.223 13.242 1 98.19 44 GLU B C 1
ATOM 3162 O O . GLU B 1 44 ? 13.359 6.758 12.328 1 98.19 44 GLU B O 1
ATOM 3167 N N . ARG B 1 45 ? 12.133 8.383 13.258 1 97.31 45 ARG B N 1
ATOM 3168 C CA . ARG B 1 45 ? 12.383 9.297 12.148 1 97.31 45 ARG B CA 1
ATOM 3169 C C . ARG B 1 45 ? 13.875 9.578 11.992 1 97.31 45 ARG B C 1
ATOM 3171 O O . ARG B 1 45 ? 14.391 9.633 10.867 1 97.31 45 ARG B O 1
ATOM 3178 N N . VAL B 1 46 ? 14.539 9.797 13.062 1 97.12 46 VAL B N 1
ATOM 3179 C CA . VAL B 1 46 ? 15.977 10.031 13.055 1 97.12 46 VAL B CA 1
ATOM 3180 C C . VAL B 1 46 ? 16.703 8.805 12.508 1 97.12 46 VAL B C 1
ATOM 3182 O O . VAL B 1 46 ? 17.609 8.93 11.688 1 97.12 46 VAL B O 1
ATOM 3185 N N . ILE B 1 47 ? 16.344 7.656 12.938 1 97.81 47 ILE B N 1
ATOM 3186 C CA . ILE B 1 47 ? 16.953 6.406 12.5 1 97.81 47 ILE B CA 1
ATOM 3187 C C . ILE B 1 47 ? 16.781 6.258 10.992 1 97.81 47 ILE B C 1
ATOM 3189 O O . ILE B 1 47 ? 17.766 6.008 10.281 1 97.81 47 ILE B O 1
ATOM 3193 N N . ILE B 1 48 ? 15.586 6.41 10.5 1 97.31 48 ILE B N 1
ATOM 3194 C CA . ILE B 1 48 ? 15.297 6.242 9.078 1 97.31 48 ILE B CA 1
ATOM 3195 C C . ILE B 1 48 ? 16.047 7.301 8.273 1 97.31 48 ILE B C 1
ATOM 3197 O O . ILE B 1 48 ? 16.594 7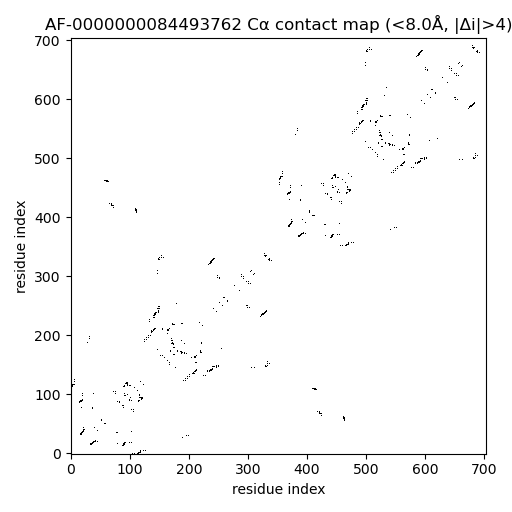.004 7.215 1 97.31 48 ILE B O 1
ATOM 3201 N N . GLY B 1 49 ? 15.977 8.516 8.812 1 95.94 49 GLY B N 1
ATOM 3202 C CA . GLY B 1 49 ? 16.703 9.578 8.141 1 95.94 49 GLY B CA 1
ATOM 3203 C C . GLY B 1 49 ? 18.203 9.305 8.047 1 95.94 49 GLY B C 1
ATOM 3204 O O . GLY B 1 49 ? 18.828 9.586 7.016 1 95.94 49 GLY B O 1
ATOM 3205 N N . THR B 1 50 ? 18.734 8.773 9.086 1 97.56 50 THR B N 1
ATOM 3206 C CA . THR B 1 50 ? 20.156 8.453 9.133 1 97.56 50 THR B CA 1
ATOM 3207 C C . THR B 1 50 ? 20.5 7.34 8.141 1 97.56 50 THR B C 1
ATOM 3209 O O . THR B 1 50 ? 21.469 7.438 7.398 1 97.56 50 THR B O 1
ATOM 3212 N N . ILE B 1 51 ? 19.703 6.355 8.086 1 97.69 51 ILE B N 1
ATOM 3213 C CA . ILE B 1 51 ? 19.922 5.234 7.172 1 97.69 51 ILE B CA 1
ATOM 3214 C C . ILE B 1 51 ? 19.797 5.711 5.73 1 97.69 51 ILE B C 1
ATOM 3216 O O . ILE B 1 51 ? 20.562 5.305 4.863 1 97.69 51 ILE B O 1
ATOM 3220 N N . TYR B 1 52 ? 18.828 6.555 5.5 1 96.5 52 TYR B N 1
ATOM 3221 C CA . TYR B 1 52 ? 18.625 7.102 4.164 1 96.5 52 TYR B CA 1
ATOM 3222 C C . TYR B 1 52 ? 19.875 7.809 3.664 1 96.5 52 TYR B C 1
ATOM 3224 O O . TYR B 1 52 ? 20.312 7.598 2.525 1 96.5 52 TYR B O 1
ATOM 3232 N N . LYS B 1 53 ? 20.484 8.625 4.547 1 96.25 53 LYS B N 1
ATOM 3233 C CA . LYS B 1 53 ? 21.672 9.414 4.195 1 96.25 53 LYS B CA 1
ATOM 3234 C C . LYS B 1 53 ? 22.906 8.531 4.07 1 96.25 53 LYS B C 1
ATOM 3236 O O . LYS B 1 53 ? 23.703 8.695 3.152 1 96.25 53 LYS B O 1
ATOM 3241 N N . GLN B 1 54 ? 23.016 7.547 4.855 1 97.12 54 GLN B N 1
ATOM 3242 C CA . GLN B 1 54 ? 24.25 6.766 4.957 1 97.12 54 GLN B CA 1
ATOM 3243 C C . GLN B 1 54 ? 24.219 5.555 4.031 1 97.12 54 GLN B C 1
ATOM 3245 O O . GLN B 1 54 ? 25.234 5.148 3.486 1 97.12 54 GLN B O 1
ATOM 3250 N N . GLU B 1 55 ? 23.016 4.953 3.906 1 96.81 55 GLU B N 1
ATOM 3251 C CA . GLU B 1 55 ? 22.953 3.66 3.227 1 96.81 55 GLU B CA 1
ATOM 3252 C C . GLU B 1 55 ? 22.094 3.734 1.973 1 96.81 55 GLU B C 1
ATOM 3254 O O . GLU B 1 55 ? 22.078 2.803 1.168 1 96.81 55 GLU B O 1
ATOM 3259 N N . GLY B 1 56 ? 21.359 4.777 1.882 1 95.88 56 GLY B N 1
ATOM 3260 C CA . GLY B 1 56 ? 20.594 4.965 0.663 1 95.88 56 GLY B CA 1
ATOM 3261 C C . GLY B 1 56 ? 19.094 4.781 0.867 1 95.88 56 GLY B C 1
ATOM 3262 O O . GLY B 1 56 ? 18.656 4.309 1.918 1 95.88 56 GLY B O 1
ATOM 3263 N N . ALA B 1 57 ? 18.297 5.055 -0.133 1 95.44 57 ALA B N 1
ATOM 3264 C CA . ALA B 1 57 ? 16.844 5.133 -0.068 1 95.44 57 ALA B CA 1
ATOM 3265 C C . ALA B 1 57 ? 16.219 3.752 0.141 1 95.44 57 ALA B C 1
ATOM 3267 O O . ALA B 1 57 ? 15.336 3.582 0.979 1 95.44 57 ALA B O 1
ATOM 3268 N N . ASP B 1 58 ? 16.688 2.76 -0.638 1 94.31 58 ASP B N 1
ATOM 3269 C CA . ASP B 1 58 ? 16.062 1.441 -0.603 1 94.31 58 ASP B CA 1
ATOM 3270 C C . ASP B 1 58 ? 16.266 0.778 0.759 1 94.31 58 ASP B C 1
ATOM 3272 O O . ASP B 1 58 ? 15.328 0.171 1.297 1 94.31 58 ASP B O 1
ATOM 3276 N N . VAL B 1 59 ? 17.438 0.881 1.295 1 96.12 59 VAL B N 1
ATOM 3277 C CA . VAL B 1 59 ? 17.719 0.324 2.615 1 96.12 59 VAL B CA 1
ATOM 3278 C C . VAL B 1 59 ? 16.844 1.019 3.66 1 96.12 59 VAL B C 1
ATOM 3280 O O . VAL B 1 59 ? 16.312 0.37 4.562 1 96.12 59 VAL B O 1
ATOM 3283 N N . ALA B 1 60 ? 16.688 2.322 3.562 1 97.5 60 ALA B N 1
ATOM 3284 C CA . ALA B 1 60 ? 15.844 3.092 4.477 1 97.5 60 ALA B CA 1
ATOM 3285 C C . ALA B 1 60 ? 14.383 2.668 4.371 1 97.5 60 ALA B C 1
ATOM 3287 O O . ALA B 1 60 ? 13.695 2.539 5.387 1 97.5 60 ALA B O 1
ATOM 3288 N N . LYS B 1 61 ? 13.93 2.475 3.156 1 97.31 61 LYS B N 1
ATOM 3289 C CA . LYS B 1 61 ? 12.547 2.057 2.926 1 97.31 61 LYS B CA 1
ATOM 3290 C C . LYS B 1 61 ? 12.273 0.694 3.559 1 97.31 61 LYS B C 1
ATOM 3292 O O . LYS B 1 61 ? 11.203 0.473 4.129 1 97.31 61 LYS B O 1
ATOM 3297 N N . TRP B 1 62 ? 13.219 -0.231 3.383 1 97.19 62 TRP B N 1
ATOM 3298 C CA . TRP B 1 62 ? 13.07 -1.553 3.982 1 97.19 62 TRP B CA 1
ATOM 3299 C C . TRP B 1 62 ? 12.922 -1.45 5.496 1 97.19 62 TRP B C 1
ATOM 3301 O O . TRP B 1 62 ? 12 -2.023 6.078 1 97.19 62 TRP B O 1
ATOM 3311 N N . LYS B 1 63 ? 13.852 -0.708 6.098 1 97.56 63 LYS B N 1
ATOM 3312 C CA . LYS B 1 63 ? 13.797 -0.512 7.543 1 97.56 63 LYS B CA 1
ATOM 3313 C C . LYS B 1 63 ? 12.492 0.168 7.953 1 97.56 63 LYS B C 1
ATOM 3315 O O . LYS B 1 63 ? 11.906 -0.17 8.984 1 97.56 63 LYS B O 1
ATOM 3320 N N . ALA B 1 64 ? 12.016 1.128 7.207 1 97.62 64 ALA B N 1
ATOM 3321 C CA . ALA B 1 64 ? 10.758 1.822 7.461 1 97.62 64 ALA B CA 1
ATOM 3322 C C . ALA B 1 64 ? 9.586 0.843 7.48 1 97.62 64 ALA B C 1
ATOM 3324 O O . ALA B 1 64 ? 8.75 0.887 8.383 1 97.62 64 ALA B O 1
ATOM 3325 N N . MET B 1 65 ? 9.555 -0.034 6.469 1 96.88 65 MET B N 1
ATOM 3326 C CA . MET B 1 65 ? 8.461 -1.003 6.391 1 96.88 65 MET B CA 1
ATOM 3327 C C . MET B 1 65 ? 8.484 -1.944 7.59 1 96.88 65 MET B C 1
ATOM 3329 O O . MET B 1 65 ? 7.434 -2.309 8.117 1 96.88 65 MET B O 1
ATOM 3333 N N . GLU B 1 66 ? 9.641 -2.322 7.992 1 96.94 66 GLU B N 1
ATOM 3334 C CA . GLU B 1 66 ? 9.781 -3.176 9.164 1 96.94 66 GLU B CA 1
ATOM 3335 C C . GLU B 1 66 ? 9.219 -2.498 10.414 1 96.94 66 GLU B C 1
ATOM 3337 O O . GLU B 1 66 ? 8.547 -3.141 11.227 1 96.94 66 GLU B O 1
ATOM 3342 N N . LEU B 1 67 ? 9.484 -1.236 10.555 1 96.94 67 LEU B N 1
ATOM 3343 C CA . LEU B 1 67 ? 9.094 -0.484 11.742 1 96.94 67 LEU B CA 1
ATOM 3344 C C . LEU B 1 67 ? 7.605 -0.156 11.711 1 96.94 67 LEU B C 1
ATOM 3346 O O . LEU B 1 67 ? 6.941 -0.151 12.75 1 96.94 67 LEU B O 1
ATOM 3350 N N . VAL B 1 68 ? 7.027 0.107 10.547 1 97.62 68 VAL B N 1
ATOM 3351 C CA . VAL B 1 68 ? 5.688 0.666 10.391 1 97.62 68 VAL B CA 1
ATOM 3352 C C . VAL B 1 68 ? 4.656 -0.461 10.367 1 97.62 68 VAL B C 1
ATOM 3354 O O . VAL B 1 68 ? 3.543 -0.301 10.875 1 97.62 68 VAL B O 1
ATOM 3357 N N . SER B 1 69 ? 4.996 -1.662 9.812 1 97.38 69 SER B N 1
ATOM 3358 C CA . SER B 1 69 ? 4.047 -2.727 9.508 1 97.38 69 SER B CA 1
ATOM 3359 C C . SER B 1 69 ? 3.246 -3.123 10.742 1 97.38 69 SER B C 1
ATOM 3361 O O . SER B 1 69 ? 2.014 -3.158 10.711 1 97.38 69 SER B O 1
ATOM 3363 N N . PRO B 1 70 ? 3.908 -3.316 11.867 1 96.12 70 PRO B N 1
ATOM 3364 C CA . PRO B 1 70 ? 3.146 -3.738 13.047 1 96.12 70 PRO B CA 1
ATOM 3365 C C . PRO B 1 70 ? 2.209 -2.65 13.57 1 96.12 70 PRO B C 1
ATOM 3367 O O . PRO B 1 70 ? 1.267 -2.943 14.305 1 96.12 70 PRO B O 1
ATOM 3370 N N . LYS B 1 71 ? 2.414 -1.415 13.211 1 97 71 LYS B N 1
ATOM 3371 C CA . LYS B 1 71 ? 1.656 -0.286 13.742 1 97 71 LYS B CA 1
ATOM 3372 C C . LYS B 1 71 ? 0.501 0.085 12.82 1 97 71 LYS B C 1
ATOM 3374 O O . LYS B 1 71 ? -0.344 0.909 13.172 1 97 71 LYS B O 1
ATOM 3379 N N . ILE B 1 72 ? 0.453 -0.524 11.633 1 97.62 72 ILE B N 1
ATOM 3380 C CA . ILE B 1 72 ? -0.488 -0.13 10.586 1 97.62 72 ILE B CA 1
ATOM 3381 C C . ILE B 1 72 ? -1.914 -0.184 11.133 1 97.62 72 ILE B C 1
ATOM 3383 O O . ILE B 1 72 ? -2.67 0.782 11.008 1 97.62 72 ILE B O 1
ATOM 3387 N N . PRO B 1 73 ? -2.285 -1.25 11.859 1 96.31 73 PRO B N 1
ATOM 3388 C CA . PRO B 1 73 ? -3.67 -1.293 12.336 1 96.31 73 PRO B CA 1
ATOM 3389 C C . PRO B 1 73 ? -4.012 -0.132 13.266 1 96.31 73 PRO B C 1
ATOM 3391 O O . PRO B 1 73 ? -5.09 0.453 13.156 1 96.31 73 PRO B O 1
ATOM 3394 N N . SER B 1 74 ? -3.109 0.243 14.117 1 97.62 74 SER B N 1
ATOM 3395 C CA . SER B 1 74 ? -3.344 1.341 15.047 1 97.62 74 SER B CA 1
ATOM 3396 C C . SER B 1 74 ? -3.426 2.678 14.32 1 97.62 74 SER B C 1
ATOM 3398 O O . SER B 1 74 ? -4.277 3.512 14.633 1 97.62 74 SER B O 1
ATOM 3400 N N . ILE B 1 75 ? -2.584 2.908 13.398 1 97.88 75 ILE B N 1
ATOM 3401 C CA . ILE B 1 75 ? -2.572 4.129 12.602 1 97.88 75 ILE B CA 1
ATOM 3402 C C . ILE B 1 75 ? -3.896 4.273 11.859 1 97.88 75 ILE B C 1
ATOM 3404 O O . ILE B 1 75 ? -4.531 5.332 11.898 1 97.88 75 ILE B O 1
ATOM 3408 N N . LEU B 1 76 ? -4.305 3.168 11.25 1 97.81 76 LEU B N 1
ATOM 3409 C CA . LEU B 1 76 ? -5.531 3.189 10.461 1 97.81 76 LEU B CA 1
ATOM 3410 C C . LEU B 1 76 ? -6.75 3.396 11.352 1 97.81 76 LEU B C 1
ATOM 3412 O O . LEU B 1 76 ? -7.703 4.074 10.961 1 97.81 76 LEU B O 1
ATOM 3416 N N . SER B 1 77 ? -6.695 2.816 12.531 1 97.75 77 SER B N 1
ATOM 3417 C CA . SER B 1 77 ? -7.793 2.992 13.477 1 97.75 77 SER B CA 1
ATOM 3418 C C . SER B 1 77 ? -7.957 4.457 13.875 1 97.75 77 SER B C 1
ATOM 3420 O O . SER B 1 77 ? -9.078 4.945 14.016 1 97.75 77 SER B O 1
ATOM 3422 N N . GLY B 1 78 ? -6.879 5.164 14.109 1 97.5 78 GLY B N 1
ATOM 3423 C CA . GLY B 1 78 ? -6.934 6.586 14.414 1 97.5 78 GLY B CA 1
ATOM 3424 C C . GLY B 1 78 ? -7.602 7.406 13.328 1 97.5 78 GLY B C 1
ATOM 3425 O O . GLY B 1 78 ? -8.391 8.305 13.625 1 97.5 78 GLY B O 1
ATOM 3426 N N . ILE B 1 79 ? -7.324 7.066 12.125 1 97.38 79 ILE B N 1
ATOM 3427 C CA . ILE B 1 79 ? -7.895 7.785 10.992 1 97.38 79 ILE B CA 1
ATOM 3428 C C . ILE B 1 79 ? -9.375 7.438 10.852 1 97.38 79 ILE B C 1
ATOM 3430 O O . ILE B 1 79 ? -10.211 8.32 10.633 1 97.38 79 ILE B O 1
ATOM 3434 N N . LYS B 1 80 ? -9.641 6.172 10.992 1 96.19 80 LYS B N 1
ATOM 3435 C CA . LYS B 1 80 ? -11.023 5.703 10.906 1 96.19 80 LYS B CA 1
ATOM 3436 C C . LYS B 1 80 ? -11.906 6.379 11.953 1 96.19 80 LYS B C 1
ATOM 3438 O O . LYS B 1 80 ? -13.07 6.68 11.695 1 96.19 80 LYS B O 1
ATOM 3443 N N . ASP B 1 81 ? -11.375 6.566 13.133 1 96.56 81 ASP B N 1
ATOM 3444 C CA . ASP B 1 81 ? -12.117 7.211 14.211 1 96.56 81 ASP B CA 1
ATOM 3445 C C . ASP B 1 81 ? -12.547 8.625 13.812 1 96.56 81 ASP B C 1
ATOM 3447 O O . ASP B 1 81 ? -13.656 9.055 14.148 1 96.56 81 ASP B O 1
ATOM 3451 N N . ILE B 1 82 ? -11.711 9.336 13.141 1 95.06 82 ILE B N 1
ATOM 3452 C CA . ILE B 1 82 ? -12.031 10.672 12.656 1 95.06 82 ILE B CA 1
ATOM 3453 C C . ILE B 1 82 ? -13.172 10.586 11.633 1 95.06 82 ILE B C 1
ATOM 3455 O O . ILE B 1 82 ? -14.109 11.383 11.68 1 95.06 82 ILE B O 1
ATOM 3459 N N . HIS B 1 83 ? -13.094 9.609 10.797 1 90.69 83 HIS B N 1
ATOM 3460 C CA . HIS B 1 83 ? -14.102 9.375 9.766 1 90.69 83 HIS B CA 1
ATOM 3461 C C . HIS B 1 83 ? -15.445 9.008 10.375 1 90.69 83 HIS B C 1
ATOM 3463 O O . HIS B 1 83 ? -16.484 9.484 9.93 1 90.69 83 HIS B O 1
ATOM 3469 N N . LYS B 1 84 ? -15.445 8.242 11.359 1 90.12 84 LYS B N 1
ATOM 3470 C CA . LYS B 1 84 ? -16.656 7.777 12.023 1 90.12 84 LYS B CA 1
ATOM 3471 C C . LYS B 1 84 ? -17.359 8.914 12.766 1 90.12 84 LYS B C 1
ATOM 3473 O O . LYS B 1 84 ? -18.578 8.898 12.945 1 90.12 84 LYS B O 1
ATOM 3478 N N . LYS B 1 85 ? -16.609 9.883 13.164 1 92.12 85 LYS B N 1
ATOM 3479 C CA . LYS B 1 85 ? -17.156 11.016 13.898 1 92.12 85 LYS B CA 1
ATOM 3480 C C . LYS B 1 85 ? -17.797 12.031 12.953 1 92.12 85 LYS B C 1
ATOM 3482 O O . LYS B 1 85 ? -18.266 13.086 13.391 1 92.12 85 LYS B O 1
ATOM 3487 N N . GLY B 1 86 ? -17.797 11.742 11.68 1 90.31 86 GLY B N 1
ATOM 3488 C CA . GLY B 1 86 ? -18.516 12.578 10.727 1 90.31 86 GLY B CA 1
ATOM 3489 C C . GLY B 1 86 ? -17.609 13.539 9.977 1 90.31 86 GLY B C 1
ATOM 3490 O O . GLY B 1 86 ? -18.062 14.289 9.117 1 90.31 86 GLY B O 1
ATOM 3491 N N . SER B 1 87 ? -16.344 13.508 10.281 1 93 87 SER B N 1
ATOM 3492 C CA . SER B 1 87 ? -15.391 14.352 9.57 1 93 87 SER B CA 1
ATOM 3493 C C . SER B 1 87 ? -14.789 13.625 8.375 1 93 87 SER B C 1
ATOM 3495 O O . SER B 1 87 ? -14.867 12.398 8.289 1 93 87 SER B O 1
ATOM 3497 N N . GLU B 1 88 ? -14.266 14.383 7.492 1 94.81 88 GLU B N 1
ATOM 3498 C CA . GLU B 1 88 ? -13.539 13.836 6.348 1 94.81 88 GLU B CA 1
ATOM 3499 C C . GLU B 1 88 ? -12.031 13.992 6.52 1 94.81 88 GLU B C 1
ATOM 3501 O O . GLU B 1 88 ? -11.477 15.047 6.23 1 94.81 88 GLU B O 1
ATOM 3506 N N . PRO B 1 89 ? -11.414 12.891 6.918 1 97.44 89 PRO B N 1
ATOM 3507 C CA . PRO B 1 89 ? -9.961 12.992 7.055 1 97.44 89 PRO B CA 1
ATOM 3508 C C . PRO B 1 89 ? -9.25 13.172 5.711 1 97.44 89 PRO B C 1
ATOM 3510 O O . PRO B 1 89 ? -9.664 12.578 4.711 1 97.44 89 PRO B O 1
ATOM 3513 N N . VAL B 1 90 ? -8.289 14.016 5.656 1 98.44 90 VAL B N 1
ATOM 3514 C CA . VAL B 1 90 ? -7.402 14.219 4.516 1 98.44 90 VAL B CA 1
ATOM 3515 C C . VAL B 1 90 ? -5.949 14.031 4.945 1 98.44 90 VAL B C 1
ATOM 3517 O O . VAL B 1 90 ? -5.441 14.789 5.773 1 98.44 90 VAL B O 1
ATOM 3520 N N . ILE B 1 91 ? -5.289 13.078 4.363 1 98.62 91 ILE B N 1
ATOM 3521 C CA . ILE B 1 91 ? -3.957 12.672 4.797 1 98.62 91 ILE B CA 1
ATOM 3522 C C . ILE B 1 91 ? -2.902 13.516 4.09 1 98.62 91 ILE B C 1
ATOM 3524 O O . ILE B 1 91 ? -3.01 13.773 2.887 1 98.62 91 ILE B O 1
ATOM 3528 N N . TYR B 1 92 ? -1.892 14 4.871 1 98.62 92 TYR B N 1
ATOM 3529 C CA . TYR B 1 92 ? -0.791 14.703 4.219 1 98.62 92 TYR B CA 1
ATOM 3530 C C . TYR B 1 92 ? 0.51 14.508 4.992 1 98.62 92 TYR B C 1
ATOM 3532 O O . TYR B 1 92 ? 0.502 14.016 6.121 1 98.62 92 TYR B O 1
ATOM 3540 N N . CYS B 1 93 ? 1.633 14.75 4.348 1 97.56 93 CYS B N 1
ATOM 3541 C CA . CYS B 1 93 ? 2.953 14.891 4.949 1 97.56 93 CYS B CA 1
ATOM 3542 C C . CYS B 1 93 ? 3.635 16.172 4.469 1 97.56 93 CYS B C 1
ATOM 3544 O O . CYS B 1 93 ? 2.975 17.188 4.242 1 97.56 93 CYS B O 1
ATOM 3546 N N . TRP B 1 94 ? 4.887 16.203 4.398 1 95.44 94 TRP B N 1
ATOM 3547 C CA . TRP B 1 94 ? 5.59 17.438 4.066 1 95.44 94 TRP B CA 1
ATOM 3548 C C . TRP B 1 94 ? 5.434 17.766 2.588 1 95.44 94 TRP B C 1
ATOM 3550 O O . TRP B 1 94 ? 4.855 18.797 2.238 1 95.44 94 TRP B O 1
ATOM 3560 N N . ARG B 1 95 ? 5.77 16.844 1.723 1 95.25 95 ARG B N 1
ATOM 3561 C CA . ARG B 1 95 ? 5.789 17.125 0.291 1 95.25 95 ARG B CA 1
ATOM 3562 C C . ARG B 1 95 ? 4.836 16.203 -0.461 1 95.25 95 ARG B C 1
ATOM 3564 O O . ARG B 1 95 ? 4.934 16.062 -1.682 1 95.25 95 ARG B O 1
ATOM 3571 N N . GLY B 1 96 ? 3.947 15.586 0.286 1 91 96 GLY B N 1
ATOM 3572 C CA . GLY B 1 96 ? 3.082 14.633 -0.392 1 91 96 GLY B CA 1
ATOM 3573 C C . GLY B 1 96 ? 3.834 13.445 -0.966 1 91 96 GLY B C 1
ATOM 3574 O O . GLY B 1 96 ? 3.518 12.977 -2.061 1 91 96 GLY B O 1
ATOM 3575 N N . GLY B 1 97 ? 4.742 13.047 -0.284 1 93.38 97 GLY B N 1
ATOM 3576 C CA . GLY B 1 97 ? 5.602 11.977 -0.772 1 93.38 97 GLY B CA 1
ATOM 3577 C C . GLY B 1 97 ? 5.152 10.602 -0.325 1 93.38 97 GLY B C 1
ATOM 3578 O O . GLY B 1 97 ? 3.957 10.297 -0.342 1 93.38 97 GLY B O 1
ATOM 3579 N N . MET B 1 98 ? 6.164 9.773 0.087 1 93.5 98 MET B N 1
ATOM 3580 C CA . MET B 1 98 ? 5.949 8.344 0.286 1 93.5 98 MET B CA 1
ATOM 3581 C C . MET B 1 98 ? 5.18 8.078 1.578 1 93.5 98 MET B C 1
ATOM 3583 O O . MET B 1 98 ? 4.387 7.141 1.655 1 93.5 98 MET B O 1
ATOM 3587 N N . ARG B 1 99 ? 5.434 8.875 2.6 1 96.25 99 ARG B N 1
ATOM 3588 C CA . ARG B 1 99 ? 4.816 8.609 3.896 1 96.25 99 ARG B CA 1
ATOM 3589 C C . ARG B 1 99 ? 3.301 8.734 3.818 1 96.25 99 ARG B C 1
ATOM 3591 O O . ARG B 1 99 ? 2.578 7.82 4.227 1 96.25 99 ARG B O 1
ATOM 3598 N N . SER B 1 100 ? 2.793 9.922 3.326 1 97.94 100 SER B N 1
ATOM 3599 C CA . SER B 1 100 ? 1.349 10.078 3.195 1 97.94 100 SER B CA 1
ATOM 3600 C C . SER B 1 100 ? 0.776 9.102 2.176 1 97.94 100 SER B C 1
ATOM 3602 O O . SER B 1 100 ? -0.343 8.609 2.34 1 97.94 100 SER B O 1
ATOM 3604 N N . LYS B 1 101 ? 1.518 8.812 1.061 1 97.06 101 LYS B N 1
ATOM 3605 C CA . LYS B 1 101 ? 1.074 7.844 0.063 1 97.06 101 LYS B CA 1
ATOM 3606 C C . LYS B 1 101 ? 0.903 6.457 0.679 1 97.06 101 LYS B C 1
ATOM 3608 O O . LYS B 1 101 ? -0.078 5.766 0.401 1 97.06 101 LYS B O 1
ATOM 3613 N N . ALA B 1 102 ? 1.859 5.996 1.427 1 97 102 ALA B N 1
ATOM 3614 C CA . ALA B 1 102 ? 1.8 4.695 2.084 1 97 102 ALA B CA 1
ATOM 3615 C C . ALA B 1 102 ? 0.556 4.578 2.961 1 97 102 ALA B C 1
ATOM 3617 O O . ALA B 1 102 ? -0.202 3.613 2.848 1 97 102 ALA B O 1
ATOM 3618 N N . VAL B 1 103 ? 0.315 5.582 3.818 1 97.69 103 VAL B N 1
ATOM 3619 C CA . VAL B 1 103 ? -0.811 5.543 4.746 1 97.69 103 VAL B CA 1
ATOM 3620 C C . VAL B 1 103 ? -2.123 5.516 3.965 1 97.69 103 VAL B C 1
ATOM 3622 O O . VAL B 1 103 ? -3.023 4.734 4.277 1 97.69 103 VAL B O 1
ATOM 3625 N N . ALA B 1 104 ? -2.229 6.402 2.957 1 97.44 104 ALA B N 1
ATOM 3626 C CA . ALA B 1 104 ? -3.428 6.43 2.125 1 97.44 104 ALA B CA 1
ATOM 3627 C C . ALA B 1 104 ? -3.66 5.078 1.45 1 97.44 104 ALA B C 1
ATOM 3629 O O . ALA B 1 104 ? -4.801 4.637 1.308 1 97.44 104 ALA B O 1
ATOM 3630 N N . THR B 1 105 ? -2.564 4.445 1.055 1 96.44 105 THR B N 1
ATOM 3631 C CA . THR B 1 105 ? -2.654 3.145 0.4 1 96.44 105 THR B CA 1
ATOM 3632 C C . THR B 1 105 ? -3.084 2.068 1.393 1 96.44 105 THR B C 1
ATOM 3634 O O . THR B 1 105 ? -3.973 1.268 1.101 1 96.44 105 THR B O 1
ATOM 3637 N N . PHE B 1 106 ? -2.496 1.997 2.568 1 96.94 106 PHE B N 1
ATOM 3638 C CA . PHE B 1 106 ? -2.836 1.015 3.592 1 96.94 106 PHE B CA 1
ATOM 3639 C C . PHE B 1 106 ? -4.316 1.086 3.939 1 96.94 106 PHE B C 1
ATOM 3641 O O . PHE B 1 106 ? -4.992 0.056 4.027 1 96.94 106 PHE B O 1
ATOM 3648 N N . ILE B 1 107 ? -4.781 2.307 4.152 1 96.69 107 ILE B N 1
ATOM 3649 C CA . ILE B 1 107 ? -6.164 2.438 4.594 1 96.69 107 ILE B CA 1
ATOM 3650 C C . ILE B 1 107 ? -7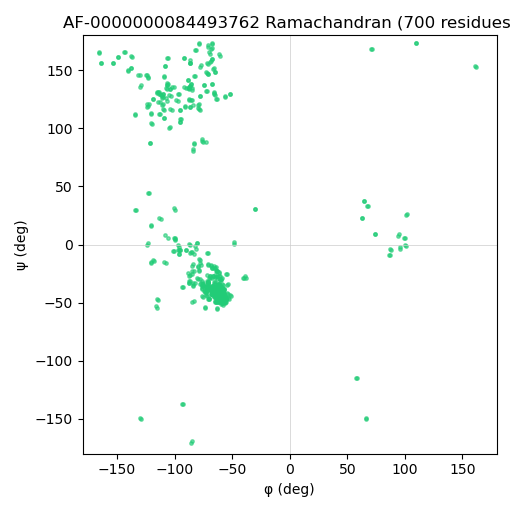.109 2.082 3.447 1 96.69 107 ILE B C 1
ATOM 3652 O O . ILE B 1 107 ? -8.203 1.56 3.676 1 96.69 107 ILE B O 1
ATOM 3656 N N . ALA B 1 108 ? -6.73 2.354 2.203 1 95.81 108 ALA B N 1
ATOM 3657 C CA . ALA B 1 108 ? -7.508 1.905 1.051 1 95.81 108 ALA B CA 1
ATOM 3658 C C . ALA B 1 108 ? -7.598 0.382 1.008 1 95.81 108 ALA B C 1
ATOM 3660 O O . ALA B 1 108 ? -8.664 -0.176 0.736 1 95.81 108 ALA B O 1
ATOM 3661 N N . PHE B 1 109 ? -6.445 -0.336 1.256 1 95.44 109 PHE B N 1
ATOM 3662 C CA . PHE B 1 109 ? -6.434 -1.793 1.302 1 95.44 109 PHE B CA 1
ATOM 3663 C C . PHE B 1 109 ? -7.312 -2.309 2.436 1 95.44 109 PHE B C 1
ATOM 3665 O O . PHE B 1 109 ? -7.785 -3.445 2.393 1 95.44 109 PHE B O 1
ATOM 3672 N N . ALA B 1 110 ? -7.531 -1.475 3.42 1 95.81 110 ALA B N 1
ATOM 3673 C CA . ALA B 1 110 ? -8.391 -1.838 4.543 1 95.81 110 ALA B CA 1
ATOM 3674 C C . ALA B 1 110 ? -9.852 -1.532 4.238 1 95.81 110 ALA B C 1
ATOM 3676 O O . ALA B 1 110 ? -10.719 -1.694 5.102 1 95.81 110 ALA B O 1
ATOM 3677 N N . GLY B 1 111 ? -10.141 -1.001 3.068 1 94.56 111 GLY B N 1
ATOM 3678 C CA . GLY B 1 111 ? -11.516 -0.872 2.619 1 94.56 111 GLY B CA 1
ATOM 3679 C C . GLY B 1 111 ? -12.078 0.527 2.799 1 94.56 111 GLY B C 1
ATOM 3680 O O . GLY B 1 111 ? -13.273 0.754 2.605 1 94.56 111 GLY B O 1
ATOM 3681 N N . ILE B 1 112 ? -11.266 1.479 3.217 1 94.69 112 ILE B N 1
ATOM 3682 C CA . ILE B 1 112 ? -11.711 2.854 3.418 1 94.69 112 ILE B CA 1
ATOM 3683 C C . ILE B 1 112 ? -10.93 3.789 2.498 1 94.69 112 ILE B C 1
ATOM 3685 O O . ILE B 1 112 ? -9.695 3.785 2.504 1 94.69 112 ILE B O 1
ATOM 3689 N N . SER B 1 113 ? -11.57 4.539 1.737 1 93.75 113 SER B N 1
ATOM 3690 C CA . SER B 1 113 ? -10.93 5.488 0.834 1 93.75 113 SER B CA 1
ATOM 3691 C C . SER B 1 113 ? -10.836 6.875 1.46 1 93.75 113 SER B C 1
ATOM 3693 O O . SER B 1 113 ? -11.859 7.539 1.653 1 93.75 113 SER B O 1
ATOM 3695 N N . ILE B 1 114 ? -9.703 7.297 1.837 1 95.94 114 ILE B N 1
ATOM 3696 C CA . ILE B 1 114 ? -9.43 8.609 2.408 1 95.94 114 ILE B CA 1
ATOM 3697 C C . ILE B 1 114 ? -8.547 9.414 1.454 1 95.94 114 ILE B C 1
ATOM 3699 O O . ILE B 1 114 ? -7.531 8.906 0.963 1 95.94 114 ILE B O 1
ATOM 3703 N N . PRO B 1 115 ? -8.891 10.633 1.163 1 96.94 115 PRO B N 1
ATOM 3704 C CA . PRO B 1 115 ? -8.086 11.414 0.219 1 96.94 115 PRO B CA 1
ATOM 3705 C C . PRO B 1 115 ? -6.73 11.82 0.794 1 96.94 115 PRO B C 1
ATOM 3707 O O . PRO B 1 115 ? -6.617 12.078 1.995 1 96.94 115 PRO B O 1
ATOM 3710 N N . ARG B 1 116 ? -5.773 11.883 -0.062 1 97.94 116 ARG B N 1
ATOM 3711 C CA . ARG B 1 116 ? -4.438 12.391 0.214 1 97.94 116 ARG B CA 1
ATOM 3712 C C . ARG B 1 116 ? -4.227 13.758 -0.432 1 97.94 116 ARG B C 1
ATOM 3714 O O . ARG B 1 116 ? -4.652 13.984 -1.565 1 97.94 116 ARG B O 1
ATOM 3721 N N . LEU B 1 117 ? -3.619 14.68 0.292 1 98.44 117 LEU B N 1
ATOM 3722 C CA . LEU B 1 117 ? -3.352 16.016 -0.21 1 98.44 117 LEU B CA 1
ATOM 3723 C C . LEU B 1 117 ? -2.145 16.031 -1.142 1 98.44 117 LEU B C 1
ATOM 3725 O O . LEU B 1 117 ? -1.017 15.797 -0.704 1 98.44 117 LEU B O 1
ATOM 3729 N N . ILE B 1 118 ? -2.412 16.359 -2.381 1 97.94 118 ILE B N 1
ATOM 3730 C CA . ILE B 1 118 ? -1.34 16.406 -3.367 1 97.94 118 ILE B CA 1
ATOM 3731 C C . ILE B 1 118 ? -0.328 17.484 -2.982 1 97.94 118 ILE B C 1
ATOM 3733 O O . ILE B 1 118 ? -0.703 18.625 -2.699 1 97.94 118 ILE B O 1
ATOM 3737 N N . GLY B 1 119 ? 0.896 17.172 -2.857 1 97.94 119 GLY B N 1
ATOM 3738 C CA . GLY B 1 119 ? 1.955 18.125 -2.57 1 97.94 119 GLY B CA 1
ATOM 3739 C C . GLY B 1 119 ? 2.143 18.375 -1.086 1 97.94 119 GLY B C 1
ATOM 3740 O O . GLY B 1 119 ? 3.086 19.062 -0.681 1 97.94 119 GLY B O 1
ATOM 3741 N N . GLY B 1 120 ? 1.257 17.891 -0.216 1 98.38 120 GLY B N 1
ATOM 3742 C CA . GLY B 1 120 ? 1.404 17.953 1.229 1 98.38 120 GLY B CA 1
ATOM 3743 C C . GLY B 1 120 ? 1.352 19.375 1.77 1 98.38 120 GLY B C 1
ATOM 3744 O O . GLY B 1 120 ? 0.606 20.203 1.256 1 98.38 120 GLY B O 1
ATOM 3745 N N . TYR B 1 121 ? 2.066 19.562 2.879 1 98.5 121 TYR B N 1
ATOM 3746 C CA . TYR B 1 121 ? 2.117 20.875 3.506 1 98.5 121 TYR B CA 1
ATOM 3747 C C . TYR B 1 121 ? 2.77 21.906 2.582 1 98.5 121 TYR B C 1
ATOM 3749 O O . TYR B 1 121 ? 2.377 23.078 2.561 1 98.5 121 TYR B O 1
ATOM 3757 N N . ARG B 1 122 ? 3.762 21.469 1.874 1 98.25 122 ARG B N 1
ATOM 3758 C CA . ARG B 1 122 ? 4.465 22.375 0.973 1 98.25 122 ARG B CA 1
ATOM 3759 C C . ARG B 1 122 ? 3.502 23.031 -0.013 1 98.25 122 ARG B C 1
ATOM 3761 O O . ARG B 1 122 ? 3.559 24.234 -0.238 1 98.25 122 ARG B O 1
ATOM 3768 N N . ALA B 1 123 ? 2.684 22.219 -0.594 1 98.44 123 ALA B N 1
ATOM 3769 C CA . ALA B 1 123 ? 1.691 22.75 -1.524 1 98.44 123 ALA B CA 1
ATOM 3770 C C . ALA B 1 123 ? 0.698 23.672 -0.806 1 98.44 123 ALA B C 1
ATOM 3772 O O . ALA B 1 123 ? 0.299 24.703 -1.34 1 98.44 123 ALA B O 1
ATOM 3773 N N . TYR B 1 124 ? 0.304 23.25 0.342 1 98.38 124 TYR B N 1
ATOM 3774 C CA . TYR B 1 124 ? -0.583 24.078 1.156 1 98.38 124 TYR B CA 1
ATOM 3775 C C . TYR B 1 124 ? 0.04 25.438 1.437 1 98.38 124 TYR B C 1
ATOM 3777 O O . TYR B 1 124 ? -0.613 26.469 1.274 1 98.38 124 TYR B O 1
ATOM 3785 N N . ARG B 1 125 ? 1.298 25.453 1.861 1 98.12 125 ARG B N 1
ATOM 3786 C CA . ARG B 1 125 ? 2.008 26.688 2.176 1 98.12 125 ARG B CA 1
ATOM 3787 C C . ARG B 1 125 ? 2.092 27.594 0.955 1 98.12 125 ARG B C 1
ATOM 3789 O O . ARG B 1 125 ? 1.863 28.797 1.057 1 98.12 125 ARG B O 1
ATOM 3796 N N . GLN B 1 126 ? 2.434 26.984 -0.183 1 98 126 GLN B N 1
ATOM 3797 C CA . GLN B 1 126 ? 2.492 27.766 -1.411 1 98 126 GLN B CA 1
ATOM 3798 C C . GLN B 1 126 ? 1.14 28.406 -1.723 1 98 126 GLN B C 1
ATOM 3800 O O . GLN B 1 126 ? 1.071 29.578 -2.107 1 98 126 GLN B O 1
ATOM 3805 N N . TYR B 1 127 ? 0.173 27.656 -1.564 1 98 127 TYR B N 1
ATOM 3806 C CA . TYR B 1 127 ? -1.187 28.109 -1.817 1 98 127 TYR B CA 1
ATOM 3807 C C . TYR B 1 127 ? -1.525 29.312 -0.938 1 98 127 TYR B C 1
ATOM 3809 O O . TYR B 1 127 ? -2.006 30.344 -1.431 1 98 127 TYR B O 1
ATOM 3817 N N . ILE B 1 128 ? -1.263 29.234 0.336 1 97.69 128 ILE B N 1
ATOM 3818 C CA . ILE B 1 128 ? -1.702 30.281 1.255 1 97.69 128 ILE B CA 1
ATOM 3819 C C . ILE B 1 128 ? -0.864 31.547 1.046 1 97.69 128 ILE B C 1
ATOM 3821 O O . ILE B 1 128 ? -1.37 32.656 1.168 1 97.69 128 ILE B O 1
ATOM 3825 N N . LEU B 1 129 ? 0.419 31.391 0.764 1 97.5 129 LEU B N 1
ATOM 3826 C CA . LEU B 1 129 ? 1.279 32.531 0.517 1 97.5 129 LEU B CA 1
ATOM 3827 C C . LEU B 1 129 ? 0.809 33.312 -0.708 1 97.5 129 LEU B C 1
ATOM 3829 O O . LEU B 1 129 ? 0.893 34.531 -0.737 1 97.5 129 LEU B O 1
ATOM 3833 N N . GLU B 1 130 ? 0.297 32.594 -1.639 1 97.19 130 GLU B N 1
ATOM 3834 C CA . GLU B 1 130 ? -0.212 33.219 -2.855 1 97.19 130 GLU B CA 1
ATOM 3835 C C . GLU B 1 130 ? -1.55 33.906 -2.604 1 97.19 130 GLU B C 1
ATOM 3837 O O . GLU B 1 130 ? -1.838 34.938 -3.195 1 97.19 130 GLU B O 1
ATOM 3842 N N . LYS B 1 131 ? -2.312 33.406 -1.771 1 97 131 LYS B N 1
ATOM 3843 C CA . LYS B 1 131 ? -3.688 33.844 -1.593 1 97 131 LYS B CA 1
ATOM 3844 C C . LYS B 1 131 ? -3.754 35 -0.597 1 97 131 LYS B C 1
ATOM 3846 O O . LYS B 1 131 ? -4.609 35.875 -0.713 1 97 131 LYS B O 1
ATOM 3851 N N . ILE B 1 132 ? -2.873 35.062 0.385 1 96.88 132 ILE B N 1
ATOM 3852 C CA . ILE B 1 132 ? -2.939 35.969 1.527 1 96.88 132 ILE B CA 1
ATOM 3853 C C . ILE B 1 132 ? -3 37.406 1.038 1 96.88 132 ILE B C 1
ATOM 3855 O O . ILE B 1 132 ? -3.883 38.188 1.439 1 96.88 132 ILE B O 1
ATOM 3859 N N . PRO B 1 133 ? -2.166 37.844 0.045 1 96.06 133 PRO B N 1
ATOM 3860 C CA . PRO B 1 133 ? -2.225 39.25 -0.391 1 96.06 133 PRO B CA 1
ATOM 3861 C C . PRO B 1 133 ? -3.586 39.625 -0.967 1 96.06 133 PRO B C 1
ATOM 3863 O O . PRO B 1 133 ? -4.09 40.719 -0.695 1 96.06 133 PRO B O 1
ATOM 3866 N N . ALA B 1 134 ? -4.168 38.719 -1.642 1 95 134 ALA B N 1
ATOM 3867 C CA . ALA B 1 134 ? -5.441 39 -2.297 1 95 134 ALA B CA 1
ATOM 3868 C C . ALA B 1 134 ? -6.598 38.938 -1.303 1 95 134 ALA B C 1
ATOM 3870 O O . ALA B 1 134 ? -7.672 39.469 -1.542 1 95 134 ALA B O 1
ATOM 3871 N N . MET B 1 135 ? -6.391 38.219 -0.189 1 96.19 135 MET B N 1
ATOM 3872 C CA . MET B 1 135 ? -7.449 38.031 0.791 1 96.19 135 MET B CA 1
ATOM 3873 C C . MET B 1 135 ? -7.539 39.188 1.763 1 96.19 135 MET B C 1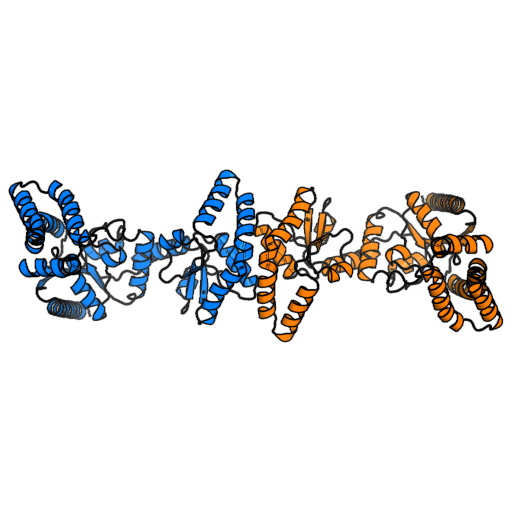
ATOM 3875 O O . MET B 1 135 ? -8.539 39.344 2.465 1 96.19 135 MET B O 1
ATOM 3879 N N . LEU B 1 136 ? -6.531 40 1.851 1 96 136 LEU B N 1
ATOM 3880 C CA . LEU B 1 136 ? -6.523 41.125 2.762 1 96 136 LEU B CA 1
ATOM 3881 C C . LEU B 1 136 ? -7.582 42.156 2.365 1 96 136 LEU B C 1
ATOM 3883 O O . LEU B 1 136 ? -7.66 42.562 1.201 1 96 136 LEU B O 1
ATOM 3887 N N . PRO B 1 137 ? -8.391 42.594 3.318 1 95.19 137 PRO B N 1
ATOM 3888 C CA . PRO B 1 137 ? -9.336 43.656 3.012 1 95.19 137 PRO B CA 1
ATOM 3889 C C . PRO B 1 137 ? -8.648 44.938 2.576 1 95.19 137 PRO B C 1
ATOM 3891 O O . PRO B 1 137 ? -7.449 45.125 2.811 1 95.19 137 PRO B O 1
ATOM 3894 N N . ASP B 1 138 ? -9.398 45.781 2.002 1 92.38 138 ASP B N 1
ATOM 3895 C CA . ASP B 1 138 ? -8.852 46.938 1.318 1 92.38 138 ASP B CA 1
ATOM 3896 C C . ASP B 1 138 ? -8.312 47.969 2.318 1 92.38 138 ASP B C 1
ATOM 3898 O O . ASP B 1 138 ? -7.293 48.625 2.068 1 92.38 138 ASP B O 1
ATOM 3902 N N . LYS B 1 139 ? -8.984 48.125 3.447 1 93.88 139 LYS B N 1
ATOM 3903 C CA . LYS B 1 139 ? -8.633 49.188 4.371 1 93.88 139 LYS B CA 1
ATOM 3904 C C . LYS B 1 139 ? -8.133 48.625 5.699 1 93.88 139 LYS B C 1
ATOM 3906 O O . LYS B 1 139 ? -8.797 47.812 6.324 1 93.88 139 LYS B O 1
ATOM 3911 N N . ALA B 1 140 ? -7.004 49.156 6.105 1 95.38 140 ALA B N 1
ATOM 3912 C CA . ALA B 1 140 ? -6.461 48.781 7.406 1 95.38 140 ALA B CA 1
ATOM 3913 C C . ALA B 1 140 ? -6.754 49.844 8.453 1 95.38 140 ALA B C 1
ATOM 3915 O O . ALA B 1 140 ? -6.707 51.062 8.164 1 95.38 140 ALA B O 1
ATOM 3916 N N . ILE B 1 141 ? -7.152 49.438 9.57 1 95.75 141 ILE B N 1
ATOM 3917 C CA . ILE B 1 141 ? -7.215 50.25 10.766 1 95.75 141 ILE B CA 1
ATOM 3918 C C . ILE B 1 141 ? -6.156 49.812 11.766 1 95.75 141 ILE B C 1
ATOM 3920 O O . ILE B 1 141 ? -6.199 48.656 12.258 1 95.75 141 ILE B O 1
ATOM 3924 N N . THR B 1 142 ? -5.242 50.656 12.047 1 95.44 142 THR B N 1
ATOM 3925 C CA . THR B 1 142 ? -4.078 50.281 12.844 1 95.44 142 THR B CA 1
ATOM 3926 C C . THR B 1 142 ? -4.137 50.938 14.219 1 95.44 142 THR B C 1
ATOM 3928 O O . THR B 1 142 ? -4.27 52.156 14.328 1 95.44 142 THR B O 1
ATOM 3931 N N . LEU B 1 143 ? -4.023 50.125 15.219 1 95.06 143 LEU B N 1
ATOM 3932 C CA . LEU B 1 143 ? -4 50.625 16.594 1 95.06 143 LEU B CA 1
ATOM 3933 C C . LEU B 1 143 ? -2.57 50.906 17.047 1 95.06 143 LEU B C 1
ATOM 3935 O O . LEU B 1 143 ? -1.743 50 17.078 1 95.06 143 LEU B O 1
ATOM 3939 N N . HIS B 1 144 ? -2.359 52.125 17.344 1 92.69 144 HIS B N 1
ATOM 3940 C CA . HIS B 1 144 ? -1.08 52.562 17.875 1 92.69 144 HIS B CA 1
ATOM 3941 C C . HIS B 1 144 ? -1.184 52.875 19.359 1 92.69 144 HIS B C 1
ATOM 3943 O O . HIS B 1 144 ? -2.283 53.062 19.891 1 92.69 144 HIS B O 1
ATOM 3949 N N . GLY B 1 145 ? -0.041 52.875 19.984 1 91.31 145 GLY B N 1
ATOM 3950 C CA . GLY B 1 145 ? 0.014 53.219 21.391 1 91.31 145 GLY B CA 1
ATOM 3951 C C . GLY B 1 145 ? 1.29 52.75 22.062 1 91.31 145 GLY B C 1
ATOM 3952 O O . GLY B 1 145 ? 1.885 51.75 21.672 1 91.31 145 GLY B O 1
ATOM 3953 N N . MET B 1 146 ? 1.569 53.531 23.078 1 89.56 146 MET B N 1
ATOM 3954 C CA . MET B 1 146 ? 2.764 53.188 23.844 1 89.56 146 MET B CA 1
ATOM 3955 C C . MET B 1 146 ? 2.559 51.875 24.625 1 89.56 146 MET B C 1
ATOM 3957 O O . MET B 1 146 ? 1.429 51.406 24.766 1 89.56 146 MET B O 1
ATOM 3961 N N . THR B 1 147 ? 3.689 51.375 25.047 1 88.19 147 THR B N 1
ATOM 3962 C CA . THR B 1 147 ? 3.637 50.156 25.844 1 88.19 147 THR B CA 1
ATOM 3963 C C . THR B 1 147 ? 2.748 50.344 27.062 1 88.19 147 THR B C 1
ATOM 3965 O O . THR B 1 147 ? 2.832 51.344 27.75 1 88.19 147 THR B O 1
ATOM 3968 N N . GLY B 1 148 ? 1.758 49.344 27.188 1 90 148 GLY B N 1
ATOM 3969 C CA . GLY B 1 148 ? 0.94 49.344 28.391 1 90 148 GLY B CA 1
ATOM 3970 C C . GLY B 1 148 ? -0.378 50.062 28.219 1 90 148 GLY B C 1
ATOM 3971 O O . GLY B 1 148 ? -1.208 50.094 29.125 1 90 148 GLY B O 1
ATOM 3972 N N . VAL B 1 149 ? -0.618 50.656 27.078 1 92.62 149 VAL B N 1
ATOM 3973 C CA . VAL B 1 149 ? -1.819 51.438 26.875 1 92.62 149 VAL B CA 1
ATOM 3974 C C . VAL B 1 149 ? -3.043 50.531 26.797 1 92.62 149 VAL B C 1
ATOM 3976 O O . VAL B 1 149 ? -4.18 51 26.922 1 92.62 149 VAL B O 1
ATOM 3979 N N . GLY B 1 150 ? -2.828 49.188 26.562 1 91.31 150 GLY B N 1
ATOM 3980 C CA . GLY B 1 150 ? -3.928 48.25 26.531 1 91.31 150 GLY B CA 1
ATOM 3981 C C . GLY B 1 150 ? -4.352 47.875 25.125 1 91.31 150 GLY B C 1
ATOM 3982 O O . GLY B 1 150 ? -5.52 47.562 24.875 1 91.31 150 GLY B O 1
ATOM 3983 N N . LYS B 1 151 ? -3.447 47.969 24.172 1 91.44 151 LYS B N 1
ATOM 3984 C CA . LYS B 1 151 ? -3.748 47.656 22.781 1 91.44 151 LYS B CA 1
ATOM 3985 C C . LYS B 1 151 ? -4.355 46.25 22.656 1 91.44 151 LYS B C 1
ATOM 3987 O O . LYS B 1 151 ? -5.363 46.062 21.969 1 91.44 151 LYS B O 1
ATOM 3992 N N . THR B 1 152 ? -3.736 45.281 23.344 1 89 152 THR B N 1
ATOM 3993 C CA . THR B 1 152 ? -4.18 43.906 23.266 1 89 152 THR B CA 1
ATOM 3994 C C . THR B 1 152 ? -5.609 43.75 23.781 1 89 152 THR B C 1
ATOM 3996 O O . THR B 1 152 ? -6.426 43.062 23.172 1 89 152 THR B O 1
ATOM 3999 N N . ASP B 1 153 ? -5.879 44.344 24.797 1 92.06 153 ASP B N 1
ATOM 4000 C CA . ASP B 1 153 ? -7.211 44.281 25.391 1 92.06 153 ASP B CA 1
ATOM 4001 C C . ASP B 1 153 ? -8.242 44.938 24.484 1 92.06 153 ASP B C 1
ATOM 4003 O O . ASP B 1 153 ? -9.375 44.469 24.359 1 92.06 153 ASP B O 1
ATOM 4007 N N . VAL B 1 154 ? -7.855 46.062 23.953 1 95.62 154 VAL B N 1
ATOM 4008 C CA . VAL B 1 154 ? -8.75 46.75 23.031 1 95.62 154 VAL B CA 1
ATOM 4009 C C . VAL B 1 154 ? -9.023 45.875 21.812 1 95.62 154 VAL B C 1
ATOM 4011 O O . VAL B 1 154 ? -10.172 45.75 21.375 1 95.62 154 VAL B O 1
ATOM 4014 N N . LEU B 1 155 ? -7.977 45.281 21.266 1 95.12 155 LEU B N 1
ATOM 4015 C CA . LEU B 1 155 ? -8.133 44.375 20.141 1 95.12 155 LEU B CA 1
ATOM 4016 C C . LEU B 1 155 ? -9.094 43.25 20.469 1 95.12 155 LEU B C 1
ATOM 4018 O O . LEU B 1 155 ? -9.969 42.906 19.672 1 95.12 155 LEU B O 1
ATOM 4022 N N . LYS B 1 156 ? -8.93 42.656 21.625 1 94 156 LYS B N 1
ATOM 4023 C CA . LYS B 1 156 ? -9.805 41.562 22.078 1 94 156 LYS B CA 1
ATOM 4024 C C . LYS B 1 156 ? -11.25 42.062 22.203 1 94 156 LYS B C 1
ATOM 4026 O O . LYS B 1 156 ? -12.18 41.344 21.844 1 94 156 LYS B O 1
ATOM 4031 N N . GLY B 1 157 ? -11.359 43.188 22.75 1 95.69 157 GLY B N 1
ATOM 4032 C CA . GLY B 1 157 ? -12.688 43.781 22.859 1 95.69 157 GLY B CA 1
ATOM 4033 C C . GLY B 1 157 ? -13.367 43.969 21.516 1 95.69 157 GLY B C 1
ATOM 4034 O O . GLY B 1 157 ? -14.555 43.688 21.359 1 95.69 157 GLY B O 1
ATOM 4035 N N . LEU B 1 158 ? -12.641 44.5 20.578 1 96.44 158 LEU B N 1
ATOM 4036 C CA . LEU B 1 158 ? -13.164 44.719 19.234 1 96.44 158 LEU B CA 1
ATOM 4037 C C . LEU B 1 158 ? -13.547 43.406 18.578 1 96.44 158 LEU B C 1
ATOM 4039 O O . LEU B 1 158 ? -14.578 43.312 17.906 1 96.44 158 LEU B O 1
ATOM 4043 N N . TYR B 1 159 ? -12.727 42.438 18.781 1 94.81 159 TYR B N 1
ATOM 4044 C CA . TYR B 1 159 ? -13.023 41.094 18.266 1 94.81 159 TYR B CA 1
ATOM 4045 C C . TYR B 1 159 ? -14.328 40.562 18.844 1 94.81 159 TYR B C 1
ATOM 4047 O O . TYR B 1 159 ? -15.141 40 18.125 1 94.81 159 TYR B O 1
ATOM 4055 N N . LYS B 1 160 ? -14.477 40.719 20.141 1 95.19 160 LYS B N 1
ATOM 4056 C CA . LYS B 1 160 ? -15.688 40.25 20.812 1 95.19 160 LYS B CA 1
ATOM 4057 C C . LYS B 1 160 ? -16.922 40.969 20.266 1 95.19 160 LYS B C 1
ATOM 4059 O O . LYS B 1 160 ? -18.031 40.406 20.312 1 95.19 160 LYS B O 1
ATOM 4064 N N . LYS B 1 161 ? -16.688 42.094 19.812 1 94.94 161 LYS B N 1
ATOM 4065 C CA . LYS B 1 161 ? -17.797 42.875 19.234 1 94.94 161 LYS B CA 1
ATOM 4066 C C . LYS B 1 161 ? -18.062 42.438 17.797 1 94.94 161 LYS B C 1
ATOM 4068 O O . LYS B 1 161 ? -18.922 43.031 17.125 1 94.94 161 LYS B O 1
ATOM 4073 N N . GLY B 1 162 ? -17.266 41.531 17.234 1 92.62 162 GLY B N 1
ATOM 4074 C CA . GLY B 1 162 ? -17.5 40.938 15.922 1 92.62 162 GLY B CA 1
ATOM 4075 C C . GLY B 1 162 ? -16.75 41.656 14.812 1 92.62 162 GLY B C 1
ATOM 4076 O O . GLY B 1 162 ? -17.016 41.438 13.633 1 92.62 162 GLY B O 1
ATOM 4077 N N . LEU B 1 163 ? -15.867 42.562 15.148 1 94.62 163 LEU B N 1
ATOM 4078 C CA . LEU B 1 163 ? -15.102 43.281 14.125 1 94.62 163 LEU B CA 1
ATOM 4079 C C . LEU B 1 163 ? -13.969 42.406 13.594 1 94.62 163 LEU B C 1
ATOM 4081 O O . LEU B 1 163 ? -13.539 41.469 14.258 1 94.62 163 LEU B O 1
ATOM 4085 N N . PRO B 1 164 ? -13.547 42.625 12.367 1 96.25 164 PRO B N 1
ATOM 4086 C CA . PRO B 1 164 ? -12.469 41.875 11.75 1 96.25 164 PRO B CA 1
ATOM 4087 C C . PRO B 1 164 ? -11.086 42.219 12.289 1 96.25 164 PRO B C 1
ATOM 4089 O O . PRO B 1 164 ? -10.391 43.062 11.695 1 96.25 164 PRO B O 1
ATOM 4092 N N . VAL B 1 165 ? -10.664 41.562 13.312 1 96.44 165 VAL B N 1
ATOM 4093 C CA . VAL B 1 165 ? -9.414 41.844 14 1 96.44 165 VAL B CA 1
ATOM 4094 C C . VAL B 1 165 ? -8.383 40.781 13.688 1 96.44 165 VAL B C 1
ATOM 4096 O O . VAL B 1 165 ? -8.719 39.594 13.648 1 96.44 165 VAL B O 1
ATOM 4099 N N . ILE B 1 166 ? -7.191 41.156 13.383 1 96.06 166 ILE B N 1
ATOM 4100 C CA . ILE B 1 166 ? -6.055 40.25 13.289 1 96.06 166 ILE B CA 1
ATOM 4101 C C . ILE B 1 166 ? -5.055 40.562 14.398 1 96.06 166 ILE B C 1
ATOM 4103 O O . ILE B 1 166 ? -4.453 41.625 14.422 1 96.06 166 ILE B O 1
ATOM 4107 N N . ASP B 1 167 ? -4.918 39.625 15.344 1 93.38 167 ASP B N 1
ATOM 4108 C CA . ASP B 1 167 ? -3.949 39.75 16.438 1 93.38 167 ASP B CA 1
ATOM 4109 C C . ASP B 1 167 ? -2.566 39.281 15.984 1 93.38 167 ASP B C 1
ATOM 4111 O O . ASP B 1 167 ? -2.193 38.125 16.219 1 93.38 167 ASP B O 1
ATOM 4115 N N . LEU B 1 168 ? -1.807 40.156 15.422 1 94 168 LEU B N 1
ATOM 4116 C CA . LEU B 1 168 ? -0.53 39.812 14.812 1 94 168 LEU B CA 1
ATOM 4117 C C . LEU B 1 168 ? 0.429 39.25 15.852 1 94 168 LEU B C 1
ATOM 4119 O O . LEU B 1 168 ? 1.118 38.25 15.594 1 94 168 LEU B O 1
ATOM 4123 N N . GLU B 1 169 ? 0.462 39.781 17 1 89.88 169 GLU B N 1
ATOM 4124 C CA . GLU B 1 169 ? 1.333 39.281 18.062 1 89.88 169 GLU B CA 1
ATOM 4125 C C . GLU B 1 169 ? 0.888 37.906 18.531 1 89.88 169 GLU B C 1
ATOM 4127 O O . GLU B 1 169 ? 1.721 37.031 18.812 1 89.88 169 GLU B O 1
ATOM 4132 N N . GLY B 1 170 ? -0.43 37.781 18.672 1 89.25 170 GLY B N 1
ATOM 4133 C CA . GLY B 1 170 ? -0.967 36.469 19.016 1 89.25 170 GLY B CA 1
ATOM 4134 C C . GLY B 1 170 ? -0.63 35.406 17.984 1 89.25 170 GLY B C 1
ATOM 4135 O O . GLY B 1 170 ? -0.272 34.281 18.359 1 89.25 170 GLY B O 1
ATOM 4136 N N . LEU B 1 171 ? -0.698 35.75 16.719 1 92.88 171 LEU B N 1
ATOM 4137 C CA . LEU B 1 171 ? -0.376 34.812 15.648 1 92.88 171 LEU B CA 1
ATOM 4138 C C . LEU B 1 171 ? 1.107 34.469 15.664 1 92.88 171 LEU B C 1
ATOM 4140 O O . LEU B 1 171 ? 1.481 33.312 15.367 1 92.88 171 LEU B O 1
ATOM 4144 N N . ALA B 1 172 ? 1.902 35.469 16.016 1 91.5 172 ALA B N 1
ATOM 4145 C CA . ALA B 1 172 ? 3.35 35.281 16.062 1 91.5 172 ALA B CA 1
ATOM 4146 C C . ALA B 1 172 ? 3.773 34.562 17.328 1 91.5 172 ALA B C 1
ATOM 4148 O O . ALA B 1 172 ? 4.898 34.062 17.438 1 91.5 172 ALA B O 1
ATOM 4149 N N . GLY B 1 173 ? 2.785 34.5 18.25 1 85.31 173 GLY B N 1
ATOM 4150 C CA . GLY B 1 173 ? 3.15 33.938 19.547 1 85.31 173 GLY B CA 1
ATOM 4151 C C . GLY B 1 173 ? 4.199 34.75 20.266 1 85.31 173 GLY B C 1
ATOM 4152 O O . GLY B 1 173 ? 5.109 34.219 20.891 1 85.31 173 GLY B O 1
ATOM 4153 N N . HIS B 1 174 ? 4.266 35.906 19.922 1 76.31 174 HIS B N 1
ATOM 4154 C CA . HIS B 1 174 ? 5.277 36.812 20.453 1 76.31 174 HIS B CA 1
ATOM 4155 C C . HIS B 1 174 ? 4.633 38.031 21.078 1 76.31 174 HIS B C 1
ATOM 4157 O O . HIS B 1 174 ? 3.711 38.625 20.5 1 76.31 174 HIS B O 1
ATOM 4163 N N . ARG B 1 175 ? 4.961 38.094 22.281 1 62.38 175 ARG B N 1
ATOM 4164 C CA . ARG B 1 175 ? 4.531 39.344 22.859 1 62.38 175 ARG B CA 1
ATOM 4165 C C . ARG B 1 175 ? 5.664 40.375 22.828 1 62.38 175 ARG B C 1
ATOM 4167 O O . ARG B 1 175 ? 6.805 40.062 23.156 1 62.38 175 ARG B O 1
ATOM 4174 N N . GLY B 1 176 ? 5.621 41.375 21.938 1 54.31 176 GLY B N 1
ATOM 4175 C CA . GLY B 1 176 ? 6.621 42.375 21.656 1 54.31 176 GLY B CA 1
ATOM 4176 C C . GLY B 1 176 ? 7.293 42.906 22.922 1 54.31 176 GLY B C 1
ATOM 4177 O O . GLY B 1 176 ? 8.422 43.406 22.875 1 54.31 176 GLY B O 1
ATOM 4178 N N . SER B 1 177 ? 6.578 42.906 24.078 1 55.03 177 SER B N 1
ATOM 4179 C CA . SER B 1 177 ? 7.191 43.562 25.219 1 55.03 177 SER B CA 1
ATOM 4180 C C . SER B 1 177 ? 8.031 42.594 26.031 1 55.03 177 SER B C 1
ATOM 4182 O O . SER B 1 177 ? 7.855 41.375 25.938 1 55.03 177 SER B O 1
ATOM 4184 N N . ILE B 1 178 ? 9.227 43.031 26.406 1 51.69 178 ILE B N 1
ATOM 4185 C CA . ILE B 1 178 ? 10.102 42.281 27.281 1 51.69 178 ILE B CA 1
ATOM 4186 C C . ILE B 1 178 ? 9.266 41.594 28.359 1 51.69 178 ILE B C 1
ATOM 4188 O O . ILE B 1 178 ? 9.633 40.5 28.844 1 51.69 178 ILE B O 1
ATOM 4192 N N . PHE B 1 179 ? 8.203 42.188 28.656 1 56.19 179 PHE B N 1
ATOM 4193 C CA . PHE B 1 179 ? 7.348 41.594 29.672 1 56.19 179 PHE B CA 1
ATOM 4194 C C . PHE B 1 179 ? 6.586 40.406 29.094 1 56.19 179 PHE B C 1
ATOM 4196 O O . PHE B 1 179 ? 6.145 39.5 29.844 1 56.19 179 PHE B O 1
ATOM 4203 N N . GLY B 1 180 ? 6.312 40.469 27.953 1 53.22 180 GLY B N 1
ATOM 4204 C CA . GLY B 1 180 ? 5.488 39.469 27.297 1 53.22 180 GLY B CA 1
ATOM 4205 C C . GLY B 1 180 ? 6.145 38.094 27.25 1 53.22 180 GLY B C 1
ATOM 4206 O O . GLY B 1 180 ? 5.461 37.062 27.203 1 53.22 180 GLY B O 1
ATOM 4207 N N . THR B 1 181 ? 7.508 38.156 26.953 1 53.47 181 THR B N 1
ATOM 4208 C CA . THR B 1 181 ? 8.156 36.875 26.75 1 53.47 181 THR B CA 1
ATOM 4209 C C . THR B 1 181 ? 8.914 36.438 28.016 1 53.47 181 THR B C 1
ATOM 4211 O O . THR B 1 181 ? 10.141 36.531 28.047 1 53.47 181 THR B O 1
ATOM 4214 N N . PHE B 1 182 ? 8.484 36.812 29.141 1 49.72 182 PHE B N 1
ATOM 4215 C CA . PHE B 1 182 ? 9.383 36.188 30.109 1 49.72 182 PHE B CA 1
ATOM 4216 C C . PHE B 1 182 ? 9.914 34.875 29.594 1 49.72 182 PHE B C 1
ATOM 4218 O O . PHE B 1 182 ? 10.367 34.031 30.359 1 49.72 182 PHE B O 1
ATOM 4225 N N . GLY B 1 183 ? 10 34.906 28.234 1 49.62 183 GLY B N 1
ATOM 4226 C CA . GLY B 1 183 ? 10.758 33.875 27.516 1 49.62 183 GLY B CA 1
ATOM 4227 C C . GLY B 1 183 ? 10.047 32.531 27.469 1 49.62 183 GLY B C 1
ATOM 4228 O O . GLY B 1 183 ? 10.688 31.5 27.297 1 49.62 183 GLY B O 1
ATOM 4229 N N . LEU B 1 184 ? 8.867 32.469 27.859 1 52.62 184 LEU B N 1
ATOM 4230 C CA . LEU B 1 184 ? 8.32 31.156 28.125 1 52.62 184 LEU B CA 1
ATOM 4231 C C . LEU B 1 184 ? 7.898 30.469 26.828 1 52.62 184 LEU B C 1
ATOM 4233 O O . LEU B 1 184 ? 7.762 29.25 26.781 1 52.62 184 LEU B O 1
ATOM 4237 N N . PHE B 1 185 ? 7.742 31.344 25.781 1 61.19 185 PHE B N 1
ATOM 4238 C CA . PHE B 1 185 ? 7.34 30.578 24.609 1 61.19 185 PHE B CA 1
ATOM 4239 C C . PHE B 1 185 ? 8.133 31 23.391 1 61.19 185 PHE B C 1
ATOM 4241 O O . PHE B 1 185 ? 8.312 32.188 23.141 1 61.19 185 PHE B O 1
ATOM 4248 N N . PRO B 1 186 ? 9.008 30.234 22.781 1 68.88 186 PRO B N 1
ATOM 4249 C CA . PRO B 1 186 ? 9.883 30.562 21.641 1 68.88 186 PRO B CA 1
ATOM 4250 C C . PRO B 1 186 ? 9.133 31.234 20.5 1 68.88 186 PRO B C 1
ATOM 4252 O O . PRO B 1 186 ? 9.75 31.875 19.641 1 68.88 186 PRO B O 1
ATOM 4255 N N . GLY B 1 187 ? 7.922 31.484 20.531 1 82.38 187 GLY B N 1
ATOM 4256 C CA . GLY B 1 187 ? 7.141 32.062 19.453 1 82.38 187 GLY B CA 1
ATOM 4257 C C . GLY B 1 187 ? 6.918 31.125 18.281 1 82.38 187 GLY B C 1
ATOM 4258 O O . GLY B 1 187 ? 7.594 30.094 18.172 1 82.38 187 GLY B O 1
ATOM 4259 N N . ASN B 1 188 ? 6.031 31.5 17.406 1 90.62 188 ASN B N 1
ATOM 4260 C CA . ASN B 1 188 ? 5.742 30.734 16.203 1 90.62 188 ASN B CA 1
ATOM 4261 C C . ASN B 1 188 ? 6.742 31.031 15.086 1 90.62 188 ASN B C 1
ATOM 4263 O O . ASN B 1 188 ? 7.277 32.125 15.016 1 90.62 188 ASN B O 1
ATOM 4267 N N . ASN B 1 189 ? 7.086 30.047 14.297 1 94 189 ASN B N 1
ATOM 4268 C CA . ASN B 1 189 ? 7.906 30.281 13.117 1 94 189 ASN B CA 1
ATOM 4269 C C . ASN B 1 189 ? 7.078 30.844 11.969 1 94 189 ASN B C 1
ATOM 4271 O O . ASN B 1 189 ? 5.859 31 12.086 1 94 189 ASN B O 1
ATOM 4275 N N . GLN B 1 190 ? 7.734 31.234 10.898 1 96.5 190 GLN B N 1
ATOM 4276 C CA . GLN B 1 190 ? 7.102 31.891 9.766 1 96.5 190 GLN B CA 1
ATOM 4277 C C . GLN B 1 190 ? 5.984 31.031 9.18 1 96.5 190 GLN B C 1
ATOM 4279 O O . GLN B 1 190 ? 4.918 31.547 8.828 1 96.5 190 GLN B O 1
ATOM 4284 N N . LYS B 1 191 ? 6.211 29.703 9.07 1 96.88 191 LYS B N 1
ATOM 4285 C CA . LYS B 1 191 ? 5.227 28.812 8.477 1 96.88 191 LYS B CA 1
ATOM 4286 C C . LYS B 1 191 ? 3.941 28.781 9.305 1 96.88 191 LYS B C 1
ATOM 4288 O O . LYS B 1 191 ? 2.844 28.859 8.75 1 96.88 191 LYS B O 1
ATOM 4293 N N . THR B 1 192 ? 4.105 28.656 10.562 1 96.06 192 THR B N 1
ATOM 4294 C CA . THR B 1 192 ? 2.961 28.641 11.469 1 96.06 192 THR B CA 1
ATOM 4295 C C . THR B 1 192 ? 2.219 29.969 11.422 1 96.06 192 THR B C 1
ATOM 4297 O O . THR B 1 192 ? 0.988 30 11.344 1 96.06 192 THR B O 1
ATOM 4300 N N . PHE B 1 193 ? 2.943 31.062 11.43 1 96.44 193 PHE B N 1
ATOM 4301 C CA . PHE B 1 193 ? 2.338 32.406 11.375 1 96.44 193 PHE B CA 1
ATOM 4302 C C . PHE B 1 193 ? 1.508 32.562 10.102 1 96.44 193 PHE B C 1
ATOM 4304 O O . PHE B 1 193 ? 0.353 32.969 10.164 1 96.44 193 PHE B O 1
ATOM 4311 N N . ASP B 1 194 ? 2.139 32.188 8.961 1 97.38 194 ASP B N 1
ATOM 4312 C CA . ASP B 1 194 ? 1.454 32.344 7.676 1 97.38 194 ASP B CA 1
ATOM 4313 C C . ASP B 1 194 ? 0.151 31.531 7.656 1 97.38 194 ASP B C 1
ATOM 4315 O O . ASP B 1 194 ? -0.867 32.031 7.152 1 97.38 194 ASP B O 1
ATOM 4319 N N . SER B 1 195 ? 0.217 30.359 8.18 1 97.19 195 SER B N 1
ATOM 4320 C CA . SER B 1 195 ? -0.958 29.5 8.195 1 97.19 195 SER B CA 1
ATOM 4321 C C . SER B 1 195 ? -2.055 30.078 9.086 1 97.19 195 SER B C 1
ATOM 4323 O O . SER B 1 195 ? -3.234 30.031 8.734 1 97.19 195 SER B O 1
ATOM 4325 N N . LEU B 1 196 ? -1.68 30.562 10.211 1 96.31 196 LEU B N 1
ATOM 4326 C CA . LEU B 1 196 ? -2.643 31.141 11.133 1 96.31 196 LEU B CA 1
ATOM 4327 C C . LEU B 1 196 ? -3.223 32.438 10.562 1 96.31 196 LEU B C 1
ATOM 4329 O O . LEU B 1 196 ? -4.406 32.719 10.75 1 96.31 196 LEU B O 1
ATOM 4333 N N . LEU B 1 197 ? -2.377 33.219 9.906 1 96.94 197 LEU B N 1
ATOM 4334 C CA . LEU B 1 197 ? -2.848 34.438 9.25 1 96.94 197 LEU B CA 1
ATOM 4335 C C . LEU B 1 197 ? -3.887 34.125 8.188 1 96.94 197 LEU B C 1
ATOM 4337 O O . LEU B 1 197 ? -4.945 34.75 8.125 1 96.94 197 LEU B O 1
ATOM 4341 N N . TYR B 1 198 ? -3.562 33.125 7.363 1 96.94 198 TYR B N 1
ATOM 4342 C CA . TYR B 1 198 ? -4.504 32.688 6.34 1 96.94 198 TYR B CA 1
ATOM 4343 C C . TYR B 1 198 ? -5.836 32.281 6.961 1 96.94 198 TYR B C 1
ATOM 4345 O O . TYR B 1 198 ? -6.898 32.688 6.484 1 96.94 198 TYR B O 1
ATOM 4353 N N . LYS B 1 199 ? -5.781 31.516 8.008 1 94.94 199 LYS B N 1
ATOM 4354 C CA . LYS B 1 199 ? -6.996 31.094 8.695 1 94.94 199 LYS B CA 1
ATOM 4355 C C . LYS B 1 199 ? -7.805 32.281 9.188 1 94.94 199 LYS B C 1
ATOM 4357 O O . LYS B 1 199 ? -9.023 32.344 9 1 94.94 199 LYS B O 1
ATOM 4362 N N . SER B 1 200 ? -7.121 33.25 9.789 1 94.69 200 SER B N 1
ATOM 4363 C CA . SER B 1 200 ? -7.781 34.469 10.281 1 94.69 200 SER B CA 1
ATOM 4364 C C . SER B 1 200 ? -8.477 35.219 9.148 1 94.69 200 SER B C 1
ATOM 4366 O O . SER B 1 200 ? -9.594 35.688 9.32 1 94.69 200 SER B O 1
ATOM 4368 N N . LEU B 1 201 ? -7.871 35.281 8.031 1 96 201 LEU B N 1
ATOM 4369 C CA . LEU B 1 201 ? -8.391 36.031 6.883 1 96 201 LEU B CA 1
ATOM 4370 C C . LEU B 1 201 ? -9.617 35.312 6.297 1 96 201 LEU B C 1
ATOM 4372 O O . LEU B 1 201 ? -10.516 35.969 5.777 1 96 201 LEU B O 1
ATOM 4376 N N . THR B 1 202 ? -9.602 34 6.355 1 93.06 202 THR B N 1
ATOM 4377 C CA . THR B 1 202 ? -10.75 33.25 5.848 1 93.06 202 THR B CA 1
ATOM 4378 C C . THR B 1 202 ? -12.016 33.594 6.633 1 93.06 202 THR B C 1
ATOM 4380 O O . THR B 1 202 ? -13.125 33.5 6.105 1 93.06 202 THR B O 1
ATOM 4383 N N . GLU B 1 203 ? -11.852 34.062 7.848 1 89.19 203 GLU B N 1
ATOM 4384 C CA . GLU B 1 203 ? -12.984 34.406 8.711 1 89.19 203 GLU B CA 1
ATOM 4385 C C . GLU B 1 203 ? -13.484 35.812 8.43 1 89.19 203 GLU B C 1
ATOM 4387 O O . GLU B 1 203 ? -14.547 36.219 8.922 1 89.19 203 GLU B O 1
ATOM 4392 N N . MET B 1 204 ? -12.766 36.562 7.578 1 91.69 204 MET B N 1
ATOM 4393 C CA . MET B 1 204 ? -13.164 37.969 7.359 1 91.69 204 MET B CA 1
ATOM 4394 C C . MET B 1 204 ? -13.156 38.281 5.871 1 91.69 204 MET B C 1
ATOM 4396 O O . MET B 1 204 ? -12.898 39.438 5.488 1 91.69 204 MET B O 1
ATOM 4400 N N . ILE B 1 205 ? -13.398 37.375 5.039 1 85 205 ILE B N 1
ATOM 4401 C CA . ILE B 1 205 ? -13.289 37.469 3.59 1 85 205 ILE B CA 1
ATOM 4402 C C . ILE B 1 205 ? -14.234 38.562 3.09 1 85 205 ILE B C 1
ATOM 4404 O O . ILE B 1 205 ? -13.906 39.312 2.162 1 85 205 ILE B O 1
ATOM 4408 N N . ASP B 1 206 ? -15.266 38.844 3.643 1 88.12 206 ASP B N 1
ATOM 4409 C CA . ASP B 1 206 ? -16.266 39.781 3.143 1 88.12 206 ASP B CA 1
ATOM 4410 C C . ASP B 1 206 ? -16.141 41.156 3.836 1 88.12 206 ASP B C 1
ATOM 4412 O O . ASP B 1 206 ? -16.922 42.062 3.557 1 88.12 206 ASP B O 1
ATOM 4416 N N . SER B 1 207 ? -15.195 41.312 4.59 1 92.81 207 SER B N 1
ATOM 4417 C CA . SER B 1 207 ? -15.055 42.562 5.328 1 92.81 207 SER B CA 1
ATOM 4418 C C . SER B 1 207 ? -14.32 43.625 4.5 1 92.81 207 SER B C 1
ATOM 4420 O O . SER B 1 207 ? -13.352 43.312 3.809 1 92.81 207 SER B O 1
ATOM 4422 N N . PRO B 1 208 ? -14.781 44.812 4.547 1 93.12 208 PRO B N 1
ATOM 4423 C CA . PRO B 1 208 ? -14.117 45.875 3.795 1 93.12 208 PRO B CA 1
ATOM 4424 C C . PRO B 1 208 ? -12.852 46.375 4.48 1 93.12 208 PRO B C 1
ATOM 4426 O O . PRO B 1 208 ? -12.055 47.094 3.867 1 93.12 208 PRO B O 1
ATOM 4429 N N . PHE B 1 209 ? -12.68 46.062 5.75 1 94.88 209 PHE B N 1
ATOM 4430 C CA . PHE B 1 209 ? -11.523 46.531 6.5 1 94.88 209 PHE B CA 1
ATOM 4431 C C . PHE B 1 209 ? -11.047 45.469 7.484 1 94.88 209 PHE B C 1
ATOM 4433 O O . PHE B 1 209 ? -11.719 44.438 7.668 1 94.88 209 PHE B O 1
ATOM 4440 N N . PHE B 1 210 ? -9.883 45.656 7.992 1 96.5 210 PHE B N 1
ATOM 4441 C CA . PHE B 1 210 ? -9.352 44.812 9.07 1 96.5 210 PHE B CA 1
ATOM 4442 C C . PHE B 1 210 ? -8.594 45.656 10.078 1 96.5 210 PHE B C 1
ATOM 4444 O O . PHE B 1 210 ? -8.094 46.75 9.742 1 96.5 210 PHE B O 1
ATOM 4451 N N . ILE B 1 211 ? -8.617 45.219 11.328 1 97.12 211 ILE B N 1
ATOM 4452 C CA . ILE B 1 211 ? -8 45.969 12.422 1 97.12 211 ILE B CA 1
ATOM 4453 C C . ILE B 1 211 ? -6.762 45.219 12.914 1 97.12 211 ILE B C 1
ATOM 4455 O O . ILE B 1 211 ? -6.812 44 13.156 1 97.12 211 ILE B O 1
ATOM 4459 N N . ILE B 1 212 ? -5.648 45.906 13.023 1 96.19 212 ILE B N 1
ATOM 4460 C CA . ILE B 1 212 ? -4.395 45.312 13.477 1 96.19 212 ILE B CA 1
ATOM 4461 C C . ILE B 1 212 ? -3.701 46.25 14.453 1 96.19 212 ILE B C 1
ATOM 4463 O O . ILE B 1 212 ? -4.082 47.438 14.57 1 96.19 212 ILE B O 1
ATOM 4467 N N . GLU B 1 213 ? -2.781 45.75 15.227 1 92.88 213 GLU B N 1
ATOM 4468 C CA . GLU B 1 213 ? -1.911 46.625 16.031 1 92.88 213 GLU B CA 1
ATOM 4469 C C . GLU B 1 213 ? -0.698 47.062 15.227 1 92.88 213 GLU B C 1
ATOM 4471 O O . GLU B 1 213 ? -0.313 46.438 14.25 1 92.88 213 GLU B O 1
ATOM 4476 N N . ALA B 1 214 ? -0.185 48.156 15.664 1 90.31 214 ALA B N 1
ATOM 4477 C CA . ALA B 1 214 ? 0.962 48.75 14.984 1 90.31 214 ALA B CA 1
ATOM 4478 C C . ALA B 1 214 ? 2.246 47.969 15.305 1 90.31 214 ALA B C 1
ATOM 4480 O O . ALA B 1 214 ? 2.943 48.312 16.266 1 90.31 214 ALA B O 1
ATOM 4481 N N . GLU B 1 215 ? 2.482 47 14.539 1 85.25 215 GLU B N 1
ATOM 4482 C CA . GLU B 1 215 ? 3.721 46.25 14.672 1 85.25 215 GLU B CA 1
ATOM 4483 C C . GLU B 1 215 ? 4.676 46.531 13.516 1 85.25 215 GLU B C 1
ATOM 4485 O O . GLU B 1 215 ? 4.25 46.969 12.445 1 85.25 215 GLU B O 1
ATOM 4490 N N . SER B 1 216 ? 5.973 46.344 13.852 1 87.25 216 SER B N 1
ATOM 4491 C CA . SER B 1 216 ? 6.977 46.5 12.805 1 87.25 216 SER B CA 1
ATOM 4492 C C . SER B 1 216 ? 6.914 45.344 11.812 1 87.25 216 SER B C 1
ATOM 4494 O O . SER B 1 216 ? 6.141 44.406 12 1 87.25 216 SER B O 1
ATOM 4496 N N . LYS B 1 217 ? 7.625 45.469 10.781 1 91.44 217 LYS B N 1
ATOM 4497 C CA . LYS B 1 217 ? 7.691 44.438 9.758 1 91.44 217 LYS B CA 1
ATOM 4498 C C . LYS B 1 217 ? 8.062 43.094 10.359 1 91.44 217 LYS B C 1
ATOM 4500 O O . LYS B 1 217 ? 7.547 42.062 9.93 1 91.44 217 LYS B O 1
ATOM 4505 N N . ARG B 1 218 ? 8.867 43.125 11.344 1 91.81 218 ARG B N 1
ATOM 4506 C CA . ARG B 1 218 ? 9.328 41.875 11.992 1 91.81 218 ARG B CA 1
ATOM 4507 C C . ARG B 1 218 ? 8.758 41.75 13.406 1 91.81 218 ARG B C 1
ATOM 4509 O O . ARG B 1 218 ? 8.773 42.719 14.172 1 91.81 218 ARG B O 1
ATOM 4516 N N . ILE B 1 219 ? 8.18 40.656 13.703 1 89.12 219 ILE B N 1
ATOM 4517 C CA . ILE B 1 219 ? 7.727 40.312 15.039 1 89.12 219 ILE B CA 1
ATOM 4518 C C . ILE B 1 219 ? 8.422 39.031 15.484 1 89.12 219 ILE B C 1
ATOM 4520 O O . ILE B 1 219 ? 8.016 37.906 15.094 1 89.12 219 ILE B O 1
ATOM 4524 N N . GLY B 1 220 ? 9.391 39.188 16.359 1 84 220 GLY B N 1
ATOM 4525 C CA . GLY B 1 220 ? 10.164 38 16.703 1 84 220 GLY B CA 1
ATOM 4526 C C . GLY B 1 220 ? 10.812 37.344 15.492 1 84 220 GLY B C 1
ATOM 4527 O O . GLY B 1 220 ? 11.586 38 14.781 1 84 220 GLY B O 1
ATOM 4528 N N . LYS B 1 221 ? 10.367 36.125 15.203 1 87.75 221 LYS B N 1
ATOM 4529 C CA . LYS B 1 221 ? 10.953 35.344 14.109 1 87.75 221 LYS B CA 1
ATOM 4530 C C . LYS B 1 221 ? 10.141 35.5 12.828 1 87.75 221 LYS B C 1
ATOM 4532 O O . LYS B 1 221 ? 10.516 34.969 11.781 1 87.75 221 LYS B O 1
ATOM 4537 N N . VAL B 1 222 ? 9.055 36.25 12.891 1 94.31 222 VAL B N 1
ATOM 4538 C CA . VAL B 1 222 ? 8.125 36.281 11.766 1 94.31 222 VAL B CA 1
ATOM 4539 C C . VAL B 1 222 ? 8.203 37.625 11.062 1 94.31 222 VAL B C 1
ATOM 4541 O O . VAL B 1 222 ? 8.469 38.656 11.695 1 94.31 222 VAL B O 1
ATOM 4544 N N . VAL B 1 223 ? 8.039 37.594 9.773 1 95.81 223 VAL B N 1
ATOM 4545 C CA . VAL B 1 223 ? 8 38.781 8.938 1 95.81 223 VAL B CA 1
ATOM 4546 C C . VAL B 1 223 ? 6.602 38.938 8.352 1 95.81 223 VAL B C 1
ATOM 4548 O O . VAL B 1 223 ? 6.027 38 7.805 1 95.81 223 VAL B O 1
ATOM 4551 N N . LEU B 1 224 ? 6.059 40.125 8.492 1 96.69 224 LEU B N 1
ATOM 4552 C CA . LEU B 1 224 ? 4.73 40.406 7.961 1 96.69 224 LEU B CA 1
ATOM 4553 C C . LEU B 1 224 ? 4.762 40.5 6.441 1 96.69 224 LEU B C 1
ATOM 4555 O O . LEU B 1 224 ? 5.75 40.969 5.863 1 96.69 224 LEU B O 1
ATOM 4559 N N . PRO B 1 225 ? 3.676 40.125 5.734 1 96.44 225 PRO B N 1
ATOM 4560 C CA . PRO B 1 225 ? 3.611 40.25 4.277 1 96.44 225 PRO B CA 1
ATOM 4561 C C . PRO B 1 225 ? 3.662 41.719 3.812 1 96.44 225 PRO B C 1
ATOM 4563 O O . PRO B 1 225 ? 3.08 42.594 4.457 1 96.44 225 PRO B O 1
ATOM 4566 N N . ASP B 1 226 ? 4.258 41.906 2.629 1 96.19 226 ASP B N 1
ATOM 4567 C CA . ASP B 1 226 ? 4.422 43.25 2.088 1 96.19 226 ASP B CA 1
ATOM 4568 C C . ASP B 1 226 ? 3.068 43.938 1.864 1 96.19 226 ASP B C 1
ATOM 4570 O O . ASP B 1 226 ? 2.91 45.125 2.123 1 96.19 226 ASP B O 1
ATOM 4574 N N . GLU B 1 227 ? 2.152 43.188 1.366 1 96.75 227 GLU B N 1
ATOM 4575 C CA . GLU B 1 227 ? 0.832 43.75 1.094 1 96.75 227 GLU B CA 1
ATOM 4576 C C . GLU B 1 227 ? 0.162 44.219 2.377 1 96.75 227 GLU B C 1
ATOM 4578 O O . GLU B 1 227 ? -0.539 45.25 2.375 1 96.75 227 GLU B O 1
ATOM 4583 N N . LEU B 1 228 ? 0.328 43.5 3.475 1 96.62 228 LEU B N 1
ATOM 4584 C CA . LEU B 1 228 ? -0.209 43.906 4.773 1 96.62 228 LEU B CA 1
ATOM 4585 C C . LEU B 1 228 ? 0.421 45.188 5.25 1 96.62 228 LEU B C 1
ATOM 4587 O O . LEU B 1 228 ? -0.28 46.094 5.73 1 96.62 228 LEU B O 1
ATOM 4591 N N . LEU B 1 229 ? 1.684 45.344 5.074 1 94.88 229 LEU B N 1
ATOM 4592 C CA . LEU B 1 229 ? 2.414 46.531 5.473 1 94.88 229 LEU B CA 1
ATOM 4593 C C . LEU B 1 229 ? 1.975 47.75 4.652 1 94.88 229 LEU B C 1
ATOM 4595 O O . LEU B 1 229 ? 1.841 48.844 5.184 1 94.88 229 LEU B O 1
ATOM 4599 N N . LYS B 1 230 ? 1.829 47.5 3.389 1 94.19 230 LYS B N 1
ATOM 4600 C CA . LYS B 1 230 ? 1.367 48.562 2.504 1 94.19 230 LYS B CA 1
ATOM 4601 C C . LYS B 1 230 ? 0 49.094 2.939 1 94.19 230 LYS B C 1
ATOM 4603 O O . LYS B 1 230 ? -0.207 50.312 3.031 1 94.19 230 LYS B O 1
ATOM 4608 N N . LYS B 1 231 ? -0.882 48.188 3.201 1 93.81 231 LYS B N 1
ATOM 4609 C CA . LYS B 1 231 ? -2.225 48.562 3.627 1 93.81 231 LYS B CA 1
ATOM 4610 C C . LYS B 1 231 ? -2.195 49.25 4.992 1 93.81 231 LYS B C 1
ATOM 4612 O O . LYS B 1 231 ? -2.961 50.188 5.242 1 93.81 231 LYS B O 1
ATOM 4617 N N . LYS B 1 232 ? -1.408 48.75 5.812 1 93.69 232 LYS B N 1
ATOM 4618 C CA . LYS B 1 232 ? -1.2 49.375 7.121 1 93.69 232 LYS B CA 1
ATOM 4619 C C . LYS B 1 232 ? -0.76 50.812 6.98 1 93.69 232 LYS B C 1
ATOM 4621 O O . LYS B 1 232 ? -1.279 51.688 7.672 1 93.69 232 LYS B O 1
ATOM 4626 N N . GLN B 1 233 ? 0.186 51.062 6.105 1 90.06 233 GLN B N 1
ATOM 4627 C CA . GLN B 1 233 ? 0.743 52.406 5.898 1 90.06 233 GLN B CA 1
ATOM 4628 C C . GLN B 1 233 ? -0.303 53.344 5.32 1 90.06 233 GLN B C 1
ATOM 4630 O O . GLN B 1 233 ? -0.303 54.531 5.629 1 90.06 233 GLN B O 1
ATOM 4635 N N . LEU B 1 234 ? -1.19 52.812 4.531 1 90 234 LEU B N 1
ATOM 4636 C CA . LEU B 1 234 ? -2.172 53.656 3.834 1 90 234 LEU B CA 1
ATOM 4637 C C . LEU B 1 234 ? -3.484 53.719 4.609 1 90 234 LEU B C 1
ATOM 4639 O O . LEU B 1 234 ? -4.41 54.406 4.219 1 90 234 LEU B O 1
ATOM 4643 N N . GLY B 1 235 ? -3.533 52.969 5.664 1 92.06 235 GLY B N 1
ATOM 4644 C CA . GLY B 1 235 ? -4.785 52.844 6.387 1 92.06 235 GLY B CA 1
ATOM 4645 C C . GLY B 1 235 ? -5.027 53.938 7.395 1 92.06 235 GLY B C 1
ATOM 4646 O O . GLY B 1 235 ? -4.387 55 7.34 1 92.06 235 GLY B O 1
ATOM 4647 N N . THR B 1 236 ? -6.047 53.719 8.211 1 93.12 236 THR B N 1
ATOM 4648 C CA . THR B 1 236 ? -6.426 54.656 9.273 1 93.12 236 THR B CA 1
ATOM 4649 C C . THR B 1 236 ? -5.656 54.344 10.555 1 93.12 236 THR B C 1
ATOM 4651 O O . THR B 1 236 ? -5.543 53.188 10.953 1 93.12 236 THR B O 1
ATOM 4654 N N . ASN B 1 237 ? -5.145 55.438 11.156 1 94.38 237 ASN B N 1
ATOM 4655 C CA . ASN B 1 237 ? -4.363 55.25 12.375 1 94.38 237 ASN B CA 1
ATOM 4656 C C . ASN B 1 237 ? -5.133 55.719 13.602 1 94.38 237 ASN B C 1
ATOM 4658 O O . ASN B 1 237 ? -5.652 56.844 13.633 1 94.38 237 ASN B O 1
ATOM 4662 N N . ILE B 1 238 ? -5.227 54.844 14.523 1 95.12 238 ILE B N 1
ATOM 4663 C CA . ILE B 1 238 ? -5.824 55.188 15.812 1 95.12 238 ILE B CA 1
ATOM 4664 C C . ILE B 1 238 ? -4.766 55.094 16.906 1 95.12 238 ILE B C 1
ATOM 4666 O O . ILE B 1 238 ? -4.129 54.062 17.094 1 95.12 238 ILE B O 1
ATOM 4670 N N . HIS B 1 239 ? -4.582 56.188 17.594 1 95.12 239 HIS B N 1
ATOM 4671 C CA . HIS B 1 239 ? -3.594 56.25 18.672 1 95.12 239 HIS B CA 1
ATOM 4672 C C . HIS B 1 239 ? -4.262 56.156 20.031 1 95.12 239 HIS B C 1
ATOM 4674 O O . HIS B 1 239 ? -5.023 57.062 20.406 1 95.12 239 HIS B O 1
ATOM 4680 N N . LEU B 1 240 ? -3.957 55.125 20.719 1 95.94 240 LEU B N 1
ATOM 4681 C CA . LEU B 1 240 ? -4.48 54.969 22.062 1 95.94 240 LEU B CA 1
ATOM 4682 C C . LEU B 1 240 ? -3.582 55.625 23.094 1 95.94 240 LEU B C 1
ATOM 4684 O O . LEU B 1 240 ? -2.355 55.594 22.984 1 95.94 240 LEU B O 1
ATOM 4688 N N . GLN B 1 241 ? -4.258 56.219 24.062 1 95.94 241 GLN B N 1
ATOM 4689 C CA . GLN B 1 241 ? -3.529 56.906 25.125 1 95.94 241 GLN B CA 1
ATOM 4690 C C . GLN B 1 241 ? -4.035 56.469 26.5 1 95.94 241 GLN B C 1
ATOM 4692 O O . GLN B 1 241 ? -5.219 56.188 26.672 1 95.94 241 GLN B O 1
ATOM 4697 N N . ALA B 1 242 ? -3.109 56.438 27.359 1 96.69 242 ALA B N 1
ATOM 4698 C CA . ALA B 1 242 ? -3.408 56.156 28.766 1 96.69 242 ALA B CA 1
ATOM 4699 C C . ALA B 1 242 ? -2.361 56.781 29.672 1 96.69 242 ALA B C 1
ATOM 4701 O O . ALA B 1 242 ? -1.235 57.062 29.25 1 96.69 242 ALA B O 1
ATOM 4702 N N . SER B 1 243 ? -2.801 57 30.906 1 97.06 243 SER B N 1
ATOM 4703 C CA . SER B 1 243 ? -1.882 57.594 31.875 1 97.06 243 SER B CA 1
ATOM 4704 C C . SER B 1 243 ? -0.771 56.625 32.25 1 97.06 243 SER B C 1
ATOM 4706 O O . SER B 1 243 ? -0.924 55.406 32.094 1 97.06 243 SER B O 1
ATOM 4708 N N . MET B 1 244 ? 0.322 57.188 32.719 1 96.44 244 MET B N 1
ATOM 4709 C CA . MET B 1 244 ? 1.424 56.375 33.188 1 96.44 244 MET B CA 1
ATOM 4710 C C . MET B 1 244 ? 0.955 55.406 34.312 1 96.44 244 MET B C 1
ATOM 4712 O O . MET B 1 244 ? 1.334 54.25 34.312 1 96.44 244 MET B O 1
ATOM 4716 N N . THR B 1 245 ? 0.125 55.938 35.125 1 96.75 245 THR B N 1
ATOM 4717 C CA . THR B 1 245 ? -0.4 55.125 36.219 1 96.75 245 THR B CA 1
ATOM 4718 C C . THR B 1 245 ? -1.179 53.938 35.688 1 96.75 245 THR B C 1
ATOM 4720 O O . THR B 1 245 ? -0.979 52.812 36.125 1 96.75 245 THR B O 1
ATOM 4723 N N . SER B 1 246 ? -1.98 54.188 34.719 1 96.38 246 SER B N 1
ATOM 4724 C CA . SER B 1 246 ? -2.791 53.125 34.125 1 96.38 246 SER B CA 1
ATOM 4725 C C . SER B 1 246 ? -1.923 52.125 33.375 1 96.38 246 SER B C 1
ATOM 4727 O O . SER B 1 246 ? -2.166 50.906 33.469 1 96.38 246 SER B O 1
ATOM 4729 N N . ARG B 1 247 ? -0.926 52.562 32.688 1 95.25 247 ARG B N 1
ATOM 4730 C CA . ARG B 1 247 ? -0.026 51.688 31.938 1 95.25 247 ARG B CA 1
ATOM 4731 C C . ARG B 1 247 ? 0.762 50.781 32.875 1 95.25 247 ARG B C 1
ATOM 4733 O O . ARG B 1 247 ? 0.875 49.594 32.625 1 95.25 247 ARG B O 1
ATOM 4740 N N . VAL B 1 248 ? 1.21 51.312 33.906 1 94.69 248 VAL B N 1
ATOM 4741 C CA . VAL B 1 248 ? 1.976 50.562 34.906 1 94.69 248 VAL B CA 1
ATOM 4742 C C . VAL B 1 248 ? 1.087 49.469 35.531 1 94.69 248 VAL B C 1
ATOM 4744 O O . VAL B 1 248 ? 1.502 48.344 35.688 1 94.69 248 VAL B O 1
ATOM 4747 N N . GLU B 1 249 ? -0.081 49.938 35.906 1 94.56 249 GLU B N 1
ATOM 4748 C CA . GLU B 1 249 ? -1.009 49 36.531 1 94.56 249 GLU B CA 1
ATOM 4749 C C . GLU B 1 249 ? -1.333 47.812 35.625 1 94.56 249 GLU B C 1
ATOM 4751 O O . GLU B 1 249 ? -1.394 46.688 36.062 1 94.56 249 GLU B O 1
ATOM 4756 N N . ARG B 1 250 ? -1.545 48.062 34.375 1 91.81 250 ARG B N 1
ATOM 4757 C CA . ARG B 1 250 ? -1.881 47 33.406 1 91.81 250 ARG B CA 1
ATOM 4758 C C . ARG B 1 250 ? -0.737 46.031 33.25 1 91.81 250 ARG B C 1
ATOM 4760 O O . ARG B 1 250 ? -0.955 44.812 33.281 1 91.81 250 ARG B O 1
ATOM 4767 N N . ILE B 1 251 ? 0.45 46.5 33.031 1 89.62 251 ILE B N 1
ATOM 4768 C CA . ILE B 1 251 ? 1.619 45.656 32.875 1 89.62 251 ILE B CA 1
ATOM 4769 C C . ILE B 1 251 ? 1.843 44.812 34.125 1 89.62 251 ILE B C 1
ATOM 4771 O O . ILE B 1 251 ? 2.125 43.625 34.031 1 89.62 251 ILE B O 1
ATOM 4775 N N . TYR B 1 252 ? 1.688 45.469 35.25 1 90.38 252 TYR B N 1
ATOM 4776 C CA . TYR B 1 252 ? 1.859 44.781 36.5 1 90.38 252 TYR B CA 1
ATOM 4777 C C . TYR B 1 252 ? 0.855 43.625 36.625 1 90.38 252 TYR B C 1
ATOM 4779 O O . TYR B 1 252 ? 1.218 42.5 37.031 1 90.38 252 TYR B O 1
ATOM 4787 N N . ASN B 1 253 ? -0.404 43.938 36.312 1 88.81 253 ASN B N 1
ATOM 4788 C CA . ASN B 1 253 ? -1.476 42.969 36.438 1 88.81 253 ASN B CA 1
ATOM 4789 C C . ASN B 1 253 ? -1.291 41.812 35.469 1 88.81 253 ASN B C 1
ATOM 4791 O O . ASN B 1 253 ? -1.608 40.656 35.781 1 88.81 253 ASN B O 1
ATOM 4795 N N . ASP B 1 254 ? -0.754 42.094 34.344 1 84.06 254 ASP B N 1
ATOM 4796 C CA . ASP B 1 254 ? -0.644 41.094 33.281 1 84.06 254 ASP B CA 1
ATOM 4797 C C . ASP B 1 254 ? 0.601 40.25 33.5 1 84.06 254 ASP B C 1
ATOM 4799 O O . ASP B 1 254 ? 0.581 39.031 33.219 1 84.06 254 ASP B O 1
ATOM 4803 N N . TYR B 1 255 ? 1.696 40.875 34 1 82.94 255 TYR B N 1
ATOM 4804 C CA . TYR B 1 255 ? 2.969 40.156 33.875 1 82.94 255 TYR B CA 1
ATOM 4805 C C . TYR B 1 255 ? 3.598 39.906 35.25 1 82.94 255 TYR B C 1
ATOM 4807 O O . TYR B 1 255 ? 4.496 39.094 35.375 1 82.94 255 TYR B O 1
ATOM 4815 N N . CYS B 1 256 ? 3.156 40.562 36.281 1 84.88 256 CYS B N 1
ATOM 4816 C CA . CYS B 1 256 ? 3.797 40.406 37.594 1 84.88 256 CYS B CA 1
ATOM 4817 C C . CYS B 1 256 ? 2.85 39.75 38.594 1 84.88 256 CYS B C 1
ATOM 4819 O O . CYS B 1 256 ? 3.203 38.781 39.219 1 84.88 256 CYS B O 1
ATOM 4821 N N . LEU B 1 257 ? 1.682 40.281 38.594 1 86.62 257 LEU B N 1
ATOM 4822 C CA . LEU B 1 257 ? 0.733 39.906 39.625 1 86.62 257 LEU B CA 1
ATOM 4823 C C . LEU B 1 257 ? 0.51 38.406 39.656 1 86.62 257 LEU B C 1
ATOM 4825 O O . LEU B 1 257 ? 0.493 37.781 40.719 1 86.62 257 LEU B O 1
ATOM 4829 N N . PRO B 1 258 ? 0.318 37.781 38.531 1 84.75 258 PRO B N 1
ATOM 4830 C CA . PRO B 1 258 ? 0.05 36.344 38.562 1 84.75 258 PRO B CA 1
ATOM 4831 C C . PRO B 1 258 ? 1.226 35.531 39.094 1 84.75 258 PRO B C 1
ATOM 4833 O O . PRO B 1 258 ? 1.039 34.406 39.562 1 84.75 258 PRO B O 1
ATOM 4836 N N . TYR B 1 259 ? 2.408 36.125 39.062 1 83.25 259 TYR B N 1
ATOM 4837 C CA . TYR B 1 259 ? 3.598 35.344 39.406 1 83.25 259 TYR B CA 1
ATOM 4838 C C . TYR B 1 259 ? 4.371 36 40.562 1 83.25 259 TYR B C 1
ATOM 4840 O O . TYR B 1 259 ? 5.434 35.5 40.938 1 83.25 259 TYR B O 1
ATOM 4848 N N . ALA B 1 260 ? 3.922 37 41.031 1 80.31 260 ALA B N 1
ATOM 4849 C CA . ALA B 1 260 ? 4.645 37.844 42 1 80.31 260 ALA B CA 1
ATOM 4850 C C . ALA B 1 260 ? 5.086 37 43.219 1 80.31 260 ALA B C 1
ATOM 4852 O O . ALA B 1 260 ? 6.102 37.312 43.844 1 80.31 260 ALA B O 1
ATOM 4853 N N . HIS B 1 261 ? 4.379 35.969 43.438 1 84.06 261 HIS B N 1
ATOM 4854 C CA . HIS B 1 261 ? 4.684 35.156 44.625 1 84.06 261 HIS B CA 1
ATOM 4855 C C . HIS B 1 261 ? 5.566 33.969 44.281 1 84.06 261 HIS B C 1
ATOM 4857 O O . HIS B 1 261 ? 6.039 33.25 45.188 1 84.06 261 HIS B O 1
ATOM 4863 N N . GLU B 1 262 ? 5.773 33.875 43.031 1 84.12 262 GLU B N 1
ATOM 4864 C CA . GLU B 1 262 ? 6.602 32.75 42.625 1 84.12 262 GLU B CA 1
ATOM 4865 C C . GLU B 1 262 ? 8.086 33.094 42.719 1 84.12 262 GLU B C 1
ATOM 4867 O O . GLU B 1 262 ? 8.516 34.156 42.281 1 84.12 262 GLU B O 1
ATOM 4872 N N . ASP B 1 263 ? 8.852 32.188 43.281 1 82.62 263 ASP B N 1
ATOM 4873 C CA . ASP B 1 263 ? 10.273 32.406 43.5 1 82.62 263 ASP B CA 1
ATOM 4874 C C . ASP B 1 263 ? 11.016 32.594 42.156 1 82.62 263 ASP B C 1
ATOM 4876 O O . ASP B 1 263 ? 11.938 33.406 42.094 1 82.62 263 ASP B O 1
ATOM 4880 N N . TRP B 1 264 ? 10.586 31.828 41.281 1 83.38 264 TRP B N 1
ATOM 4881 C CA . TRP B 1 264 ? 11.305 31.859 40 1 83.38 264 TRP B CA 1
ATOM 4882 C C . TRP B 1 264 ? 11.117 33.219 39.312 1 83.38 264 TRP B C 1
ATOM 4884 O O . TRP B 1 264 ? 11.953 33.625 38.5 1 83.38 264 TRP B O 1
ATOM 4894 N N . PHE B 1 265 ? 10.047 33.844 39.594 1 85.12 265 PHE B N 1
ATOM 4895 C CA . PHE B 1 265 ? 9.664 35.062 38.875 1 85.12 265 PHE B CA 1
ATOM 4896 C C . PHE B 1 265 ? 10.656 36.188 39.125 1 85.12 265 PHE B C 1
ATOM 4898 O O . PHE B 1 265 ? 11.141 36.812 38.188 1 85.12 265 PHE B O 1
ATOM 4905 N N . HIS B 1 266 ? 10.992 36.438 40.281 1 87.19 266 HIS B N 1
ATOM 4906 C CA . HIS B 1 266 ? 11.906 37.5 40.625 1 87.19 266 HIS B CA 1
ATOM 4907 C C . HIS B 1 266 ? 13.273 37.281 39.969 1 87.19 266 HIS B C 1
ATOM 4909 O O . HIS B 1 266 ? 13.906 38.25 39.5 1 87.19 266 HIS B O 1
ATOM 4915 N N . LYS B 1 267 ? 13.711 36.094 40.031 1 87.31 267 LYS B N 1
ATOM 4916 C CA . LYS B 1 267 ? 14.984 35.75 39.438 1 87.31 267 LYS B CA 1
ATOM 4917 C C . LYS B 1 267 ? 14.977 36.062 37.938 1 87.31 267 LYS B C 1
ATOM 4919 O O . LYS B 1 267 ? 15.969 36.562 37.406 1 87.31 267 LYS B O 1
ATOM 4924 N N . LYS B 1 268 ? 13.93 35.781 37.312 1 84.81 268 LYS B N 1
ATOM 4925 C CA . LYS B 1 268 ? 13.797 36.031 35.875 1 84.81 268 LYS B CA 1
ATOM 4926 C C . LYS B 1 268 ? 13.773 37.531 35.594 1 84.81 268 LYS B C 1
ATOM 4928 O O . LYS B 1 268 ? 14.32 38 34.594 1 84.81 268 LYS B O 1
ATOM 4933 N N . VAL B 1 269 ? 13.141 38.281 36.406 1 84.88 269 VAL B N 1
ATOM 4934 C CA . VAL B 1 269 ? 13.07 39.719 36.25 1 84.88 269 VAL B CA 1
ATOM 4935 C C . VAL B 1 269 ? 14.469 40.312 36.312 1 84.88 269 VAL B C 1
ATOM 4937 O O . VAL B 1 269 ? 14.859 41.125 35.469 1 84.88 269 VAL B O 1
ATOM 4940 N N . ILE B 1 270 ? 15.203 39.875 37.25 1 86.56 270 ILE B N 1
ATOM 4941 C CA . ILE B 1 270 ? 16.547 40.375 37.469 1 86.56 270 ILE B CA 1
ATOM 4942 C C . ILE B 1 270 ? 17.422 40.031 36.25 1 86.56 270 ILE B C 1
ATOM 4944 O O . ILE B 1 270 ? 18.203 40.844 35.781 1 86.56 270 ILE B O 1
ATOM 4948 N N . GLU B 1 271 ? 17.281 38.906 35.844 1 86.25 271 GLU B N 1
ATOM 4949 C CA . GLU B 1 271 ? 18.031 38.438 34.688 1 86.25 271 GLU B CA 1
ATOM 4950 C C . GLU B 1 271 ? 17.719 39.312 33.469 1 86.25 271 GLU B C 1
ATOM 4952 O O . GLU B 1 271 ? 18.641 39.75 32.75 1 86.25 271 GLU B O 1
ATOM 4957 N N . ARG B 1 272 ? 16.5 39.531 33.188 1 83 272 ARG B N 1
ATOM 4958 C CA . ARG B 1 272 ? 16.109 40.312 32.031 1 83 272 ARG B CA 1
ATOM 4959 C C . ARG B 1 272 ? 16.531 41.781 32.188 1 83 272 ARG B C 1
ATOM 4961 O O . ARG B 1 272 ? 16.891 42.438 31.188 1 83 272 ARG B O 1
ATOM 4968 N N . LEU B 1 273 ? 16.438 42.281 33.375 1 86.31 273 LEU B N 1
ATOM 4969 C CA . LEU B 1 273 ? 16.844 43.656 33.625 1 86.31 273 LEU B CA 1
ATOM 4970 C C . LEU B 1 273 ? 18.328 43.844 33.312 1 86.31 273 LEU B C 1
ATOM 4972 O O . LEU B 1 273 ? 18.75 44.906 32.875 1 86.31 273 LEU B O 1
ATOM 4976 N N . SER B 1 274 ? 19.031 42.781 33.594 1 87.81 274 SER B N 1
ATOM 4977 C CA . SER B 1 274 ? 20.469 42.875 33.344 1 87.81 274 SER B CA 1
ATOM 4978 C C . SER B 1 274 ? 20.75 43.094 31.859 1 87.81 274 SER B C 1
ATOM 4980 O O . SER B 1 274 ? 21.688 43.812 31.5 1 87.81 274 SER B O 1
ATOM 4982 N N . PHE B 1 275 ? 19.984 42.562 31 1 83.31 275 PHE B N 1
ATOM 4983 C CA . PHE B 1 275 ? 20.141 42.75 29.562 1 83.31 275 PHE B CA 1
ATOM 4984 C C . PHE B 1 275 ? 19.719 44.125 29.125 1 83.31 275 PHE B C 1
ATOM 4986 O O . PHE B 1 275 ? 20.359 44.75 28.266 1 83.31 275 PHE B O 1
ATOM 4993 N N . ILE B 1 276 ? 18.641 44.625 29.703 1 84.25 276 ILE B N 1
ATOM 4994 C CA . ILE B 1 276 ? 18.094 45.906 29.312 1 84.25 276 ILE B CA 1
ATOM 4995 C C . ILE B 1 276 ? 19.016 47.031 29.797 1 84.25 276 ILE B C 1
ATOM 4997 O O . ILE B 1 276 ? 19.188 48.031 29.125 1 84.25 276 ILE B O 1
ATOM 5001 N N . LYS B 1 277 ? 19.547 46.844 30.953 1 87.38 277 LYS B N 1
ATOM 5002 C CA . LYS B 1 277 ? 20.422 47.844 31.562 1 87.38 277 LYS B CA 1
ATOM 5003 C C . LYS B 1 277 ? 21.625 48.125 30.672 1 87.38 277 LYS B C 1
ATOM 5005 O O . LYS B 1 277 ? 22.141 49.25 30.656 1 87.38 277 LYS B O 1
ATOM 5010 N N . LYS B 1 278 ? 21.984 47.156 29.938 1 87.12 278 LYS B N 1
ATOM 5011 C CA . LYS B 1 278 ? 23.109 47.344 29.016 1 87.12 278 LYS B CA 1
ATOM 5012 C C . LYS B 1 278 ? 22.797 48.344 27.938 1 87.12 278 LYS B C 1
ATOM 5014 O O . LYS B 1 278 ? 23.703 48.938 27.344 1 87.12 278 LYS B O 1
ATOM 5019 N N . ARG B 1 279 ? 21.516 48.594 27.75 1 84.25 279 ARG B N 1
ATOM 5020 C CA . ARG B 1 279 ? 21.078 49.469 26.688 1 84.25 279 ARG B CA 1
ATOM 5021 C C . ARG B 1 279 ? 20.734 50.844 27.234 1 84.25 279 ARG B C 1
ATOM 5023 O O . ARG B 1 279 ? 20.375 51.75 26.469 1 84.25 279 ARG B O 1
ATOM 5030 N N . ILE B 1 280 ? 20.781 50.969 28.531 1 85.75 280 ILE B N 1
ATOM 5031 C CA . ILE B 1 280 ? 20.484 52.25 29.172 1 85.75 280 ILE B CA 1
ATOM 5032 C C . ILE B 1 280 ? 21.781 52.969 29.5 1 85.75 280 ILE B C 1
ATOM 5034 O O . ILE B 1 280 ? 22.656 52.438 30.172 1 85.75 280 ILE B O 1
ATOM 5038 N N . LYS B 1 281 ? 21.984 54.188 29.047 1 86.38 281 LYS B N 1
ATOM 5039 C CA . LYS B 1 281 ? 23.234 54.906 29.188 1 86.38 281 LYS B CA 1
ATOM 5040 C C . LYS B 1 281 ? 23.281 55.656 30.516 1 86.38 281 LYS B C 1
ATOM 5042 O O . LYS B 1 281 ? 24.359 55.844 31.078 1 86.38 281 LYS B O 1
ATOM 5047 N N . ASN B 1 282 ? 22.188 56.031 31.062 1 90.5 282 ASN B N 1
ATOM 5048 C CA . ASN B 1 282 ? 22.125 56.812 32.281 1 90.5 282 ASN B CA 1
ATOM 5049 C C . ASN B 1 282 ? 22.312 55.969 33.531 1 90.5 282 ASN B C 1
ATOM 5051 O O . ASN B 1 282 ? 21.422 55.188 33.875 1 90.5 282 ASN B O 1
ATOM 5055 N N . HIS B 1 283 ? 23.344 56.25 34.25 1 91.5 283 HIS B N 1
ATOM 5056 C CA . HIS B 1 283 ? 23.703 55.438 35.438 1 91.5 283 HIS B CA 1
ATOM 5057 C C . HIS B 1 283 ? 22.719 55.656 36.562 1 91.5 283 HIS B C 1
ATOM 5059 O O . HIS B 1 283 ? 22.5 54.75 37.375 1 91.5 283 HIS B O 1
ATOM 5065 N N . GLU B 1 284 ? 22.203 56.844 36.625 1 93.12 284 GLU B N 1
ATOM 5066 C CA . GLU B 1 284 ? 21.234 57.125 37.688 1 93.12 284 GLU B CA 1
ATOM 5067 C C . GLU B 1 284 ? 19.969 56.312 37.5 1 93.12 284 GLU B C 1
ATOM 5069 O O . GLU B 1 284 ? 19.375 55.844 38.469 1 93.12 284 GLU B O 1
ATOM 5074 N N . ILE B 1 285 ? 19.594 56.188 36.312 1 93.19 285 ILE B N 1
ATOM 5075 C CA . ILE B 1 285 ? 18.406 55.375 36 1 93.19 285 ILE B CA 1
ATOM 5076 C C . ILE B 1 285 ? 18.656 53.906 36.344 1 93.19 285 ILE B C 1
ATOM 5078 O O . ILE B 1 285 ? 17.797 53.25 36.906 1 93.19 285 ILE B O 1
ATOM 5082 N N . ILE B 1 286 ? 19.844 53.406 36.062 1 93.75 286 ILE B N 1
ATOM 5083 C CA . ILE B 1 286 ? 20.219 52.031 36.344 1 93.75 286 ILE B CA 1
ATOM 5084 C C . ILE B 1 286 ? 20.172 51.781 37.844 1 93.75 286 ILE B C 1
ATOM 5086 O O . ILE B 1 286 ? 19.672 50.75 38.281 1 93.75 286 ILE B O 1
ATOM 5090 N N . ALA B 1 287 ? 20.703 52.719 38.5 1 94.06 287 ALA B N 1
ATOM 5091 C CA . ALA B 1 287 ? 20.719 52.594 39.969 1 94.06 287 ALA B CA 1
ATOM 5092 C C . ALA B 1 287 ? 19.297 52.531 40.531 1 94.06 287 ALA B C 1
ATOM 5094 O O . ALA B 1 287 ? 19.016 51.75 41.438 1 94.06 287 ALA B O 1
ATOM 5095 N N . SER B 1 288 ? 18.484 53.375 40.031 1 94.44 288 SER B N 1
ATOM 5096 C CA . SER B 1 288 ? 17.094 53.406 40.469 1 94.44 288 SER B CA 1
ATOM 5097 C C . SER B 1 288 ? 16.391 52.094 40.156 1 94.44 288 SER B C 1
ATOM 5099 O O . SER B 1 288 ? 15.586 51.625 40.938 1 94.44 288 SER B O 1
ATOM 5101 N N . LEU B 1 289 ? 16.672 51.562 39 1 93.62 289 LEU B N 1
ATOM 5102 C CA . LEU B 1 289 ? 16.094 50.281 38.594 1 93.62 289 LEU B CA 1
ATOM 5103 C C . LEU B 1 289 ? 16.531 49.156 39.531 1 93.62 289 LEU B C 1
ATOM 5105 O O . LEU B 1 289 ? 15.711 48.344 39.938 1 93.62 289 LEU B O 1
ATOM 5109 N N . ASP B 1 290 ? 17.797 49.156 39.812 1 93.62 290 ASP B N 1
ATOM 5110 C CA . ASP B 1 290 ? 18.359 48.125 40.688 1 93.62 290 ASP B CA 1
ATOM 5111 C C . ASP B 1 290 ? 17.766 48.219 42.094 1 93.62 290 ASP B C 1
ATOM 5113 O O . ASP B 1 290 ? 17.469 47.188 42.719 1 93.62 290 ASP B O 1
ATOM 5117 N N . GLU B 1 291 ? 17.672 49.375 42.531 1 94.88 291 GLU B N 1
ATOM 5118 C CA . GLU B 1 291 ? 17.109 49.594 43.875 1 94.88 291 GLU B CA 1
ATOM 5119 C C . GLU B 1 291 ? 15.672 49.125 43.938 1 94.88 291 GLU B C 1
ATOM 5121 O O . GLU B 1 291 ? 15.289 48.406 44.844 1 94.88 291 GLU B O 1
ATOM 5126 N N . ALA B 1 292 ? 14.883 49.531 43 1 94.94 292 ALA B N 1
ATOM 5127 C CA . ALA B 1 292 ? 13.477 49.125 42.969 1 94.94 292 ALA B CA 1
ATOM 5128 C C . ALA B 1 292 ? 13.344 47.625 42.812 1 94.94 292 ALA B C 1
ATOM 5130 O O . ALA B 1 292 ? 12.5 47 43.469 1 94.94 292 ALA B O 1
ATOM 5131 N N . ALA B 1 293 ? 14.156 47 42 1 92.38 293 ALA B N 1
ATOM 5132 C CA . ALA B 1 293 ? 14.102 45.562 41.75 1 92.38 293 ALA B CA 1
ATOM 5133 C C . ALA B 1 293 ? 14.523 44.781 43 1 92.38 293 ALA B C 1
ATOM 5135 O O . ALA B 1 293 ? 13.984 43.719 43.281 1 92.38 293 ALA B O 1
ATOM 5136 N N . SER B 1 294 ? 15.508 45.281 43.719 1 92.88 294 SER B N 1
ATOM 5137 C CA . SER B 1 294 ? 16.047 44.594 44.875 1 92.88 294 SER B CA 1
ATOM 5138 C C . SER B 1 294 ? 14.977 44.438 45.969 1 92.88 294 SER B C 1
ATOM 5140 O O . SER B 1 294 ? 14.992 43.469 46.719 1 92.88 294 SER B O 1
ATOM 5142 N N . ILE B 1 295 ? 14.055 45.375 46 1 92.81 295 ILE B N 1
ATOM 5143 C CA . ILE B 1 295 ? 13.023 45.312 47.062 1 92.81 295 ILE B CA 1
ATOM 5144 C C . ILE B 1 295 ? 11.703 44.844 46.438 1 92.81 295 ILE B C 1
ATOM 5146 O O . ILE B 1 295 ? 10.633 45.062 47.031 1 92.81 295 ILE B O 1
ATOM 5150 N N . LYS B 1 296 ? 11.672 44.469 45.188 1 92.31 296 LYS B N 1
ATOM 5151 C CA . LYS B 1 296 ? 10.555 43.875 44.438 1 92.31 296 LYS B CA 1
ATOM 5152 C C . LYS B 1 296 ? 9.43 44.906 44.25 1 92.31 296 LYS B C 1
ATOM 5154 O O . LYS B 1 296 ? 8.25 44.562 44.375 1 92.31 296 LYS B O 1
ATOM 5159 N N . GLU B 1 297 ? 9.82 46.062 44.125 1 93.44 297 GLU B N 1
ATOM 5160 C CA . GLU B 1 297 ? 8.859 47.062 43.75 1 93.44 297 GLU B CA 1
ATOM 5161 C C . GLU B 1 297 ? 8.672 47.094 42.219 1 93.44 297 GLU B C 1
ATOM 5163 O O . GLU B 1 297 ? 9.133 48.031 41.562 1 93.44 297 GLU B O 1
ATOM 5168 N N . TYR B 1 298 ? 7.895 46.25 41.781 1 93 298 TYR B N 1
ATOM 5169 C CA . TYR B 1 298 ? 7.789 46 40.344 1 93 298 TYR B CA 1
ATOM 5170 C C . TYR B 1 298 ? 7.105 47.156 39.625 1 93 298 TYR B C 1
ATOM 5172 O O . TYR B 1 298 ? 7.422 47.469 38.5 1 93 298 TYR B O 1
ATOM 5180 N N . LYS B 1 299 ? 6.203 47.781 40.281 1 94.81 299 LYS B N 1
ATOM 5181 C CA . LYS B 1 299 ? 5.535 48.906 39.656 1 94.81 299 LYS B CA 1
ATOM 5182 C C . LYS B 1 299 ? 6.527 50 39.344 1 94.81 299 LYS B C 1
ATOM 5184 O O . LYS B 1 299 ? 6.465 50.625 38.25 1 94.81 299 LYS B O 1
ATOM 5189 N N . THR B 1 300 ? 7.367 50.281 40.219 1 96 300 THR B N 1
ATOM 5190 C CA . THR B 1 300 ? 8.406 51.281 40.031 1 96 300 THR B CA 1
ATOM 5191 C C . THR B 1 300 ? 9.352 50.844 38.906 1 96 300 THR B C 1
ATOM 5193 O O . THR B 1 300 ? 9.742 51.688 38.062 1 96 300 THR B O 1
ATOM 5196 N N . VAL B 1 301 ? 9.711 49.656 38.906 1 93.31 301 VAL B N 1
ATOM 5197 C CA . VAL B 1 301 ? 10.562 49.125 37.844 1 93.31 301 VAL B CA 1
ATOM 5198 C C . VAL B 1 301 ? 9.898 49.344 36.5 1 93.31 301 VAL B C 1
ATOM 5200 O O . VAL B 1 301 ? 10.539 49.812 35.562 1 93.31 301 VAL B O 1
ATOM 5203 N N . ILE B 1 302 ? 8.641 48.969 36.406 1 93.12 302 ILE B N 1
ATOM 5204 C CA . ILE B 1 302 ? 7.879 49.094 35.156 1 93.12 302 ILE B CA 1
ATOM 5205 C C . ILE B 1 302 ? 7.855 50.562 34.719 1 93.12 302 ILE B C 1
ATOM 5207 O O . ILE B 1 302 ? 8.078 50.875 33.562 1 93.12 302 ILE B O 1
ATOM 5211 N N . GLN B 1 303 ? 7.578 51.406 35.625 1 95.12 303 GLN B N 1
ATOM 5212 C CA . GLN B 1 303 ? 7.5 52.844 35.312 1 95.12 303 GLN B CA 1
ATOM 5213 C C . GLN B 1 303 ? 8.812 53.344 34.75 1 95.12 303 GLN B C 1
ATOM 5215 O O . GLN B 1 303 ? 8.828 54.062 33.75 1 95.12 303 GLN B O 1
ATOM 5220 N N . ILE B 1 304 ? 9.867 53 35.375 1 93.88 304 ILE B N 1
ATOM 5221 C CA . ILE B 1 304 ? 11.188 53.438 34.938 1 93.88 304 ILE B CA 1
ATOM 5222 C C . ILE B 1 304 ? 11.453 52.906 33.531 1 93.88 304 ILE B C 1
ATOM 5224 O O . ILE B 1 304 ? 11.938 53.625 32.656 1 93.88 304 ILE B O 1
ATOM 5228 N N . LEU B 1 305 ? 11.164 51.688 33.312 1 91.38 305 LEU B N 1
ATOM 5229 C CA . LEU B 1 305 ? 11.391 51.094 32 1 91.38 305 LEU B CA 1
ATOM 5230 C C . LEU B 1 305 ? 10.539 51.781 30.938 1 91.38 305 LEU B C 1
ATOM 5232 O O . LEU B 1 305 ? 11.008 52 29.812 1 91.38 305 LEU B O 1
ATOM 5236 N N . LEU B 1 306 ? 9.289 52 31.234 1 91.88 306 LEU B N 1
ATOM 5237 C CA . LEU B 1 306 ? 8.414 52.688 30.281 1 91.88 306 LEU B CA 1
ATOM 5238 C C . LEU B 1 306 ? 8.945 54.062 29.922 1 91.88 306 LEU B C 1
ATOM 5240 O O . LEU B 1 306 ? 9.062 54.375 28.734 1 91.88 306 LEU B O 1
ATOM 5244 N N . GLU B 1 307 ? 9.32 54.781 30.859 1 91.62 307 GLU B N 1
ATOM 5245 C CA . GLU B 1 307 ? 9.703 56.156 30.688 1 91.62 307 GLU B CA 1
ATOM 5246 C C . GLU B 1 307 ? 11.07 56.281 30.016 1 91.62 307 GLU B C 1
ATOM 5248 O O . GLU B 1 307 ? 11.281 57.156 29.172 1 91.62 307 GLU B O 1
ATOM 5253 N N . ASP B 1 308 ? 11.906 55.469 30.406 1 89.38 308 ASP B N 1
ATOM 5254 C CA . ASP B 1 308 ? 13.297 55.719 30.047 1 89.38 308 ASP B CA 1
ATOM 5255 C C . ASP B 1 308 ? 13.789 54.719 29 1 89.38 308 ASP B C 1
ATOM 5257 O O . ASP B 1 308 ? 14.836 54.938 28.375 1 89.38 308 ASP B O 1
ATOM 5261 N N . TYR B 1 309 ? 13.125 53.781 28.859 1 86.94 309 TYR B N 1
ATOM 5262 C CA . TYR B 1 309 ? 13.586 52.781 27.891 1 86.94 309 TYR B CA 1
ATOM 5263 C C . TYR B 1 309 ? 12.609 52.656 26.734 1 86.94 309 TYR B C 1
ATOM 5265 O O . TYR B 1 309 ? 12.984 52.844 25.562 1 86.94 309 TYR B O 1
ATOM 5273 N N . TYR B 1 310 ? 11.336 52.438 26.922 1 87.38 310 TYR B N 1
ATOM 5274 C CA . TYR B 1 310 ? 10.367 52.094 25.891 1 87.38 310 TYR B CA 1
ATOM 5275 C C . TYR B 1 310 ? 9.836 53.344 25.203 1 87.38 310 TYR B C 1
ATOM 5277 O O . TYR B 1 310 ? 9.781 53.406 23.969 1 87.38 310 TYR B O 1
ATOM 5285 N N . ASP B 1 311 ? 9.422 54.312 25.906 1 88.75 311 ASP B N 1
ATOM 5286 C CA . ASP B 1 311 ? 8.719 55.469 25.359 1 88.75 311 ASP B CA 1
ATOM 5287 C C . ASP B 1 311 ? 9.617 56.25 24.406 1 88.75 311 ASP B C 1
ATOM 5289 O O . ASP B 1 311 ? 9.18 56.656 23.328 1 88.75 311 ASP B O 1
ATOM 5293 N N . PRO B 1 312 ? 10.844 56.469 24.812 1 84.31 312 PRO B N 1
ATOM 5294 C CA . PRO B 1 312 ? 11.688 57.188 23.859 1 84.31 312 PRO B CA 1
ATOM 5295 C C . PRO B 1 312 ? 11.844 56.469 22.531 1 84.31 312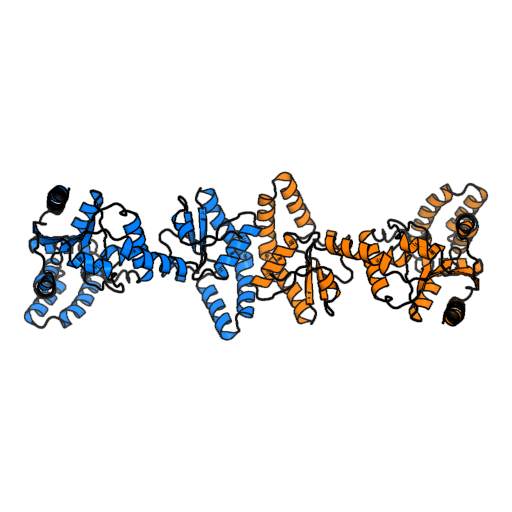 PRO B C 1
ATOM 5297 O O . PRO B 1 312 ? 12 57.125 21.484 1 84.31 312 PRO B O 1
ATOM 5300 N N . ARG B 1 313 ? 11.781 55.25 22.5 1 79.06 313 ARG B N 1
ATOM 5301 C CA . ARG B 1 313 ? 11.922 54.438 21.297 1 79.06 313 ARG B CA 1
ATOM 5302 C C . ARG B 1 313 ? 10.641 54.469 20.469 1 79.06 313 ARG B C 1
ATOM 5304 O O . ARG B 1 313 ? 10.688 54.344 19.234 1 79.06 313 ARG B O 1
ATOM 5311 N N . TYR B 1 314 ? 9.516 54.562 21.109 1 77.75 314 TYR B N 1
ATOM 5312 C CA . TYR B 1 314 ? 8.227 54.625 20.438 1 77.75 314 TYR B CA 1
ATOM 5313 C C . TYR B 1 314 ? 8.062 55.906 19.672 1 77.75 314 TYR B C 1
ATOM 5315 O O . TYR B 1 314 ? 7.574 55.906 18.531 1 77.75 314 TYR B O 1
ATOM 5323 N N . ALA B 1 315 ? 8.406 56.969 20.156 1 68.56 315 ALA B N 1
ATOM 5324 C CA . ALA B 1 315 ? 8.273 58.281 19.531 1 68.56 315 ALA B CA 1
ATOM 5325 C C . ALA B 1 315 ? 8.984 58.344 18.188 1 68.56 315 ALA B C 1
ATOM 5327 O O . ALA B 1 315 ? 8.484 58.938 17.219 1 68.56 315 ALA B O 1
ATOM 5328 N N . HIS B 1 316 ? 10.016 57.688 18.125 1 67.06 316 HIS B N 1
ATOM 5329 C CA . HIS B 1 316 ? 10.789 57.656 16.891 1 67.06 316 HIS B CA 1
ATOM 5330 C C . HIS B 1 316 ? 10.062 56.906 15.797 1 67.06 316 HIS B C 1
ATOM 5332 O O . HIS B 1 316 ? 10.117 57.281 14.617 1 67.06 316 HIS B O 1
ATOM 5338 N N . LYS B 1 317 ? 9.227 55.938 16.109 1 68.5 317 LYS B N 1
ATOM 5339 C CA . LYS B 1 317 ? 8.539 55.062 15.156 1 68.5 317 LYS B CA 1
ATOM 5340 C C . LYS B 1 317 ? 7.289 55.75 14.594 1 68.5 317 LYS B C 1
ATOM 5342 O O . LYS B 1 317 ? 6.91 55.5 13.453 1 68.5 317 LYS B O 1
ATOM 5347 N N . GLN B 1 318 ? 6.602 56.562 15.32 1 64.81 318 GLN B N 1
ATOM 5348 C CA . GLN B 1 318 ? 5.359 57.219 14.906 1 64.81 318 GLN B CA 1
ATOM 5349 C C . GLN B 1 318 ? 5.602 58.156 13.734 1 64.81 318 GLN B C 1
ATOM 5351 O O . GLN B 1 318 ? 4.695 58.406 12.938 1 64.81 318 GLN B O 1
ATOM 5356 N N . MET B 1 319 ? 6.773 58.531 13.633 1 58.69 319 MET B N 1
ATOM 5357 C CA . MET B 1 319 ? 7.117 59.5 12.586 1 58.69 319 MET B CA 1
ATOM 5358 C C . MET B 1 319 ? 7.078 58.844 11.211 1 58.69 319 MET B C 1
ATOM 5360 O O . MET B 1 319 ? 7.02 59.531 10.188 1 58.69 319 MET B O 1
ATOM 5364 N N . GLU B 1 320 ? 6.914 57.625 11.203 1 67.31 320 GLU B N 1
ATOM 5365 C CA . GLU B 1 320 ? 6.945 56.875 9.945 1 67.31 320 GLU B CA 1
ATOM 5366 C C . GLU B 1 320 ? 5.574 56.875 9.273 1 67.31 320 GLU B C 1
ATOM 5368 O O . GLU B 1 320 ? 5.461 56.562 8.086 1 67.31 320 GLU B O 1
ATOM 5373 N N . TYR B 1 321 ? 4.641 57.406 10 1 74.06 321 TYR B N 1
ATOM 5374 C CA . TYR B 1 321 ? 3.291 57.375 9.445 1 74.06 321 TYR B CA 1
ATOM 5375 C C . TYR B 1 321 ? 2.896 58.75 8.938 1 74.06 321 TYR B C 1
ATOM 5377 O O . TYR B 1 321 ? 3.123 59.781 9.609 1 74.06 321 TYR B O 1
ATOM 5385 N N . SER B 1 322 ? 2.453 58.781 7.723 1 72 322 SER B N 1
ATOM 5386 C CA . SER B 1 322 ? 2.17 60.031 7.055 1 72 322 SER B CA 1
ATOM 5387 C C . SER B 1 322 ? 0.739 60.5 7.32 1 72 322 SER B C 1
ATOM 5389 O O . SER B 1 322 ? 0.445 61.688 7.273 1 72 322 SER B O 1
ATOM 5391 N N . LYS B 1 323 ? -0.113 59.625 7.617 1 79.88 323 LYS B N 1
ATOM 5392 C CA . LYS B 1 323 ? -1.521 59.969 7.785 1 79.88 323 LYS B CA 1
ATOM 5393 C C . LYS B 1 323 ? -1.81 60.438 9.219 1 79.88 323 LYS B C 1
ATOM 5395 O O . LYS B 1 323 ? -1.102 60.031 10.148 1 79.88 323 LYS B O 1
ATOM 5400 N N . PRO B 1 324 ? -2.902 61.156 9.32 1 86.62 324 PRO B N 1
ATOM 5401 C CA . PRO B 1 324 ? -3.238 61.688 10.656 1 86.62 324 PRO B CA 1
ATOM 5402 C C . PRO B 1 324 ? -3.719 60.562 11.602 1 86.62 324 PRO B C 1
ATOM 5404 O O . PRO B 1 324 ? -4.234 59.562 11.148 1 86.62 324 PRO B O 1
ATOM 5407 N N . PHE B 1 325 ? -3.559 60.844 12.867 1 91.56 325 PHE B N 1
ATOM 5408 C CA . PHE B 1 325 ? -3.949 59.906 13.906 1 91.56 325 PHE B CA 1
ATOM 5409 C C . PHE B 1 325 ? -5.25 60.344 14.57 1 91.56 325 PHE B C 1
ATOM 5411 O O . PHE B 1 325 ? -5.469 61.531 14.805 1 91.56 325 PHE B O 1
ATOM 5418 N N . HIS B 1 326 ? -6.109 59.438 14.727 1 93.12 326 HIS B N 1
ATOM 5419 C CA . HIS B 1 326 ? -7.223 59.625 15.648 1 93.12 326 HIS B CA 1
ATOM 5420 C C . HIS B 1 326 ? -6.828 59.25 17.078 1 93.12 326 HIS B C 1
ATOM 5422 O O . HIS B 1 326 ? -6.422 58.125 17.328 1 93.12 326 HIS B O 1
ATOM 5428 N N . HIS B 1 327 ? -7.012 60.188 18 1 95.31 327 HIS B N 1
ATOM 5429 C CA . HIS B 1 327 ? -6.594 59.938 19.375 1 95.31 327 HIS B CA 1
ATOM 5430 C C . HIS B 1 327 ? -7.77 59.469 20.234 1 95.31 327 HIS B C 1
ATOM 5432 O O . HIS B 1 327 ? -8.828 60.125 20.234 1 95.31 327 HIS B O 1
ATOM 5438 N N . ILE B 1 328 ? -7.559 58.406 20.906 1 96.44 328 ILE B N 1
ATOM 5439 C CA . ILE B 1 328 ? -8.602 57.844 21.734 1 96.44 328 ILE B CA 1
ATOM 5440 C C . ILE B 1 328 ? -8.055 57.594 23.141 1 96.44 328 ILE B C 1
ATOM 5442 O O . ILE B 1 328 ? -6.93 57.094 23.297 1 96.44 328 ILE B O 1
ATOM 5446 N N . ASP B 1 329 ? -8.875 57.938 24.109 1 96.69 329 ASP B N 1
ATOM 5447 C CA . ASP B 1 329 ? -8.523 57.688 25.5 1 96.69 329 ASP B CA 1
ATOM 5448 C C . ASP B 1 329 ? -8.781 56.25 25.891 1 96.69 329 ASP B C 1
ATOM 5450 O O . ASP B 1 329 ? -9.93 55.781 25.859 1 96.69 329 ASP B O 1
ATOM 5454 N N . ALA B 1 330 ? -7.746 55.562 26.297 1 96.75 330 ALA B N 1
ATOM 5455 C CA . ALA B 1 330 ? -7.859 54.156 26.625 1 96.75 330 ALA B CA 1
ATOM 5456 C C . ALA B 1 330 ? -7.668 53.906 28.125 1 96.75 330 ALA B C 1
ATOM 5458 O O . ALA B 1 330 ? -7.242 52.844 28.531 1 96.75 330 ALA B O 1
ATOM 5459 N N . GLU B 1 331 ? -7.891 54.969 28.891 1 96.31 331 GLU B N 1
ATOM 5460 C CA . GLU B 1 331 ? -7.891 54.75 30.344 1 96.31 331 GLU B CA 1
ATOM 5461 C C . GLU B 1 331 ? -8.805 53.594 30.719 1 96.31 331 GLU B C 1
ATOM 5463 O O . GLU B 1 331 ? -8.461 52.781 31.578 1 96.31 331 GLU B O 1
ATOM 5468 N N . ASN B 1 332 ? -9.922 53.594 30.125 1 95.62 332 ASN B N 1
ATOM 5469 C CA . ASN B 1 332 ? -10.859 52.5 30.172 1 95.62 332 ASN B CA 1
ATOM 5470 C C . ASN B 1 332 ? -10.953 51.781 28.828 1 95.62 332 ASN B C 1
ATOM 5472 O O . ASN B 1 332 ? -11.391 52.344 27.844 1 95.62 332 ASN B O 1
ATOM 5476 N N . THR B 1 333 ? -10.648 50.531 28.859 1 94 333 THR B N 1
ATOM 5477 C CA . THR B 1 333 ? -10.555 49.75 27.625 1 94 333 THR B CA 1
ATOM 5478 C C . THR B 1 333 ? -11.922 49.625 26.969 1 94 333 THR B C 1
ATOM 5480 O O . THR B 1 333 ? -12.039 49.688 25.75 1 94 333 THR B O 1
ATOM 5483 N N . ASP B 1 334 ? -12.922 49.406 27.75 1 95.81 334 ASP B N 1
ATOM 5484 C CA . ASP B 1 334 ? -14.266 49.281 27.219 1 95.81 334 ASP B CA 1
ATOM 5485 C C . ASP B 1 334 ? -14.734 50.531 26.516 1 95.81 334 ASP B C 1
ATOM 5487 O O . ASP B 1 334 ? -15.352 50.5 25.453 1 95.81 334 ASP B O 1
ATOM 5491 N N . SER B 1 335 ? -14.438 51.625 27.172 1 96.62 335 SER B N 1
ATOM 5492 C CA . SER B 1 335 ? -14.797 52.906 26.578 1 96.62 335 SER B CA 1
ATOM 5493 C C . SER B 1 335 ? -14.055 53.125 25.281 1 96.62 335 SER B C 1
ATOM 5495 O O . SER B 1 335 ? -14.617 53.688 24.312 1 96.62 335 SER B O 1
ATOM 5497 N N . ALA B 1 336 ? -12.852 52.781 25.266 1 97.06 336 ALA B N 1
ATOM 5498 C CA . ALA B 1 336 ? -12.055 52.906 24.047 1 97.06 336 ALA B CA 1
ATOM 5499 C C . ALA B 1 336 ? -12.625 52.094 22.906 1 97.06 336 ALA B C 1
ATOM 5501 O O . ALA B 1 336 ? -12.695 52.531 21.766 1 97.06 336 ALA B O 1
ATOM 5502 N N . VAL B 1 337 ? -13.016 50.812 23.188 1 97.44 337 VAL B N 1
ATOM 5503 C CA . VAL B 1 337 ? -13.609 49.906 22.203 1 97.44 337 VAL B CA 1
ATOM 5504 C C . VAL B 1 337 ? -14.859 50.562 21.609 1 97.44 337 VAL B C 1
ATOM 5506 O O . VAL B 1 337 ? -15.039 50.562 20.375 1 97.44 337 VAL B O 1
ATOM 5509 N N . MET B 1 338 ? -15.648 51.188 22.484 1 96.56 338 MET B N 1
ATOM 5510 C CA . MET B 1 338 ? -16.891 51.812 22.031 1 96.56 338 MET B CA 1
ATOM 5511 C C . MET B 1 338 ? -16.594 53.031 21.156 1 96.56 338 MET B C 1
ATOM 5513 O O . MET B 1 338 ? -17.281 53.25 20.172 1 96.56 338 MET B O 1
ATOM 5517 N N . GLU B 1 339 ? -15.664 53.719 21.516 1 96.31 339 GLU B N 1
ATOM 5518 C CA . GLU B 1 339 ? -15.297 54.875 20.734 1 96.31 339 GLU B CA 1
ATOM 5519 C C . GLU B 1 339 ? -14.773 54.5 19.359 1 96.31 339 GLU B C 1
ATOM 5521 O O . GLU B 1 339 ? -15.07 55.156 18.359 1 96.31 339 GLU B O 1
ATOM 5526 N N . ILE B 1 340 ? -14 53.5 19.312 1 96 340 ILE B N 1
ATOM 5527 C CA . ILE B 1 340 ? -13.461 53.031 18.047 1 96 340 ILE B CA 1
ATOM 5528 C C . ILE B 1 340 ? -14.602 52.531 17.156 1 96 340 ILE B C 1
ATOM 5530 O O . ILE B 1 340 ? -14.633 52.812 15.953 1 96 340 ILE B O 1
ATOM 5534 N N . LEU B 1 341 ? -15.5 51.781 17.75 1 94.88 341 LEU B N 1
ATOM 5535 C CA . LEU B 1 341 ? -16.672 51.312 17.031 1 94.88 341 LEU B CA 1
ATOM 5536 C C . LEU B 1 341 ? -17.438 52.469 16.391 1 94.88 341 LEU B C 1
ATOM 5538 O O . LEU B 1 341 ? -17.859 52.406 15.234 1 94.88 341 LEU B O 1
ATOM 5542 N N . GLN B 1 342 ? -17.531 53.5 17.156 1 93.5 342 GLN B N 1
ATOM 5543 C CA . GLN B 1 342 ? -18.234 54.688 16.672 1 93.5 342 GLN B CA 1
ATOM 5544 C C . GLN B 1 342 ? -17.469 55.344 15.523 1 93.5 342 GLN B C 1
ATOM 5546 O O . GLN B 1 342 ? -18.062 55.781 14.547 1 93.5 342 GLN B O 1
ATOM 5551 N N . LEU B 1 343 ? -16.234 55.406 15.695 1 92.75 343 LEU B N 1
ATOM 5552 C CA . LEU B 1 343 ? -15.383 56 14.672 1 92.75 343 LEU B CA 1
ATOM 5553 C C . LEU B 1 343 ? -15.492 55.219 13.359 1 92.75 343 LEU B C 1
ATOM 5555 O O . LEU B 1 343 ? -15.562 55.812 12.289 1 92.75 343 LEU B O 1
ATOM 5559 N N . ILE B 1 344 ? -15.492 53.906 13.391 1 91.44 344 ILE B N 1
ATOM 5560 C CA . ILE B 1 344 ? -15.555 53.031 12.219 1 91.44 344 ILE B CA 1
ATOM 5561 C C . ILE B 1 344 ? -16.922 53.156 11.547 1 91.44 344 ILE B C 1
ATOM 5563 O O . ILE B 1 344 ? -17.016 53.219 10.32 1 91.44 344 ILE B O 1
ATOM 5567 N N . HIS B 1 345 ? -17.922 53.25 12.344 1 86.75 345 HIS B N 1
ATOM 5568 C CA . HIS B 1 345 ? -19.266 53.406 11.812 1 86.75 345 HIS B CA 1
ATOM 5569 C C . HIS B 1 345 ? -19.438 54.75 11.117 1 86.75 345 HIS B C 1
ATOM 5571 O O . HIS B 1 345 ? -20.125 54.844 10.086 1 86.75 345 HIS B O 1
ATOM 5577 N N . THR B 1 346 ? -18.922 55.75 11.695 1 81.88 346 THR B N 1
ATOM 5578 C CA . THR B 1 346 ? -19.031 57.094 11.117 1 81.88 346 THR B CA 1
ATOM 5579 C C . THR B 1 346 ? -18.266 57.188 9.805 1 81.88 346 THR B C 1
ATOM 5581 O O . THR B 1 346 ? -18.734 57.812 8.852 1 81.88 346 THR B O 1
ATOM 5584 N N . LYS B 1 347 ? -17.156 56.625 9.711 1 75 347 LYS B N 1
ATOM 5585 C CA . LYS B 1 347 ? -16.328 56.656 8.5 1 75 347 LYS B CA 1
ATOM 5586 C C . LYS B 1 347 ? -16.891 55.719 7.43 1 75 347 LYS B C 1
ATOM 5588 O O . LYS B 1 347 ? -16.797 56.031 6.234 1 75 347 LYS B O 1
ATOM 5593 N N . ASN B 1 348 ? -17.234 54.562 7.844 1 61.59 348 ASN B N 1
ATOM 5594 C CA . ASN B 1 348 ? -17.828 53.625 6.891 1 61.59 348 ASN B CA 1
ATOM 5595 C C . ASN B 1 348 ? -19.203 54.094 6.434 1 61.59 348 ASN B C 1
ATOM 5597 O O . ASN B 1 348 ? -19.656 53.719 5.352 1 61.59 348 ASN B O 1
ATOM 5601 N N . ALA B 1 349 ? -19.906 54.844 7.312 1 50.75 349 ALA B N 1
ATOM 5602 C CA . ALA B 1 349 ? -21.125 55.5 6.887 1 50.75 349 ALA B CA 1
ATOM 5603 C C . ALA B 1 349 ? -20.812 56.594 5.852 1 50.75 349 ALA B C 1
ATOM 5605 O O . ALA B 1 349 ? -21.641 56.875 4.969 1 50.75 349 ALA B O 1
ATOM 5606 N N . LEU B 1 350 ? -19.688 57.094 5.934 1 42.12 350 LEU B N 1
ATOM 5607 C CA . LEU B 1 350 ? -19.297 58.125 4.984 1 42.12 350 LEU B CA 1
ATOM 5608 C C . LEU B 1 350 ? -18.875 57.5 3.654 1 42.12 350 LEU B C 1
ATOM 5610 O O . LEU B 1 350 ? -18.703 58.219 2.66 1 42.12 350 LEU B O 1
ATOM 5614 N N . VAL B 1 351 ? -18.344 56.281 3.666 1 43.56 351 VAL B N 1
ATOM 5615 C CA . VAL B 1 351 ? -17.984 55.625 2.418 1 43.56 351 VAL B CA 1
ATOM 5616 C C . VAL B 1 351 ? -19.203 54.969 1.804 1 43.56 351 VAL B C 1
ATOM 5618 O O . VAL B 1 351 ? -19.156 54.469 0.681 1 43.56 351 VAL B O 1
ATOM 5621 N N . ASN B 1 352 ? -20.297 54.625 2.584 1 35.78 352 ASN B N 1
ATOM 5622 C CA . ASN B 1 352 ? -21.531 54.281 1.887 1 35.78 352 ASN B CA 1
ATOM 5623 C C . ASN B 1 352 ? -22.281 55.531 1.422 1 35.78 352 ASN B C 1
ATOM 5625 O O . ASN B 1 352 ? -22.406 56.5 2.172 1 35.78 352 ASN B O 1
#

Nearest PDB structures (foldseek):
  3g5j-assembly2_B  TM=9.416E-01  e=1.344E-11  Clostridioides difficile 630
  3uwd-assembly1_A  TM=1.856E-01  e=1.489E-01  Bacillus anthracis
  3q3v-assembly2_B  TM=2.330E-01  e=6.607E-01  Campylobacter jejuni subsp. jejuni NCTC 11168 = ATCC 700819
  7n6g-assembly1_6B  TM=4.363E-01  e=7.093E+00  Chlamydomonas reinhardtii
  3q3v-assembly1_A  TM=1.512E-01  e=3.865E+00  Campylobacter jejuni subsp. jejuni NCTC 11168 = ATCC 700819

Organism: NCBI:txid1637975

Foldseek 3Di:
DAADELVVQVPFPQEAEEEQDEPVVVVQDDQPRHHYLHQDYPVLVVVLVVCCVPPHDVVSVVVSCVSRVVCLVVSLVVQVVSVVVPGAYEYFYQQQDDRSVVNQVSNVVVVDHHYYYHGGLNSVLVVLVVCLLVLAAQAEEEEAEFAQLCPVVLLVLLVVVVALEDELCVLQVHDPDLLSCLPPDLGHAASSSSSVSSVSSVSCSPPNYYYYYDDDQDGRRYGDDPSVVVNVLVHAAAYEDDDLVNSLVRSCVVRCVVCVPPPVRLVSVVVSLVVQVVVAPDVVLNVQLVVCSVVPVSSSNSSSCRVRPGVVVSVVVVVSHDDDYHYAYVSPSNRRSVVVVVVVCVVVVVVD/DAADELVRQVPFPQEAEEEQDEPVVVVQDDQPRHHYLHQDYPVLVVVLVVCCVPPHDVVSVVVSCVVRVVCLVVSLVVQVVSVVVPGAYEYFYQQQDDRSVVNQVSNVVVVDHHYYYHGGVNSVLVVLVVCLLVLAAQAEEEEAEFQQLCPVVLLVVLVVVVALEDELCVLQVADQDPLSCLPPDLGHAASSSSSVSSVSSVSCSPPNYYYYYDDDQDGRRYGDDPSVVVNVLVHAAAYEDDDLVNSLVRSCVVRCVVCVPPPVNLVSVVVSLVVQVVVAPDPVLNVQLVVCSVVPVSSSNSSSCRVRPGVVVSVVVVVSHDDDYHYAYVSPSNRRSVVVVVVCCVVVVVVD

InterPro domains:
  IPR001307 Thiosulphate sulfurtransferase, conserved site [PS00380] (26-37)
  IPR001763 Rhodanese-like domain [PF00581] (11-125)
  IPR001763 Rhodanese-like domain [PS50206] (11-133)
  IPR001763 Rhodanese-like domain [SM00450] (2-130)
  IPR017582 tRNA 2-selenouridine synthase [PTHR30401] (12-336)
  IPR017582 tRNA 2-selenouridine synthase [TIGR03167] (16-322)
  IPR027417 P-loop containing nucleoside triphosphate hydrolase [G3DSA:3.40.50.300] (138-350)
  IPR027417 P-loop containing nucleoside triphosphate hydrolase [SSF52540] (140-309)
  IPR036873 Rhodanese-like domain superfamily [G3DSA:3.40.250.10] (1-131)
  IPR036873 Rhodanese-like domain superfamily [SSF52821] (2-130)
  IPR058840 tRNA 2-selenouridine synthase, AAA domain [PF26341] (140-341)

Sequence (704 aa):
MREITVDQFIQLNNAVSVDVRSPGEFKEFHIPGAVNIPLFTDEERVIIGTIYKQEGADVAKWKAMELVSPKIPSILSGIKDIHKKGSEPVIYCWRGGMRSKAVATFIAFAGISIPRLIGGYRAYRQYILEKIPAMLPDKAITLHGMTGVGKTDVLKGLYKKGLPVIDLEGLAGHRGSIFGTFGLFPGNNQKTFDSLLYKSLTEMIDSPFFIIEAESKRIGKVVLPDELLKKKQLGTNIHLQASMTSRVERIYNDYCLPYAHEDWFHKKVIERLSFIKKRIKNHEIIASLDEAASIKEYKTVIQILLEDYYDPRYAHKQMEYSKPFHHIDAENTDSAVMEILQLIHTKNALVNMREITVDQFIQLNNAVSVDVRSPGEFKEFHIPGAVNIPLFTDEERVIIGTIYKQEGADVAKWKAMELVSPKIPSILSGIKDIHKKGSEPVIYCWRGGMRSKAVATFIAFAGISIPRLIGGYRAYRQYILEKIPAMLPDKAITLHGMTGVGKTDVLKGLYKKGLPVIDLEGLAGHRGSIFGTFGLFPGNNQKTFDSLLYKSLTEMIDSPFFIIEAESKRIGKVVLPDELLKKKQLGTNIHLQASMTSRVERIYNDYCLPYAHEDWFHKKVIERLSFIKKRIKNHEIIASLDEAASIKEYKTVIQILLEDYYDPRYAHKQMEYSKPFHHIDAENTDSAVMEILQLIHTKNALVN

Solvent-accessible surface area (backbone atoms only — not comparable to full-atom values): 37192 Å² total; per-residue (Å²): 132,50,71,38,47,58,71,57,54,72,68,45,88,48,59,37,43,32,35,33,43,25,62,62,56,47,69,65,40,63,65,85,84,45,43,80,57,49,67,34,51,58,69,52,44,50,50,40,51,48,35,29,74,74,68,30,62,43,60,19,25,35,54,46,42,56,66,34,26,64,44,43,51,60,54,44,48,59,51,48,53,44,39,73,73,69,33,43,48,32,34,20,25,61,58,35,46,66,69,27,49,48,53,37,46,53,35,38,63,24,50,42,86,42,36,27,37,52,35,14,47,53,41,44,52,54,51,46,67,65,44,43,65,76,48,53,45,76,36,25,36,31,41,37,60,58,89,43,32,45,64,68,57,29,49,51,49,37,36,74,71,67,47,50,57,47,60,62,43,68,49,26,44,36,46,90,46,77,66,56,36,78,63,80,54,93,42,34,45,50,68,35,24,53,49,49,50,42,55,56,38,68,76,37,63,84,36,68,43,38,35,35,64,71,68,65,62,58,48,88,75,24,70,62,56,68,58,57,52,52,30,52,66,72,29,48,39,34,34,40,36,49,51,69,68,55,18,30,51,46,46,37,57,71,60,34,59,86,38,66,85,39,74,66,45,58,57,52,51,53,56,53,46,57,61,53,48,73,74,51,85,54,63,66,59,49,50,50,41,51,54,28,53,75,72,64,35,56,57,58,34,48,44,50,42,43,63,71,53,48,48,67,56,49,60,64,57,58,69,73,53,84,60,73,69,44,77,39,66,22,76,44,49,69,59,29,36,53,50,49,52,49,52,51,50,56,52,54,54,64,72,96,131,52,70,38,46,58,72,57,54,74,69,44,87,48,58,37,43,33,34,34,44,24,61,61,56,47,68,65,41,64,64,87,84,45,43,79,56,50,66,35,51,57,69,51,44,52,51,41,52,48,36,30,74,74,68,28,63,43,59,19,24,37,53,47,42,56,67,33,27,67,44,44,53,60,56,45,48,58,50,48,52,45,38,72,72,68,33,42,49,31,34,19,25,63,59,35,47,66,70,27,48,49,53,37,45,54,35,38,63,24,50,44,85,42,37,28,35,53,36,14,47,52,42,44,50,54,50,44,66,64,44,43,64,76,48,54,45,77,36,26,37,29,40,37,59,60,90,43,32,45,66,68,59,28,49,52,48,36,37,75,71,67,48,51,58,48,62,60,44,70,47,24,44,35,47,91,46,79,67,56,36,78,64,80,56,93,42,35,45,50,69,36,24,52,48,49,49,43,55,57,40,68,77,38,62,85,36,68,42,37,35,35,63,72,66,66,62,58,50,88,75,24,70,62,57,66,59,57,51,52,30,51,66,73,28,48,38,34,33,40,36,49,51,70,68,54,17,32,51,46,45,36,58,72,60,34,59,86,37,66,84,39,74,67,44,59,55,50,50,53,55,53,46,56,62,52,48,73,73,50,85,54,63,67,58,48,50,51,40,51,54,28,52,74,72,64,35,56,57,59,35,46,44,50,42,42,64,71,54,49,47,65,58,48,61,64,58,60,68,75,52,84,62,73,68,44,78,40,64,22,76,44,50,68,60,30,36,52,49,48,51,49,51,51,50,55,53,52,52,66,72,96

pLDDT: mean 91.01, std 10.58, range [34.91, 98.75]